Protein AF-A0A135VNS4-F1 (afdb_monomer)

pLDDT: mean 88.01, std 10.13, range [31.28, 97.5]

Solvent-accessible surface area (backbone atoms only — not comparable to full-atom values): 35238 Å² total; per-residue (Å²): 89,74,34,39,52,94,88,42,51,33,42,36,47,94,90,67,53,71,50,64,82,50,76,92,43,69,46,62,66,60,72,83,81,48,75,87,43,67,60,69,100,71,64,69,82,53,35,32,38,51,41,64,81,43,73,48,78,44,32,48,43,101,56,72,67,71,78,77,80,51,36,68,66,54,63,90,49,56,65,28,17,57,42,87,95,50,62,63,27,35,39,36,33,22,45,36,68,94,49,83,42,27,42,39,39,33,12,41,70,88,80,14,46,74,59,38,42,37,78,31,51,53,35,60,56,26,45,76,76,54,47,47,38,69,56,55,51,43,69,60,72,60,71,93,64,70,85,50,72,63,62,58,55,34,73,32,74,38,74,54,69,73,58,52,48,68,52,37,75,87,55,90,64,86,89,75,54,85,50,74,23,28,44,69,37,46,45,84,64,49,65,83,88,39,57,68,78,56,42,56,28,52,49,35,39,63,60,47,58,79,68,71,64,82,71,98,62,51,49,68,60,59,54,57,68,35,62,75,40,59,69,27,43,54,52,51,55,40,45,51,45,13,66,71,71,72,42,76,65,64,62,58,39,47,45,42,53,32,18,65,72,66,70,49,79,82,66,98,64,91,60,58,79,85,50,58,72,38,38,55,55,49,24,50,54,56,49,60,67,57,34,70,74,56,62,57,57,49,45,52,53,24,52,53,43,52,72,67,68,64,91,69,67,40,57,94,56,47,65,72,52,25,76,73,32,70,66,40,32,48,51,38,34,41,38,56,73,53,46,33,24,41,32,33,53,68,42,47,55,34,59,50,31,37,44,36,36,38,63,41,73,69,62,61,62,54,42,70,42,42,40,33,39,34,38,30,45,77,99,52,101,70,46,40,28,40,36,38,28,49,37,24,64,70,30,50,55,60,48,48,75,72,39,84,57,51,47,57,43,66,46,67,52,74,36,74,38,68,84,37,50,38,73,91,75,75,40,66,60,64,61,64,66,59,48,51,58,18,48,82,36,81,33,50,65,67,56,50,39,73,73,76,48,70,85,84,77,63,81,54,46,88,59,53,71,70,53,23,47,51,52,9,46,28,53,72,42,41,43,19,61,39,45,62,68,38,39,57,25,69,73,67,74,44,58,65,68,60,54,51,55,51,51,52,52,39,36,77,73,56,34,33,48,74,43,48,44,53,75,75,75,78,49,43,51,34,38,34,42,37,40,37,58,32,30,31,46,35,23,34,51,49,31,39,54,71,56,31,52,27,22,38,37,36,24,29,77,79,27,29,36,37,43,36,42,33,34,40,36,58,93,50,40,62,57,51,48,60,50,41,36,54,59,26,50,78,66,64,23,53,48,48,54,35,46,58,67,44,75,50,45,22,35,63,41,37,43,44,76,31,48,42,96,88,55,45,68,56,50,86,48,62,41,61,55,71,62,56,80,74,71,69,92,85,76,83,129

Secondary structure (DSSP, 8-state):
-EEEETTEEEEE-TTS-EEES-SS-EE---GGGGTT-S-----TT-EEEEEEEEEEEEE--SS--S----SSPPGGGGGGG--TTS-EEEEEEEEEET-S-EEEEEE-TTT--EEEEEEE-HHHHHHHHPPPHHHHHHHHH---PPPPGGGGGGGSBPPPHHHHHHHHTT---TT----SBHHHHHGGGS-TTS-HHHHHHHHHHHHHTTT-PPPSS-HHHHHHHTTT-HHHHHHHHHHHHHHHHTPPPP-HHHHHHHHHTT-SPPPSS---HHHHT-HHHHHHHHHHHHS--HHHHHHHHHHHHHHHT---SS-SS-HHHHTT-HHHHHHHHHHHHTT-EEEEEE-GGGGT-EEEEEEES---PPPTTEEEEEEESSS-TT--EEEEEEE-HHHHHHHHHH-TTEEEEEEEEEEE-GGGEETTTTEE---HHHHHTTTTS---HHHHHHHH-----PPPPP--HHHHHHHHHHHH-EEHHHHHTTHHHHHHT--HHHHHHHHHHHHHTTSEEEEEE----S-EEEEEEEES-HHHHHHHHHHHHHHSSEEEEEEETTSSEEEEEEEE-HHHHHHHHHHHHHHHHHTT-EEEEEEEEEEEE--TTHHHHHB-TTSPBP---HHHHTT--PPPTT---

Radius of gyration: 28.23 Å; Cα contacts (8 Å, |Δi|>4): 1160; chains: 1; bounding box: 84×48×80 Å

Foldseek 3Di:
DWFAAQQFIWDQDPVRDIDGDDQADKDFDDPVLCPPAPDDPDDRPWIWGRDWPDKDKFFFAPDFQDDQPFFVGWFVNRVSRGDPPHDIWMWTWIDIDPDQWIKTFTAHHPGRHTRHIGRTHPLQVQLVPFDWPVVVVCVLPDDDDDDFPLLVLQAQAADDPVLVCVLQVPHDQPPQDHDGGLNVNCQSLADPLADPLLSSLVSSLSSCVVVLDDDLFALLVVLVSCVVSVNNSVQSLLSLQCVLVVADQDSLSVLLVCLVVVNQDADPDDDPPVCSNRSVSRSVVVNVVSGALLLVLQLVVQVVCQVVVDDALADPQDRVNLSVDSVSSNSSNSLVVLQKWKAKDFQLVQQQKWKKKAKAQDNGRDGLQWFKKFFWAPDDPRTIMITIGIFHPLLVVVCVVQPVRMFTFDDKDKAADSVQQDSVVRDGDFDLVLLQCLLVFFDAPVNVCVVRNGDPPDPHDFDDLLLLQLQLDRNVIGRSSSSVVCSVCVVVVNNSVSSNVSVVVCVVSVRIDMGIGGDDPQWFKKKKKKFFQLTSLVSSQVSQNPGANIWMWTAGPRSGIIIIIGIHHPVCLVVNQPVNCVSCVVSGMHMHMTTGPDMIGRSSCSSNSQQDPVSDGNSDCVSVSVSDDDDPPPPDD

Structure (mmCIF, N/CA/C/O backbone):
data_AF-A0A135VNS4-F1
#
_entry.id   AF-A0A135VNS4-F1
#
loop_
_atom_site.group_PDB
_atom_site.id
_atom_site.type_symbol
_atom_site.label_atom_id
_atom_site.label_alt_id
_atom_site.label_comp_id
_atom_site.label_asym_id
_atom_site.label_entity_id
_atom_site.label_seq_id
_atom_site.pdbx_PDB_ins_code
_atom_site.Cartn_x
_atom_site.Cartn_y
_atom_site.Cartn_z
_atom_site.occupancy
_atom_site.B_iso_or_equiv
_atom_site.auth_seq_id
_atom_site.auth_comp_id
_atom_site.auth_asym_id
_atom_site.auth_atom_id
_atom_site.pdbx_PDB_model_num
ATOM 1 N N . MET A 1 1 ? -43.287 -9.227 -12.744 1.00 81.44 1 MET A N 1
ATOM 2 C CA . MET A 1 1 ? -41.898 -9.653 -13.055 1.00 81.44 1 MET A CA 1
ATOM 3 C C . MET A 1 1 ? -40.921 -8.750 -12.317 1.00 81.44 1 MET A C 1
ATOM 5 O O . MET A 1 1 ? -41.048 -7.539 -12.443 1.00 81.44 1 MET A O 1
ATOM 9 N N . LEU A 1 2 ? -39.988 -9.324 -11.553 1.00 85.12 2 LEU A N 1
ATOM 10 C CA . LEU A 1 2 ? -38.958 -8.598 -10.801 1.00 85.12 2 LEU A CA 1
ATOM 11 C C . LEU A 1 2 ? -37.603 -8.766 -11.498 1.00 85.12 2 LEU A C 1
ATOM 13 O O . LEU A 1 2 ? -37.221 -9.889 -11.822 1.00 85.12 2 LEU A O 1
ATOM 17 N N . LYS A 1 3 ? -36.900 -7.660 -11.728 1.00 89.25 3 LYS A N 1
ATOM 18 C CA . LYS A 1 3 ? -35.542 -7.628 -12.278 1.00 89.25 3 LYS A CA 1
ATOM 19 C C . LYS A 1 3 ? -34.657 -6.720 -11.443 1.00 89.25 3 LYS A C 1
ATOM 21 O O . LYS A 1 3 ? -35.143 -5.779 -10.821 1.00 89.25 3 LYS A O 1
ATOM 26 N N . TYR A 1 4 ? -33.361 -6.987 -11.452 1.00 90.00 4 TYR A N 1
ATOM 27 C CA . TYR A 1 4 ? -32.368 -6.212 -10.719 1.00 90.00 4 TYR A CA 1
ATOM 28 C C . TYR A 1 4 ? -31.303 -5.693 -11.674 1.00 90.00 4 TYR A C 1
ATOM 30 O O . TYR A 1 4 ? -30.528 -6.466 -12.236 1.00 90.00 4 TYR A O 1
ATOM 38 N N . TRP A 1 5 ? -31.266 -4.371 -11.824 1.00 89.75 5 TRP A N 1
ATOM 39 C CA . TRP A 1 5 ? -30.337 -3.658 -12.691 1.00 89.75 5 TRP A CA 1
ATOM 40 C C . TRP A 1 5 ? -29.314 -2.865 -11.879 1.00 89.75 5 TRP A C 1
ATOM 42 O O . TRP A 1 5 ? -29.364 -2.795 -10.650 1.00 89.75 5 TRP A O 1
ATOM 52 N N . ARG A 1 6 ? -28.378 -2.214 -12.576 1.00 86.31 6 ARG A N 1
ATOM 53 C CA . ARG A 1 6 ? -27.358 -1.365 -11.940 1.00 86.31 6 ARG A CA 1
ATOM 54 C C . ARG A 1 6 ? -27.974 -0.131 -11.286 1.00 86.31 6 ARG A C 1
ATOM 56 O O . ARG A 1 6 ? -27.411 0.402 -10.336 1.00 86.31 6 ARG A O 1
ATOM 63 N N . GLU A 1 7 ? -29.106 0.310 -11.815 1.00 86.69 7 GLU A N 1
ATOM 64 C CA . GLU A 1 7 ? -29.887 1.455 -11.367 1.00 86.69 7 GLU A CA 1
ATOM 65 C C . GLU A 1 7 ? -30.814 1.097 -10.193 1.00 86.69 7 GLU A C 1
ATOM 67 O O . GLU A 1 7 ? -31.309 1.994 -9.512 1.00 86.69 7 GLU A O 1
ATOM 72 N N . GLY A 1 8 ? -31.036 -0.197 -9.935 1.00 87.81 8 GLY A N 1
ATOM 73 C CA . GLY A 1 8 ? -31.907 -0.692 -8.873 1.00 87.81 8 GLY A CA 1
ATOM 74 C C . GLY A 1 8 ? -32.882 -1.778 -9.327 1.00 87.81 8 GLY A C 1
ATOM 75 O O . GLY A 1 8 ? -32.828 -2.235 -10.474 1.00 87.81 8 GLY A O 1
ATOM 76 N N . PRO A 1 9 ? -33.768 -2.210 -8.416 1.00 90.31 9 PRO A N 1
ATOM 77 C CA . PRO A 1 9 ? -34.839 -3.130 -8.755 1.00 90.31 9 PRO A CA 1
ATOM 78 C C . PRO A 1 9 ? -35.842 -2.481 -9.711 1.00 90.31 9 PRO A C 1
ATOM 80 O O . PRO A 1 9 ? -36.117 -1.280 -9.668 1.00 90.31 9 PRO A O 1
ATOM 83 N N . GLU A 1 10 ? -36.422 -3.320 -10.553 1.00 90.94 10 GLU A N 1
ATOM 84 C CA . GLU A 1 10 ? -37.521 -3.014 -11.449 1.00 90.94 10 GLU A CA 1
ATOM 85 C C . GLU A 1 10 ? -38.627 -4.037 -11.229 1.00 90.94 10 GLU A C 1
ATOM 87 O O . GLU A 1 10 ? -38.398 -5.245 -11.326 1.00 90.94 10 GLU A O 1
ATOM 92 N N . ILE A 1 11 ? -39.842 -3.552 -10.984 1.00 87.94 11 ILE A N 1
ATOM 93 C CA . ILE A 1 11 ? -41.033 -4.398 -10.936 1.00 87.94 11 ILE A CA 1
ATOM 94 C C . ILE A 1 11 ? -41.938 -4.013 -12.096 1.00 87.94 11 ILE A C 1
ATOM 96 O O . ILE A 1 11 ? -42.417 -2.884 -12.170 1.00 87.94 11 ILE A O 1
ATOM 100 N N . LYS A 1 12 ? -42.202 -4.976 -12.977 1.00 87.38 12 LYS A N 1
ATOM 101 C CA . LYS A 1 12 ? -43.260 -4.887 -13.982 1.00 87.38 12 LYS A CA 1
ATOM 102 C C . LYS A 1 12 ? -44.518 -5.572 -13.454 1.00 87.38 12 LYS A C 1
ATOM 104 O O . LYS A 1 12 ? -44.479 -6.776 -13.171 1.00 87.38 12 LYS A O 1
ATOM 109 N N . LEU A 1 13 ? -45.588 -4.802 -13.299 1.00 84.88 13 LEU A N 1
ATOM 110 C CA . LEU A 1 13 ? -46.907 -5.247 -12.857 1.00 84.88 13 LEU A CA 1
ATOM 111 C C . LEU A 1 13 ? -47.676 -5.926 -14.005 1.00 84.88 13 LEU A C 1
ATOM 113 O O . LEU A 1 13 ? -47.264 -5.871 -15.167 1.00 84.88 13 LEU A O 1
ATOM 117 N N . GLU A 1 14 ? -48.775 -6.602 -13.670 1.00 83.19 14 GLU A N 1
ATOM 118 C CA . GLU A 1 14 ? -49.603 -7.347 -14.634 1.00 83.19 14 GLU A CA 1
ATOM 119 C C . GLU A 1 14 ? -50.280 -6.441 -15.670 1.00 83.19 14 GLU A C 1
ATOM 121 O O . GLU A 1 14 ? -50.442 -6.834 -16.821 1.00 83.19 14 GLU A O 1
ATOM 126 N N . ASP A 1 15 ? -50.592 -5.201 -15.291 1.00 86.44 15 ASP A N 1
ATOM 127 C CA . ASP A 1 15 ? -51.147 -4.161 -16.165 1.00 86.44 15 ASP A CA 1
ATOM 128 C C . ASP A 1 15 ? -50.109 -3.558 -17.138 1.00 86.44 15 ASP A C 1
ATOM 130 O O . ASP A 1 15 ? -50.428 -2.683 -17.940 1.00 86.44 15 ASP A O 1
ATOM 134 N N . GLY A 1 16 ? -48.854 -4.019 -17.077 1.00 85.25 16 GLY A N 1
ATOM 135 C CA . GLY A 1 16 ? -47.739 -3.525 -17.881 1.00 85.25 16 GLY A CA 1
ATOM 136 C C . GLY A 1 16 ? -46.993 -2.335 -17.271 1.00 85.25 16 GLY A C 1
ATOM 137 O O . GLY A 1 16 ? -45.918 -1.986 -17.774 1.00 85.25 16 GLY A O 1
ATOM 138 N N . THR A 1 17 ? -47.493 -1.755 -16.176 1.00 88.38 17 THR A N 1
ATOM 139 C CA . THR A 1 17 ? -46.849 -0.651 -15.460 1.00 88.38 17 THR A CA 1
ATOM 140 C C . THR A 1 17 ? -45.487 -1.093 -14.926 1.00 88.38 17 THR A C 1
ATOM 142 O O . THR A 1 17 ? -45.331 -2.189 -14.387 1.00 88.38 17 THR A O 1
ATOM 145 N N . THR A 1 18 ? -44.472 -0.241 -15.075 1.00 88.50 18 THR A N 1
ATOM 146 C CA . THR A 1 18 ? -43.103 -0.523 -14.620 1.00 88.50 18 THR A CA 1
ATOM 147 C C . THR A 1 18 ? -42.702 0.457 -13.523 1.00 88.50 18 THR A C 1
ATOM 149 O O . THR A 1 18 ? -42.664 1.664 -13.747 1.00 88.50 18 THR A O 1
ATOM 152 N N . ILE A 1 19 ? -42.379 -0.066 -12.342 1.00 85.94 19 ILE A N 1
ATOM 153 C CA . ILE A 1 19 ? -41.908 0.703 -11.189 1.00 85.94 19 ILE A CA 1
ATOM 154 C C . ILE A 1 19 ? -40.378 0.654 -11.163 1.00 85.94 19 ILE A C 1
ATOM 156 O O . ILE A 1 19 ? -39.789 -0.429 -11.137 1.00 85.94 19 ILE A O 1
ATOM 160 N N . ARG A 1 20 ? -39.734 1.828 -11.144 1.00 87.44 20 ARG A N 1
ATOM 161 C CA . ARG A 1 20 ? -38.280 2.011 -10.991 1.00 87.44 20 ARG A CA 1
ATOM 162 C C . ARG A 1 20 ? -37.996 3.197 -10.070 1.00 87.44 20 ARG A C 1
ATOM 164 O O . ARG A 1 20 ? -38.715 4.189 -10.109 1.00 87.44 20 ARG A O 1
ATOM 171 N N . GLY A 1 21 ? -36.939 3.104 -9.263 1.00 77.12 21 GLY A N 1
ATOM 172 C CA . GLY A 1 21 ? -36.432 4.228 -8.461 1.00 77.12 21 GLY A CA 1
ATOM 173 C C . GLY A 1 21 ? -37.363 4.769 -7.364 1.00 77.12 21 GLY A C 1
ATOM 174 O O . GLY A 1 21 ? -37.129 5.871 -6.877 1.00 77.12 21 GLY A O 1
ATOM 175 N N . ALA A 1 22 ? -38.404 4.033 -6.967 1.00 81.19 22 ALA A N 1
ATOM 176 C CA . ALA A 1 22 ? -39.316 4.469 -5.912 1.00 81.19 22 ALA A CA 1
ATOM 177 C C . ALA A 1 22 ? -38.647 4.420 -4.522 1.00 81.19 22 ALA A C 1
ATOM 179 O O . ALA A 1 22 ? -37.963 3.453 -4.184 1.00 81.19 22 ALA A O 1
ATOM 180 N N . THR A 1 23 ? -38.835 5.458 -3.703 1.00 73.44 23 THR A N 1
ATOM 181 C CA . THR A 1 23 ? -38.162 5.587 -2.396 1.00 73.44 23 THR A CA 1
ATOM 182 C C . THR A 1 23 ? -38.962 5.033 -1.224 1.00 73.44 23 THR A C 1
ATOM 184 O O . THR A 1 23 ? -38.352 4.537 -0.282 1.00 73.44 23 THR A O 1
ATOM 187 N N . ASP A 1 24 ? -40.293 5.062 -1.312 1.00 81.75 24 ASP A N 1
ATOM 188 C CA . ASP A 1 24 ? -41.213 4.746 -0.206 1.00 81.75 24 ASP A CA 1
ATOM 189 C C . ASP A 1 24 ? -42.159 3.587 -0.550 1.00 81.75 24 ASP A C 1
ATOM 191 O O . ASP A 1 24 ? -43.292 3.501 -0.082 1.00 81.75 24 ASP A O 1
ATOM 195 N N . VAL A 1 25 ? -41.692 2.688 -1.414 1.00 87.38 25 VAL A N 1
ATOM 196 C CA . VAL A 1 25 ? -42.426 1.490 -1.825 1.00 87.38 25 VAL A CA 1
ATOM 197 C C . VAL A 1 25 ? -41.822 0.279 -1.129 1.00 87.38 25 VAL A C 1
ATOM 199 O O . VAL A 1 25 ? -40.606 0.169 -0.975 1.00 87.38 25 VAL A O 1
ATOM 202 N N . SER A 1 26 ? -42.679 -0.653 -0.728 1.00 88.75 26 SER A N 1
ATOM 203 C CA . SER A 1 26 ? -42.275 -1.991 -0.308 1.00 88.75 26 SER A CA 1
ATOM 204 C C . SER A 1 26 ? -43.020 -3.033 -1.130 1.00 88.75 26 SER A C 1
ATOM 206 O O . SER A 1 26 ? -44.089 -2.759 -1.674 1.00 88.75 26 SER A O 1
ATOM 208 N N . PHE A 1 27 ? -42.430 -4.212 -1.271 1.00 87.19 27 PHE A N 1
ATOM 209 C CA . PHE A 1 27 ? -42.993 -5.295 -2.067 1.00 87.19 27 PHE A CA 1
ATOM 210 C C . PHE A 1 27 ? -42.765 -6.641 -1.385 1.00 87.19 27 PHE A C 1
ATOM 212 O O . PHE A 1 27 ? -41.965 -6.761 -0.458 1.00 87.19 27 PHE A O 1
ATOM 219 N N . ARG A 1 28 ? -43.490 -7.652 -1.857 1.00 85.06 28 ARG A N 1
ATOM 220 C CA . ARG A 1 28 ? -43.339 -9.053 -1.454 1.00 85.06 28 ARG A CA 1
ATOM 221 C C . ARG A 1 28 ? -42.888 -9.862 -2.659 1.00 85.06 28 ARG A C 1
ATOM 223 O O . ARG A 1 28 ? -43.226 -9.508 -3.789 1.00 85.06 28 ARG A O 1
ATOM 230 N N . ILE A 1 29 ? -42.157 -10.946 -2.419 1.00 77.50 29 ILE A N 1
ATOM 231 C CA . ILE A 1 29 ? -41.772 -11.895 -3.467 1.00 77.50 29 ILE A CA 1
ATOM 232 C C . ILE A 1 29 ? -42.543 -13.203 -3.240 1.00 77.50 29 ILE A C 1
ATOM 234 O O . ILE A 1 29 ? -42.234 -13.932 -2.299 1.00 77.50 29 ILE A O 1
ATOM 238 N N . PRO A 1 30 ? -43.552 -13.515 -4.071 1.00 70.31 30 PRO A N 1
ATOM 239 C CA . PRO A 1 30 ? -44.263 -14.791 -4.000 1.00 70.31 30 PRO A CA 1
ATOM 240 C C . PRO A 1 30 ? -43.341 -15.985 -4.294 1.00 70.31 30 PRO A C 1
ATOM 242 O O . PRO A 1 30 ? -42.524 -15.909 -5.216 1.00 70.31 30 PRO A O 1
ATOM 245 N N . LYS A 1 31 ? -43.511 -17.127 -3.603 1.00 65.88 31 LYS A N 1
ATOM 246 C CA . LYS A 1 31 ? -42.633 -18.308 -3.781 1.00 65.88 31 LYS A CA 1
ATOM 247 C C . LYS A 1 31 ? -42.582 -18.845 -5.211 1.00 65.88 31 LYS A C 1
ATOM 249 O O . LYS A 1 31 ? -41.538 -19.314 -5.652 1.00 65.88 31 LYS A O 1
ATOM 254 N N . HIS A 1 32 ? -43.675 -18.752 -5.964 1.00 64.38 32 HIS A N 1
ATOM 255 C CA . HIS A 1 32 ? -43.728 -19.237 -7.348 1.00 64.38 32 HIS A CA 1
ATOM 256 C C . HIS A 1 32 ? -42.852 -18.421 -8.317 1.00 64.38 32 HIS A C 1
ATOM 258 O O . HIS A 1 32 ? -42.472 -18.930 -9.368 1.00 64.38 32 HIS A O 1
ATOM 264 N N . HIS A 1 33 ? -42.478 -17.186 -7.962 1.00 62.53 33 HIS A N 1
ATOM 265 C CA . HIS A 1 33 ? -41.529 -16.378 -8.734 1.00 62.53 33 HIS A CA 1
ATOM 266 C C . HIS A 1 33 ? -40.056 -16.718 -8.447 1.00 62.53 33 HIS A C 1
ATOM 268 O O . HIS A 1 33 ? -39.177 -16.172 -9.108 1.00 62.53 33 HIS A O 1
ATOM 274 N N . LEU A 1 34 ? -39.782 -17.625 -7.499 1.00 64.06 34 LEU A N 1
ATOM 275 C CA . LEU A 1 34 ? -38.436 -18.029 -7.069 1.00 64.06 34 LEU A CA 1
ATOM 276 C C . LEU A 1 34 ? -38.000 -19.400 -7.626 1.00 64.06 34 LEU A C 1
ATOM 278 O O . LEU A 1 34 ? -37.013 -19.971 -7.165 1.00 64.06 34 LEU A O 1
ATOM 282 N N . GLY A 1 35 ? -38.743 -19.966 -8.584 1.00 52.34 35 GLY A N 1
ATOM 283 C CA . GLY A 1 35 ? -38.545 -21.331 -9.081 1.00 52.34 35 GLY A CA 1
ATOM 284 C C . GLY A 1 35 ? -37.103 -21.634 -9.511 1.00 52.34 35 GLY A C 1
ATOM 285 O O . GLY A 1 35 ? -36.620 -21.092 -10.499 1.00 52.34 35 GLY A O 1
ATOM 286 N N . GLY A 1 36 ? -36.436 -22.537 -8.783 1.00 58.16 36 GLY A N 1
ATOM 287 C CA . GLY A 1 36 ? -35.086 -23.029 -9.092 1.00 58.16 36 GLY A CA 1
ATOM 288 C C . GLY A 1 36 ? -33.931 -22.252 -8.451 1.00 58.16 36 GLY A C 1
ATOM 289 O O . GLY A 1 36 ? -32.791 -22.710 -8.535 1.00 58.16 36 GLY A O 1
ATOM 290 N N . ILE A 1 37 ? -34.213 -21.135 -7.776 1.00 65.06 37 ILE A N 1
ATOM 291 C CA . ILE A 1 37 ? -33.211 -20.341 -7.061 1.00 65.06 37 ILE A CA 1
ATOM 292 C C . ILE A 1 37 ? -32.765 -21.129 -5.830 1.00 65.06 37 ILE A C 1
ATOM 294 O O . ILE A 1 37 ? -33.577 -21.478 -4.965 1.00 65.06 37 ILE A O 1
ATOM 298 N N . LYS A 1 38 ? -31.473 -21.462 -5.762 1.00 58.44 38 LYS A N 1
ATOM 299 C CA . LYS A 1 38 ? -30.926 -22.163 -4.604 1.00 58.44 38 LYS A CA 1
ATOM 300 C C . LYS A 1 38 ? -31.025 -21.207 -3.416 1.00 58.44 38 LYS A C 1
ATOM 302 O O . LYS A 1 38 ? -30.594 -20.064 -3.490 1.00 58.44 38 LYS A O 1
ATOM 307 N N . THR A 1 39 ? -31.582 -21.705 -2.314 1.00 60.22 39 THR A N 1
ATOM 308 C CA . THR A 1 39 ? -31.570 -21.102 -0.966 1.00 60.22 39 THR A CA 1
ATOM 309 C C . THR A 1 39 ? -32.424 -19.851 -0.709 1.00 60.22 39 THR A C 1
ATOM 311 O O . THR A 1 39 ? -31.882 -18.785 -0.477 1.00 60.22 39 THR A O 1
ATOM 314 N N . LEU A 1 40 ? -33.743 -20.005 -0.519 1.00 62.56 40 LEU A N 1
ATOM 315 C CA . LEU A 1 40 ? -34.522 -19.047 0.290 1.00 62.56 40 LEU A CA 1
ATOM 316 C C . LEU A 1 40 ? -35.462 -19.746 1.292 1.00 62.56 40 LEU A C 1
ATOM 318 O O . LEU A 1 40 ? -36.494 -20.299 0.916 1.00 62.56 40 LEU A O 1
ATOM 322 N N . GLU A 1 41 ? -35.128 -19.655 2.585 1.00 58.53 41 GLU A N 1
ATOM 323 C CA . GLU A 1 41 ? -36.078 -19.762 3.706 1.00 58.53 41 GLU A CA 1
ATOM 324 C C . GLU A 1 41 ? -36.793 -18.405 3.862 1.00 58.53 41 GLU A C 1
ATOM 326 O O . GLU A 1 41 ? -36.455 -17.609 4.735 1.00 58.53 41 GLU A O 1
ATOM 331 N N . PHE A 1 42 ? -37.716 -18.088 2.951 1.00 66.56 42 PHE A N 1
ATOM 332 C CA . PHE A 1 42 ? -38.439 -16.808 2.929 1.00 66.56 42 PHE A CA 1
ATOM 333 C C . PHE A 1 42 ? -39.890 -16.997 3.395 1.00 66.56 42 PHE A C 1
ATOM 335 O O . PHE A 1 42 ? -40.596 -17.879 2.886 1.00 66.56 42 PHE A O 1
ATOM 342 N N . ASP A 1 43 ? -40.347 -16.175 4.345 1.00 68.44 43 ASP A N 1
ATOM 343 C CA . ASP A 1 43 ? -41.773 -16.044 4.666 1.00 68.44 43 ASP A CA 1
ATOM 344 C C . ASP A 1 43 ? -42.418 -15.087 3.653 1.00 68.44 43 ASP A C 1
ATOM 346 O O . ASP A 1 43 ? -41.966 -13.962 3.464 1.00 68.44 43 ASP A O 1
ATOM 350 N N . GLU A 1 44 ? -43.491 -15.522 2.989 1.00 68.62 44 GLU A N 1
ATOM 351 C CA . GLU A 1 44 ? -44.196 -14.736 1.963 1.00 68.62 44 GLU A CA 1
ATOM 352 C C . GLU A 1 44 ? -44.778 -13.420 2.500 1.00 68.62 44 GLU A C 1
ATOM 354 O O . GLU A 1 44 ? -45.116 -12.523 1.724 1.00 68.62 44 GLU A O 1
ATOM 359 N N . ASN A 1 45 ? -44.883 -13.287 3.824 1.00 74.44 45 ASN A N 1
ATOM 360 C CA . ASN A 1 45 ? -45.352 -12.076 4.485 1.00 74.44 45 ASN A CA 1
ATOM 361 C C . ASN A 1 45 ? -44.260 -11.017 4.690 1.00 74.44 45 ASN A C 1
ATOM 363 O O . ASN A 1 45 ? -44.598 -9.868 4.999 1.00 74.44 45 ASN A O 1
ATOM 367 N N . GLU A 1 46 ? -42.982 -11.360 4.505 1.00 82.50 46 GLU A N 1
ATOM 368 C CA . GLU A 1 46 ? -41.877 -10.413 4.646 1.00 82.50 46 GLU A CA 1
ATOM 369 C C . GLU A 1 46 ? -41.971 -9.306 3.586 1.00 82.50 46 GLU A C 1
ATOM 371 O O . GLU A 1 46 ? -42.002 -9.537 2.375 1.00 82.50 46 GLU A O 1
ATOM 376 N N . LEU A 1 47 ? -42.032 -8.063 4.062 1.00 89.06 47 LEU A N 1
ATOM 377 C CA . LEU A 1 47 ? -42.043 -6.870 3.225 1.00 89.06 47 LEU A CA 1
ATOM 378 C C . LEU A 1 47 ? -40.605 -6.416 2.980 1.00 89.06 47 LEU A C 1
ATOM 380 O O . LEU A 1 47 ? -39.845 -6.215 3.922 1.00 89.06 47 LEU A O 1
ATOM 384 N N . ILE A 1 48 ? -40.236 -6.205 1.721 1.00 89.62 48 ILE A N 1
ATOM 385 C CA . ILE A 1 48 ? -38.903 -5.752 1.315 1.00 89.62 48 ILE A CA 1
ATOM 386 C C . ILE A 1 48 ? -38.989 -4.291 0.889 1.00 89.62 48 ILE A C 1
ATOM 388 O O . ILE A 1 48 ? -39.856 -3.916 0.099 1.00 89.62 48 ILE A O 1
ATOM 392 N N . SER A 1 49 ? -38.070 -3.460 1.377 1.00 91.44 49 SER A N 1
ATOM 393 C CA . SER A 1 49 ? -37.921 -2.085 0.900 1.00 91.44 49 SER A CA 1
ATOM 394 C C . SER A 1 49 ? -37.514 -2.078 -0.571 1.00 91.44 49 SER A C 1
ATOM 396 O O . SER A 1 49 ? -36.487 -2.649 -0.941 1.00 91.44 49 SER A O 1
ATOM 398 N N . PHE A 1 50 ? -38.278 -1.389 -1.418 1.00 89.94 50 PHE A N 1
ATOM 399 C CA . PHE A 1 50 ? -37.940 -1.235 -2.832 1.00 89.94 50 PHE A CA 1
ATOM 400 C C . PHE A 1 50 ? -36.629 -0.468 -3.016 1.00 89.94 50 PHE A C 1
ATOM 402 O O . PHE A 1 50 ? -35.870 -0.755 -3.937 1.00 89.94 50 PHE A O 1
ATOM 409 N N . ARG A 1 51 ? -36.306 0.450 -2.099 1.00 90.00 51 ARG A N 1
ATOM 410 C CA . ARG A 1 51 ? -35.048 1.188 -2.135 1.00 90.00 51 ARG A CA 1
ATOM 411 C C . ARG A 1 51 ? -33.879 0.283 -1.720 1.00 90.00 51 ARG A C 1
ATOM 413 O O . ARG A 1 51 ? -33.824 -0.139 -0.560 1.00 90.00 51 ARG A O 1
ATOM 420 N N . PRO A 1 52 ? -32.909 0.027 -2.615 1.00 90.50 52 PRO A N 1
ATOM 421 C CA . PRO A 1 52 ? -31.717 -0.718 -2.256 1.00 90.50 52 PRO A CA 1
ATOM 422 C C . PRO A 1 52 ? -30.815 0.109 -1.339 1.00 90.50 52 PRO A C 1
ATOM 424 O O . PRO A 1 52 ? -30.667 1.322 -1.492 1.00 90.50 52 PRO A O 1
ATOM 427 N N . ILE A 1 53 ? -30.189 -0.578 -0.389 1.00 89.00 53 ILE A N 1
ATOM 428 C CA . ILE A 1 53 ? -29.154 -0.035 0.495 1.00 89.00 53 ILE A CA 1
ATOM 429 C C . ILE A 1 53 ? -27.813 -0.016 -0.235 1.00 89.00 53 ILE A C 1
ATOM 431 O O . ILE A 1 53 ? -27.016 0.905 -0.065 1.00 89.00 53 ILE A O 1
ATOM 435 N N . LEU A 1 54 ? -27.552 -1.052 -1.033 1.00 89.06 54 LEU A N 1
ATOM 436 C CA . LEU A 1 54 ? -26.298 -1.225 -1.749 1.00 89.06 54 LEU A CA 1
ATOM 437 C C . LEU A 1 54 ? -26.547 -1.958 -3.065 1.00 89.06 54 LEU A C 1
ATOM 439 O O . LEU A 1 54 ? -27.250 -2.964 -3.084 1.00 89.06 54 LEU A O 1
ATOM 443 N N . ILE A 1 55 ? -25.929 -1.473 -4.138 1.00 91.06 55 ILE A N 1
ATOM 444 C CA . ILE A 1 55 ? -25.826 -2.176 -5.417 1.00 91.06 55 ILE A CA 1
ATOM 445 C C . ILE A 1 55 ? -24.348 -2.220 -5.782 1.00 91.06 55 ILE A C 1
ATOM 447 O O . ILE A 1 55 ? -23.675 -1.185 -5.783 1.00 91.06 55 ILE A O 1
ATOM 451 N N . LEU A 1 56 ? -23.824 -3.402 -6.085 1.00 90.06 56 LEU A N 1
ATOM 452 C CA . LEU A 1 56 ? -22.441 -3.559 -6.511 1.00 90.06 56 LEU A CA 1
ATOM 453 C C . LEU A 1 56 ? -22.293 -4.630 -7.586 1.00 90.06 56 LEU A C 1
ATOM 455 O O . LEU A 1 56 ? -23.127 -5.515 -7.732 1.00 90.06 56 LEU A O 1
ATOM 459 N N . LYS A 1 57 ? -21.198 -4.541 -8.339 1.00 89.25 57 LYS A N 1
ATOM 460 C CA . LYS A 1 57 ? -20.801 -5.578 -9.290 1.00 89.25 57 LYS A CA 1
ATOM 461 C C . LYS A 1 57 ? -19.753 -6.455 -8.645 1.00 89.25 57 LYS A C 1
ATOM 463 O O . LYS A 1 57 ? -18.749 -5.939 -8.150 1.00 89.25 57 LYS A O 1
ATOM 468 N N . MET A 1 58 ? -19.974 -7.758 -8.684 1.00 88.50 58 MET A N 1
ATOM 469 C CA . MET A 1 58 ? -19.019 -8.739 -8.189 1.00 88.50 58 MET A CA 1
ATOM 470 C C . MET A 1 58 ? -18.914 -9.890 -9.164 1.00 88.50 58 MET A C 1
ATOM 472 O O . MET A 1 58 ? -19.851 -10.182 -9.897 1.00 88.50 58 MET A O 1
ATOM 476 N N . ARG A 1 59 ? -17.770 -10.559 -9.150 1.00 89.62 59 ARG A N 1
ATOM 477 C CA . ARG A 1 59 ? -17.600 -11.812 -9.870 1.00 89.62 59 ARG A CA 1
ATOM 478 C C . ARG A 1 59 ? -18.211 -12.942 -9.052 1.00 89.62 59 ARG A C 1
ATOM 480 O O . ARG A 1 59 ? -17.902 -13.059 -7.866 1.00 89.62 59 ARG A O 1
ATOM 487 N N . TYR A 1 60 ? -19.077 -13.731 -9.676 1.00 90.75 60 TYR A N 1
ATOM 488 C CA . TYR A 1 60 ? -19.841 -14.782 -9.012 1.00 90.75 60 TYR A CA 1
ATOM 489 C C . TYR A 1 60 ? -19.904 -16.035 -9.877 1.00 90.75 60 TYR A C 1
ATOM 491 O O . TYR A 1 60 ? -20.163 -15.967 -11.077 1.00 90.75 60 TYR A O 1
ATOM 499 N N . SER A 1 61 ? -19.647 -17.180 -9.260 1.00 89.38 61 SER A N 1
ATOM 500 C CA . SER A 1 61 ? -19.752 -18.496 -9.877 1.00 89.38 61 SER A CA 1
ATOM 501 C C . SER A 1 61 ? -21.010 -19.187 -9.371 1.00 89.38 61 SER A C 1
ATOM 503 O O . SER A 1 61 ? -21.224 -19.275 -8.168 1.00 89.38 61 SER A O 1
ATOM 505 N N . SER A 1 62 ? -21.799 -19.790 -10.259 1.00 83.19 62 SER A N 1
ATOM 506 C CA . SER A 1 62 ? -22.932 -20.643 -9.860 1.00 83.19 62 SER A CA 1
ATOM 507 C C . SER A 1 62 ? -22.499 -21.924 -9.128 1.00 83.19 62 SER A C 1
ATOM 509 O O . SER A 1 62 ? -23.320 -22.631 -8.541 1.00 83.19 62 SER A O 1
ATOM 511 N N . ARG A 1 63 ? -21.196 -22.240 -9.146 1.00 85.06 63 ARG A N 1
ATOM 512 C CA . ARG A 1 63 ? -20.589 -23.346 -8.398 1.00 85.06 63 ARG A CA 1
ATOM 513 C C . ARG A 1 63 ? -19.702 -22.808 -7.271 1.00 85.06 63 ARG A C 1
ATOM 515 O O . ARG A 1 63 ? -18.881 -21.932 -7.554 1.00 85.06 63 ARG A O 1
ATOM 522 N N . PRO A 1 64 ? -19.813 -23.348 -6.046 1.00 84.19 64 PRO A N 1
ATOM 523 C CA . PRO A 1 64 ? -18.949 -22.957 -4.939 1.00 84.19 64 PRO A CA 1
ATOM 524 C C . PRO A 1 64 ? -17.494 -23.333 -5.236 1.00 84.19 64 PRO A C 1
ATOM 526 O O . PRO A 1 64 ? -17.221 -24.398 -5.795 1.00 84.19 64 PRO A O 1
ATOM 529 N N . VAL A 1 65 ? -16.555 -22.470 -4.854 1.00 83.75 65 VAL A N 1
ATOM 530 C CA . VAL A 1 65 ? -15.117 -22.655 -5.081 1.00 83.75 65 VAL A CA 1
ATOM 531 C C . VAL A 1 65 ? -14.394 -22.593 -3.734 1.00 83.75 65 VAL A C 1
ATOM 533 O O . VAL A 1 65 ? -13.758 -21.601 -3.383 1.00 83.75 65 VAL A O 1
ATOM 536 N N . GLY A 1 66 ? -14.512 -23.671 -2.959 1.00 82.62 66 GLY A N 1
ATOM 537 C CA . GLY A 1 66 ? -13.825 -23.842 -1.676 1.00 82.62 66 GLY A CA 1
ATOM 538 C C . GLY A 1 66 ? -14.751 -23.884 -0.461 1.00 82.62 66 GLY A C 1
ATOM 539 O O . GLY A 1 66 ? -15.973 -23.954 -0.589 1.00 82.62 66 GLY A O 1
ATOM 540 N N . GLU A 1 67 ? -14.136 -23.880 0.721 1.00 80.19 67 GLU A N 1
ATOM 541 C CA . GLU A 1 67 ? -14.816 -23.941 2.018 1.00 80.19 67 GLU A CA 1
ATOM 542 C C . GLU A 1 67 ? -15.029 -22.542 2.609 1.00 80.19 67 GLU A C 1
ATOM 544 O O . GLU A 1 67 ? -14.186 -21.650 2.461 1.00 80.19 67 GLU A O 1
ATOM 549 N N . ASP A 1 68 ? -16.148 -22.353 3.312 1.00 80.31 68 ASP A N 1
ATOM 550 C CA . ASP A 1 68 ? -16.408 -21.114 4.038 1.00 80.31 68 ASP A CA 1
ATOM 551 C C . ASP A 1 68 ? -15.614 -21.089 5.349 1.00 80.31 68 ASP A C 1
ATOM 553 O O . ASP A 1 68 ? -15.932 -21.770 6.324 1.00 80.31 68 ASP A O 1
ATOM 557 N N . MET A 1 69 ? -14.562 -20.275 5.363 1.00 76.25 69 MET A N 1
ATOM 558 C CA . MET A 1 69 ? -13.678 -20.101 6.516 1.00 76.25 69 MET A CA 1
ATOM 559 C C . MET A 1 69 ? -14.089 -18.915 7.408 1.00 76.25 69 MET A C 1
ATOM 561 O O . MET A 1 69 ? -13.335 -18.529 8.310 1.00 76.25 69 MET A O 1
ATOM 565 N N . MET A 1 70 ? -15.239 -18.282 7.147 1.00 78.44 70 MET A N 1
ATOM 566 C CA . MET A 1 70 ? -15.736 -17.144 7.920 1.00 78.44 70 MET A CA 1
ATOM 567 C C . MET A 1 70 ? -16.429 -17.606 9.202 1.00 78.44 70 MET A C 1
ATOM 569 O O . MET A 1 70 ? -17.019 -18.681 9.281 1.00 78.44 70 MET A O 1
ATOM 573 N N . TYR A 1 71 ? -16.363 -16.767 10.237 1.00 76.75 71 TYR A N 1
ATOM 574 C CA . TYR A 1 71 ? -17.141 -16.973 11.452 1.00 76.75 71 TYR A CA 1
ATOM 575 C C . TYR A 1 71 ? -17.905 -15.693 11.849 1.00 76.75 71 TYR A C 1
ATOM 577 O O . TYR A 1 71 ? -17.280 -14.635 12.006 1.00 76.75 71 TYR A O 1
ATOM 585 N N . PRO A 1 72 ? -19.233 -15.775 12.079 1.00 83.44 72 PRO A N 1
ATOM 586 C CA . PRO A 1 72 ? -20.117 -16.905 11.734 1.00 83.44 72 PRO A CA 1
ATOM 587 C C . PRO A 1 72 ? -20.040 -17.282 10.241 1.00 83.44 72 PRO A C 1
ATOM 589 O O . PRO A 1 72 ? -19.551 -16.474 9.454 1.00 83.44 72 PRO A O 1
ATOM 592 N N . ALA A 1 73 ? -20.462 -18.489 9.857 1.00 84.25 73 ALA A N 1
ATOM 593 C CA . ALA A 1 73 ? -20.493 -18.876 8.442 1.00 84.25 73 ALA A CA 1
ATOM 594 C C . ALA A 1 73 ? -21.445 -17.956 7.655 1.00 84.25 73 ALA A C 1
ATOM 596 O O . ALA A 1 73 ? -22.400 -17.426 8.226 1.00 84.25 73 ALA A O 1
ATOM 597 N N . SER A 1 74 ? -21.172 -17.737 6.369 1.00 88.56 74 SER A N 1
ATOM 598 C CA . SER A 1 74 ? -22.067 -16.979 5.493 1.00 88.56 74 SER A CA 1
ATOM 599 C C . SER A 1 74 ? -23.383 -17.719 5.279 1.00 88.56 74 SER A C 1
ATOM 601 O O . SER A 1 74 ? -23.435 -18.950 5.211 1.00 88.56 74 SER A O 1
ATOM 603 N N . THR A 1 75 ? -24.467 -16.960 5.154 1.00 88.50 75 THR A N 1
ATOM 604 C CA . THR A 1 75 ? -25.799 -17.517 4.922 1.00 88.50 75 THR A CA 1
ATOM 605 C C . THR A 1 75 ? -25.810 -18.310 3.614 1.00 88.50 75 THR A C 1
ATOM 607 O O . THR A 1 75 ? -25.481 -17.787 2.555 1.00 88.50 75 THR A O 1
ATOM 610 N N . GLY A 1 76 ? -26.156 -19.597 3.664 1.00 85.12 76 GLY A N 1
ATOM 611 C CA . GLY A 1 76 ? -26.164 -20.445 2.466 1.00 85.12 76 GLY A CA 1
ATOM 612 C C . GLY A 1 76 ? -24.802 -20.575 1.767 1.00 85.12 76 GLY A C 1
ATOM 613 O O . GLY A 1 76 ? -24.763 -20.931 0.594 1.00 85.12 76 GLY A O 1
ATOM 614 N N . ASN A 1 77 ? -23.693 -20.282 2.460 1.00 87.69 77 ASN A N 1
ATOM 615 C CA . ASN A 1 77 ? -22.335 -20.278 1.911 1.00 87.69 77 ASN A CA 1
ATOM 616 C C . ASN A 1 77 ? -22.136 -19.338 0.702 1.00 87.69 77 ASN A C 1
ATOM 618 O O . ASN A 1 77 ? -21.223 -19.553 -0.093 1.00 87.69 77 ASN A O 1
ATOM 622 N N . TRP A 1 78 ? -22.946 -18.284 0.531 1.00 89.19 78 TRP A N 1
ATOM 623 C CA . TRP A 1 78 ? -22.890 -17.434 -0.673 1.00 89.19 78 TRP A CA 1
ATOM 624 C C . TRP A 1 78 ? -21.489 -16.858 -0.946 1.00 89.19 78 TRP A C 1
ATOM 626 O O . TRP A 1 78 ? -21.130 -16.601 -2.096 1.00 89.19 78 TRP A O 1
ATOM 636 N N . ILE A 1 79 ? -20.665 -16.674 0.093 1.00 89.44 79 ILE A N 1
ATOM 637 C CA . ILE A 1 79 ? -19.335 -16.078 -0.050 1.00 89.44 79 ILE A CA 1
ATOM 638 C C . ILE A 1 79 ? -18.373 -16.951 -0.865 1.00 89.44 79 ILE A C 1
ATOM 640 O O . ILE A 1 79 ? -17.524 -16.406 -1.568 1.00 89.44 79 ILE A O 1
ATOM 644 N N . VAL A 1 80 ? -18.514 -18.286 -0.839 1.00 89.75 80 VAL A N 1
ATOM 645 C CA . VAL A 1 80 ? -17.607 -19.198 -1.571 1.00 89.75 80 VAL A CA 1
ATOM 646 C C . VAL A 1 80 ? -17.854 -19.199 -3.082 1.00 89.75 80 VAL A C 1
ATOM 648 O O . VAL A 1 80 ? -17.103 -19.802 -3.845 1.00 89.75 80 VAL A O 1
ATOM 651 N N . HIS A 1 81 ? -18.908 -18.517 -3.523 1.00 89.88 81 HIS A N 1
ATOM 652 C CA . HIS A 1 81 ? -19.220 -18.295 -4.928 1.00 89.88 81 HIS A CA 1
ATOM 653 C C . HIS A 1 81 ? -18.569 -17.016 -5.474 1.00 89.88 81 HIS A C 1
ATOM 655 O O . HIS A 1 81 ? -18.483 -16.838 -6.690 1.00 89.88 81 HIS A O 1
ATOM 661 N N . VAL A 1 82 ? -18.088 -16.122 -4.603 1.00 87.75 82 VAL A N 1
ATOM 662 C CA . VAL A 1 82 ? -17.415 -14.882 -5.003 1.00 87.75 82 VAL A CA 1
ATOM 663 C C . VAL A 1 82 ? -15.957 -15.178 -5.343 1.00 87.75 82 VAL A C 1
ATOM 665 O O . VAL A 1 82 ? -15.095 -15.240 -4.465 1.00 87.75 82 VAL A O 1
ATOM 668 N N . VAL A 1 83 ? -15.666 -15.333 -6.635 1.00 84.50 83 VAL A N 1
ATOM 669 C CA . VAL A 1 83 ? -14.336 -15.721 -7.126 1.00 84.50 83 VAL A CA 1
ATOM 670 C C . VAL A 1 83 ? -13.829 -14.849 -8.257 1.00 84.50 83 VAL A C 1
ATOM 672 O O . VAL A 1 83 ? -14.591 -14.290 -9.033 1.00 84.50 83 VAL A O 1
ATOM 675 N N . ASP A 1 84 ? -12.509 -14.749 -8.380 1.00 77.31 84 ASP A N 1
ATOM 676 C CA . ASP A 1 84 ? -11.883 -14.091 -9.520 1.00 77.31 84 ASP A CA 1
ATOM 677 C C . ASP A 1 84 ? -11.952 -14.950 -10.796 1.00 77.31 84 ASP A C 1
ATOM 679 O O . ASP A 1 84 ? -12.004 -16.174 -10.735 1.00 77.31 84 ASP A O 1
ATOM 683 N N . GLY A 1 85 ? -11.935 -14.305 -11.969 1.00 75.44 85 GLY A N 1
ATOM 684 C CA . GLY A 1 85 ? -11.877 -14.994 -13.270 1.00 75.44 85 GLY A CA 1
ATOM 685 C C . GLY A 1 85 ? -13.220 -15.402 -13.888 1.00 75.44 85 GLY A C 1
ATOM 686 O O . GLY A 1 85 ? -13.225 -15.912 -15.003 1.00 75.44 85 GLY A O 1
ATOM 687 N N . VAL A 1 86 ? -14.344 -15.133 -13.221 1.00 84.81 86 VAL A N 1
ATOM 688 C CA . VAL A 1 86 ? -15.706 -15.373 -13.743 1.00 84.81 86 VAL A CA 1
ATOM 689 C C . VAL A 1 86 ? -16.413 -14.059 -14.128 1.00 84.81 86 VAL A C 1
ATOM 691 O O . VAL A 1 86 ? -15.917 -12.980 -13.767 1.00 84.81 86 VAL A O 1
ATOM 694 N N . PRO A 1 87 ? -17.535 -14.109 -14.879 1.00 85.06 87 PRO A N 1
ATOM 695 C CA . PRO A 1 87 ? -18.309 -12.923 -15.237 1.00 85.06 87 PRO A CA 1
ATOM 696 C C . PRO A 1 87 ? -18.796 -12.131 -14.019 1.00 85.06 87 PRO A C 1
ATOM 698 O O . PRO A 1 87 ? -18.959 -12.661 -12.919 1.00 85.06 87 PRO A O 1
ATOM 701 N N . ASN A 1 88 ? -19.017 -10.833 -14.229 1.00 89.69 88 ASN A N 1
ATOM 702 C CA . ASN A 1 88 ? -19.614 -9.978 -13.209 1.00 89.69 88 ASN A CA 1
ATOM 703 C C . ASN A 1 88 ? -21.133 -10.153 -13.199 1.00 89.69 88 ASN A C 1
ATOM 705 O O . ASN A 1 88 ? -21.760 -10.091 -14.251 1.00 89.69 88 ASN A O 1
ATOM 709 N N . VAL A 1 89 ? -21.698 -10.228 -12.004 1.00 93.38 89 VAL A N 1
ATOM 710 C CA . VAL A 1 89 ? -23.134 -10.176 -11.716 1.00 93.38 89 VAL A CA 1
ATOM 711 C C . VAL A 1 89 ? -23.434 -8.950 -10.848 1.00 93.38 89 VAL A C 1
ATOM 713 O O . VAL A 1 89 ? -22.517 -8.274 -10.357 1.00 93.38 89 VAL A O 1
ATOM 716 N N . ILE A 1 90 ? -24.711 -8.642 -10.657 1.00 93.88 90 ILE A N 1
ATOM 717 C CA . ILE A 1 90 ? -25.178 -7.535 -9.825 1.00 93.88 90 ILE A CA 1
ATOM 718 C C . ILE A 1 90 ? -25.613 -8.082 -8.466 1.00 93.88 90 ILE A C 1
ATOM 720 O O . ILE A 1 90 ? -26.495 -8.923 -8.379 1.00 93.88 90 ILE A O 1
ATOM 724 N N . PHE A 1 91 ? -25.011 -7.572 -7.397 1.00 94.38 91 PHE A N 1
ATOM 725 C CA . PHE A 1 91 ? -25.441 -7.802 -6.021 1.00 94.38 91 PHE A CA 1
ATOM 726 C C . PHE A 1 91 ? -26.272 -6.604 -5.579 1.00 94.38 91 PHE A C 1
ATOM 728 O O . PHE A 1 91 ? -25.787 -5.472 -5.626 1.00 94.38 91 PHE A O 1
ATOM 735 N N . THR A 1 92 ? -27.487 -6.850 -5.105 1.00 93.81 92 THR A N 1
ATOM 736 C CA . THR A 1 92 ? -28.388 -5.832 -4.563 1.00 93.81 92 THR A CA 1
ATOM 737 C C . THR A 1 92 ? -28.781 -6.196 -3.136 1.00 93.81 92 THR A C 1
ATOM 739 O O . THR A 1 92 ? -29.258 -7.299 -2.894 1.00 93.81 92 THR A O 1
ATOM 742 N N . ILE A 1 93 ? -28.587 -5.272 -2.193 1.00 93.44 93 ILE A N 1
ATOM 743 C CA . ILE A 1 93 ? -28.980 -5.421 -0.787 1.00 93.44 93 ILE A CA 1
ATOM 744 C C . ILE A 1 93 ? -30.189 -4.542 -0.492 1.00 93.44 93 ILE A C 1
ATOM 746 O O . ILE A 1 93 ? -30.128 -3.329 -0.702 1.00 93.44 93 ILE A O 1
ATOM 750 N N . GLN A 1 94 ? -31.252 -5.123 0.060 1.00 92.69 94 GLN A N 1
ATOM 751 C CA . GLN A 1 94 ? -32.465 -4.417 0.485 1.00 92.69 94 GLN A CA 1
ATOM 752 C C . GLN A 1 94 ? -32.797 -4.734 1.946 1.00 92.69 94 GLN A C 1
ATOM 754 O O . GLN A 1 94 ? -32.561 -5.846 2.419 1.00 92.69 94 GLN A O 1
ATOM 759 N N . SER A 1 95 ? -33.332 -3.754 2.681 1.00 91.88 95 SER A N 1
ATOM 760 C CA . SER A 1 95 ? -33.838 -3.981 4.041 1.00 91.88 95 SER A CA 1
ATOM 761 C C . SER A 1 95 ? -35.185 -4.683 4.009 1.00 91.88 95 SER A C 1
ATOM 763 O O . SER A 1 95 ? -36.037 -4.360 3.178 1.00 91.88 95 SER A O 1
ATOM 765 N N . LEU A 1 96 ? -35.409 -5.549 4.987 1.00 90.50 96 LEU A N 1
ATOM 766 C CA . LEU A 1 96 ? -36.737 -6.031 5.327 1.00 90.50 96 LEU A CA 1
ATOM 767 C C . LEU A 1 96 ? -37.446 -5.019 6.239 1.00 90.50 96 LEU A C 1
ATOM 769 O O . LEU A 1 96 ? -36.843 -4.420 7.131 1.00 90.50 96 LEU A O 1
ATOM 773 N N . VAL A 1 97 ? -38.734 -4.802 6.003 1.00 84.50 97 VAL A N 1
ATOM 774 C CA . VAL A 1 97 ? -39.598 -3.947 6.814 1.00 84.50 97 VAL A CA 1
ATOM 775 C C . VAL A 1 97 ? -40.006 -4.776 8.034 1.00 84.50 97 VAL A C 1
ATOM 777 O O . VAL A 1 97 ? -40.830 -5.678 7.918 1.00 84.50 97 VAL A O 1
ATOM 780 N N . ASN A 1 98 ? -39.413 -4.467 9.193 1.00 84.19 98 ASN A N 1
ATOM 781 C CA . ASN A 1 98 ? -39.588 -5.132 10.502 1.00 84.19 98 ASN A CA 1
ATOM 782 C C . ASN A 1 98 ? -38.697 -6.354 10.803 1.00 84.19 98 ASN A C 1
ATOM 784 O O . ASN A 1 98 ? -38.899 -6.999 11.830 1.00 84.19 98 ASN A O 1
ATOM 788 N N . ASP A 1 99 ? -37.677 -6.638 9.992 1.00 85.00 99 ASP A N 1
ATOM 789 C CA . ASP A 1 99 ? -36.652 -7.644 10.309 1.00 85.00 99 ASP A CA 1
ATOM 790 C C . ASP A 1 99 ? -35.251 -6.997 10.283 1.00 85.00 99 ASP A C 1
ATOM 792 O O . ASP A 1 99 ? -34.997 -6.017 9.585 1.00 85.00 99 ASP A O 1
ATOM 796 N N . ASN A 1 100 ? -34.336 -7.528 11.092 1.00 82.69 100 ASN A N 1
ATOM 797 C CA . ASN A 1 100 ? -32.933 -7.122 11.159 1.00 82.69 100 ASN A CA 1
ATOM 798 C C . ASN A 1 100 ? -32.042 -7.810 10.101 1.00 82.69 100 ASN A C 1
ATOM 800 O O . ASN A 1 100 ? -30.839 -7.521 10.037 1.00 82.69 100 ASN A O 1
ATOM 804 N N . ARG A 1 101 ? -32.596 -8.743 9.320 1.00 89.25 101 ARG A N 1
ATOM 805 C CA . ARG A 1 101 ? -31.974 -9.373 8.148 1.00 89.25 101 ARG A CA 1
ATOM 806 C C . ARG A 1 101 ? -32.151 -8.516 6.891 1.00 89.25 101 ARG A C 1
ATOM 808 O O . ARG A 1 101 ? -32.919 -7.555 6.854 1.00 89.25 101 ARG A O 1
ATOM 815 N N . PHE A 1 102 ? -31.398 -8.865 5.856 1.00 91.31 102 PHE A N 1
ATOM 816 C CA . PHE A 1 102 ? -31.387 -8.169 4.576 1.00 91.31 102 PHE A CA 1
ATOM 817 C C . PHE A 1 102 ? -31.569 -9.161 3.439 1.00 91.31 102 PHE A C 1
ATOM 819 O O . PHE A 1 102 ? -31.020 -10.259 3.485 1.00 91.31 102 PHE A O 1
ATOM 826 N N . LEU A 1 103 ? -32.269 -8.746 2.388 1.00 91.19 103 LEU A N 1
ATOM 827 C CA . LEU A 1 103 ? -32.309 -9.503 1.147 1.00 91.19 103 LEU A CA 1
ATOM 828 C C . LEU A 1 103 ? -31.061 -9.172 0.326 1.00 91.19 103 LEU A C 1
ATOM 830 O O . LEU A 1 103 ? -30.897 -8.032 -0.109 1.00 91.19 103 LEU A O 1
ATOM 834 N N . LEU A 1 104 ? -30.206 -10.166 0.103 1.00 92.75 104 LEU A N 1
ATOM 835 C CA . LEU A 1 104 ? -29.184 -10.156 -0.936 1.00 92.75 104 LEU A CA 1
ATOM 836 C C . LEU A 1 104 ? -29.773 -10.792 -2.190 1.00 92.75 104 LEU A C 1
ATOM 838 O O . LEU A 1 104 ? -30.092 -11.971 -2.179 1.00 92.75 104 LEU A O 1
ATOM 842 N N . SER A 1 105 ? -29.896 -10.015 -3.259 1.00 92.12 105 SER A N 1
ATOM 843 C CA . SER A 1 105 ? -30.290 -10.477 -4.591 1.00 92.12 105 SER A CA 1
ATOM 844 C C . SER A 1 105 ? -29.077 -10.469 -5.514 1.00 92.12 105 SER A C 1
ATOM 846 O O . SER A 1 105 ? -28.377 -9.459 -5.589 1.00 92.12 105 SER A O 1
ATOM 848 N N . ILE A 1 106 ? -28.825 -11.576 -6.206 1.00 92.75 106 ILE A N 1
ATOM 849 C CA . ILE A 1 106 ? -27.729 -11.748 -7.161 1.00 92.75 106 ILE A CA 1
ATOM 850 C C . ILE A 1 106 ? -28.348 -11.941 -8.540 1.00 92.75 106 ILE A C 1
ATOM 852 O O . ILE A 1 106 ? -29.020 -12.943 -8.762 1.00 92.75 106 ILE A O 1
ATOM 856 N N . SER A 1 107 ? -28.145 -11.001 -9.458 1.00 92.38 107 SER A N 1
ATOM 857 C CA . SER A 1 107 ? -28.746 -11.033 -10.794 1.00 92.38 107 SER A CA 1
ATOM 858 C C . SER A 1 107 ? -27.728 -10.955 -11.919 1.00 92.38 107 SER A C 1
ATOM 860 O O . SER A 1 107 ? -26.646 -10.377 -11.776 1.00 92.38 107 SER A O 1
ATOM 862 N N . ASP A 1 108 ? -28.093 -11.528 -13.060 1.00 90.81 108 ASP A N 1
ATOM 863 C CA . ASP A 1 108 ? -27.312 -11.416 -14.279 1.00 90.81 108 ASP A CA 1
ATOM 864 C C . ASP A 1 108 ? -27.252 -9.955 -14.753 1.00 90.81 108 ASP A C 1
ATOM 866 O O . ASP A 1 108 ? -28.185 -9.164 -14.587 1.00 90.81 108 ASP A O 1
ATOM 870 N N . ILE A 1 109 ? -26.097 -9.568 -15.290 1.00 92.00 109 ILE A N 1
ATOM 871 C CA . ILE A 1 109 ? -25.818 -8.179 -15.647 1.00 92.00 109 ILE A CA 1
ATOM 872 C C . ILE A 1 109 ? -26.432 -7.762 -16.987 1.00 92.00 109 ILE A C 1
ATOM 874 O O . ILE A 1 109 ? -26.561 -6.559 -17.224 1.00 92.00 109 ILE A O 1
ATOM 878 N N . GLU A 1 110 ? -26.746 -8.718 -17.861 1.00 90.62 110 GLU A N 1
ATOM 879 C CA . GLU A 1 110 ? -27.252 -8.491 -19.214 1.00 90.62 110 GLU A CA 1
ATOM 880 C C . GLU A 1 110 ? -28.777 -8.402 -19.231 1.00 90.62 110 GLU A C 1
ATOM 882 O O . GLU A 1 110 ? -29.327 -7.485 -19.843 1.00 90.62 110 GLU A O 1
ATOM 887 N N . ASP A 1 111 ? -29.469 -9.303 -18.532 1.00 90.19 111 ASP A N 1
ATOM 888 C CA . ASP A 1 111 ? -30.934 -9.392 -18.575 1.00 90.19 111 ASP A CA 1
ATOM 889 C C . ASP A 1 111 ? -31.645 -9.021 -17.259 1.00 90.19 111 ASP A C 1
ATOM 891 O O . ASP A 1 111 ? -32.884 -8.913 -17.240 1.00 90.19 111 ASP A O 1
ATOM 895 N N . GLY A 1 112 ? -30.879 -8.789 -16.186 1.00 88.25 112 GLY A N 1
ATOM 896 C CA . GLY A 1 112 ? -31.367 -8.420 -14.858 1.00 88.25 112 GLY A CA 1
ATOM 897 C C . GLY A 1 112 ? -32.105 -9.545 -14.128 1.00 88.25 112 GLY A C 1
ATOM 898 O O . GLY A 1 112 ? -32.763 -9.276 -13.118 1.00 88.25 112 GLY A O 1
ATOM 899 N N . VAL A 1 113 ? -32.054 -10.780 -14.636 1.00 89.56 113 VAL A N 1
ATOM 900 C CA . VAL A 1 113 ? -32.745 -11.940 -14.065 1.00 89.56 113 VAL A CA 1
ATOM 901 C C . VAL A 1 113 ? -32.028 -12.403 -12.802 1.00 89.56 113 VAL A C 1
ATOM 903 O O . VAL A 1 113 ? -30.802 -12.438 -12.728 1.00 89.56 113 VAL A O 1
ATOM 906 N N . LEU A 1 114 ? -32.812 -12.737 -11.778 1.00 87.94 114 LEU A N 1
ATOM 907 C CA . LEU A 1 114 ? -32.307 -13.215 -10.498 1.00 87.94 114 LEU A CA 1
ATOM 908 C C . LEU A 1 114 ? -31.699 -14.620 -10.656 1.00 87.94 114 LEU A C 1
ATOM 910 O O . LEU A 1 114 ? -32.368 -15.534 -11.132 1.00 87.94 114 LEU A O 1
ATOM 914 N N . ILE A 1 115 ? -30.441 -14.768 -10.249 1.00 88.81 115 ILE A N 1
ATOM 915 C CA . ILE A 1 115 ? -29.674 -16.020 -10.244 1.00 88.81 115 ILE A CA 1
ATOM 916 C C . ILE A 1 115 ? -29.822 -16.693 -8.878 1.00 88.81 115 ILE A C 1
ATOM 918 O O . ILE A 1 115 ? -30.281 -17.827 -8.794 1.00 88.81 115 ILE A O 1
ATOM 922 N N . ASP A 1 116 ? -29.466 -15.963 -7.819 1.00 88.12 116 ASP A N 1
ATOM 923 C CA . ASP A 1 116 ? -29.483 -16.422 -6.430 1.00 88.12 116 ASP A CA 1
ATOM 924 C C . ASP A 1 116 ? -30.008 -15.312 -5.512 1.00 88.12 116 ASP A C 1
ATOM 926 O O . ASP A 1 116 ? -29.883 -14.120 -5.811 1.00 88.12 116 ASP A O 1
ATOM 930 N N . ALA A 1 117 ? -30.603 -15.682 -4.382 1.00 89.12 117 ALA A N 1
ATOM 931 C CA . ALA A 1 117 ? -31.031 -14.721 -3.375 1.00 89.12 117 ALA A CA 1
ATOM 932 C C . ALA A 1 117 ? -30.929 -15.313 -1.972 1.00 89.12 117 ALA A C 1
ATOM 934 O O . ALA A 1 117 ? -31.126 -16.504 -1.803 1.00 89.12 117 ALA A O 1
ATOM 935 N N . TYR A 1 118 ? -30.618 -14.487 -0.973 1.00 88.50 118 TYR A N 1
ATOM 936 C CA . TYR A 1 118 ? -30.346 -14.928 0.396 1.00 88.50 118 TYR A CA 1
ATOM 937 C C . TYR A 1 118 ? -30.874 -13.918 1.417 1.00 88.50 118 TYR A C 1
ATOM 939 O O . TYR A 1 118 ? -30.746 -12.708 1.221 1.00 88.50 118 TYR A O 1
ATOM 947 N N . LEU A 1 119 ? -31.387 -14.406 2.549 1.00 89.56 119 LEU A N 1
ATOM 948 C CA . LEU A 1 119 ? -31.678 -13.575 3.721 1.00 89.56 119 LEU A CA 1
ATOM 949 C C . LEU A 1 119 ? -30.451 -13.482 4.625 1.00 89.56 119 LEU A C 1
ATOM 951 O O . LEU A 1 119 ? -30.292 -14.254 5.567 1.00 89.56 119 LEU A O 1
ATOM 955 N N . ILE A 1 120 ? -29.574 -12.533 4.323 1.00 90.12 120 ILE A N 1
ATOM 956 C CA . ILE A 1 120 ? -28.286 -12.395 4.997 1.00 90.12 120 ILE A CA 1
ATOM 957 C C . ILE A 1 120 ? -28.390 -11.589 6.291 1.00 90.12 120 ILE A C 1
ATOM 959 O O . ILE A 1 120 ? -29.232 -10.701 6.468 1.00 90.12 120 ILE A O 1
ATOM 963 N N . HIS A 1 121 ? -27.462 -11.850 7.202 1.00 89.56 121 HIS A N 1
ATOM 964 C CA . HIS A 1 121 ? -27.341 -11.100 8.438 1.00 89.56 121 HIS A CA 1
ATOM 965 C C . HIS A 1 121 ? -26.576 -9.786 8.249 1.00 89.56 121 HIS A C 1
ATOM 967 O O . HIS A 1 121 ? -25.743 -9.607 7.359 1.00 89.56 121 HIS A O 1
ATOM 973 N N . LYS A 1 122 ? -26.772 -8.862 9.193 1.00 87.31 122 LYS A N 1
ATOM 974 C CA . LYS A 1 122 ? -26.116 -7.547 9.199 1.00 87.31 122 LYS A CA 1
ATOM 975 C C . LYS A 1 122 ? -24.582 -7.584 9.153 1.00 87.31 122 LYS A C 1
ATOM 977 O O . LYS A 1 122 ? -23.956 -6.648 8.651 1.00 87.31 122 LYS A O 1
ATOM 982 N N . TYR A 1 123 ? -23.962 -8.629 9.704 1.00 86.81 123 TYR A N 1
ATOM 983 C CA . TYR A 1 123 ? -22.505 -8.776 9.685 1.00 86.81 123 TYR A CA 1
ATOM 984 C C . TYR A 1 123 ? -21.962 -9.094 8.282 1.00 86.81 123 TYR A C 1
ATOM 986 O O . TYR A 1 123 ? -20.836 -8.711 7.976 1.00 86.81 123 TYR A O 1
ATOM 994 N N . GLU A 1 124 ? -22.774 -9.702 7.415 1.00 90.12 124 GLU A N 1
ATOM 995 C CA . GLU A 1 124 ? -22.405 -10.081 6.046 1.00 90.12 124 GLU A CA 1
ATOM 996 C C . GLU A 1 124 ? -22.454 -8.877 5.100 1.00 90.12 124 GLU A C 1
ATOM 998 O O . GLU A 1 124 ? -21.546 -8.667 4.295 1.00 90.12 124 GLU A O 1
ATOM 1003 N N . VAL A 1 125 ? -23.461 -8.012 5.277 1.00 88.50 125 VAL A N 1
ATOM 1004 C CA . VAL A 1 125 ? -23.649 -6.775 4.494 1.00 88.50 125 VAL A CA 1
ATOM 1005 C C . VAL A 1 125 ? -22.413 -5.873 4.542 1.00 88.50 125 VAL A C 1
ATOM 1007 O O . VAL A 1 125 ? -22.046 -5.245 3.547 1.00 88.50 125 VAL A O 1
ATOM 1010 N N . SER A 1 126 ? -21.747 -5.803 5.700 1.00 84.25 126 SER A N 1
ATOM 1011 C CA . SER A 1 126 ? -20.606 -4.904 5.901 1.00 84.25 126 SER A CA 1
ATOM 1012 C C . SER A 1 126 ? -19.472 -5.177 4.913 1.00 84.25 126 SER A C 1
ATOM 1014 O O . SER A 1 126 ? -18.929 -4.224 4.352 1.00 84.25 126 SER A O 1
ATOM 1016 N N . LEU A 1 127 ? -19.162 -6.450 4.643 1.00 85.88 127 LEU A N 1
ATOM 1017 C CA . LEU A 1 127 ? -18.094 -6.838 3.722 1.00 85.88 127 LEU A CA 1
ATOM 1018 C C . LEU A 1 127 ? -18.328 -6.283 2.311 1.00 85.88 127 LEU A C 1
ATOM 1020 O O . LEU A 1 127 ? -17.394 -5.781 1.689 1.00 85.88 127 LEU A O 1
ATOM 1024 N N . LEU A 1 128 ? -19.574 -6.331 1.836 1.00 84.94 128 LEU A N 1
ATOM 1025 C CA . LEU A 1 128 ? -19.958 -5.905 0.488 1.00 84.94 128 LEU A CA 1
ATOM 1026 C C . LEU A 1 128 ? -19.783 -4.393 0.274 1.00 84.94 128 LEU A C 1
ATOM 1028 O O . LEU A 1 128 ? -19.471 -3.947 -0.825 1.00 84.94 128 LEU A O 1
ATOM 1032 N N . SER A 1 129 ? -19.935 -3.589 1.330 1.00 81.00 129 SER A N 1
ATOM 1033 C CA . SER A 1 129 ? -19.745 -2.129 1.266 1.00 81.00 129 SER A CA 1
ATOM 1034 C C . SER A 1 129 ? -18.275 -1.683 1.295 1.00 81.00 129 SER A C 1
ATOM 1036 O O . SER A 1 129 ? -17.954 -0.514 1.055 1.00 81.00 129 SER A O 1
ATOM 1038 N N . MET A 1 130 ? -17.351 -2.588 1.615 1.00 87.88 130 MET A N 1
ATOM 1039 C CA . MET A 1 130 ? -15.942 -2.264 1.811 1.00 87.88 130 MET A CA 1
ATOM 1040 C C . MET A 1 130 ? -15.141 -2.479 0.528 1.00 87.88 130 MET A C 1
ATOM 1042 O O . MET A 1 130 ? -15.204 -3.533 -0.099 1.00 87.88 130 MET A O 1
ATOM 1046 N N . LYS A 1 131 ? -14.306 -1.500 0.162 1.00 86.50 131 LYS A N 1
ATOM 1047 C CA . LYS A 1 131 ? -13.402 -1.628 -0.987 1.00 86.50 131 LYS A CA 1
ATOM 1048 C C . LYS A 1 131 ? -12.008 -2.019 -0.514 1.00 86.50 131 LYS A C 1
ATOM 1050 O O . LYS A 1 131 ? -11.379 -1.277 0.237 1.00 86.50 131 LYS A O 1
ATOM 1055 N N . ARG A 1 132 ? -11.524 -3.186 -0.954 1.00 88.12 132 ARG A N 1
ATOM 1056 C CA . ARG A 1 132 ? -10.136 -3.618 -0.716 1.00 88.12 132 ARG A CA 1
ATOM 1057 C C . ARG A 1 132 ? -9.182 -2.700 -1.469 1.00 88.12 132 ARG A C 1
ATOM 1059 O O . ARG A 1 132 ? -9.342 -2.500 -2.672 1.00 88.12 132 ARG A O 1
ATOM 1066 N N . ASP A 1 133 ? -8.148 -2.222 -0.788 1.00 88.44 133 ASP A N 1
ATOM 1067 C CA . ASP A 1 133 ? -7.209 -1.257 -1.362 1.00 88.44 133 ASP A CA 1
ATOM 1068 C C . ASP A 1 133 ? -6.500 -1.785 -2.614 1.00 88.44 133 ASP A C 1
ATOM 1070 O O . ASP A 1 133 ? -6.317 -1.054 -3.582 1.00 88.44 133 ASP A O 1
ATOM 1074 N N . LEU A 1 134 ? -6.158 -3.077 -2.627 1.00 84.88 134 LEU A N 1
ATOM 1075 C CA . LEU A 1 134 ? -5.521 -3.720 -3.776 1.00 84.88 134 LEU A CA 1
ATOM 1076 C C . LEU 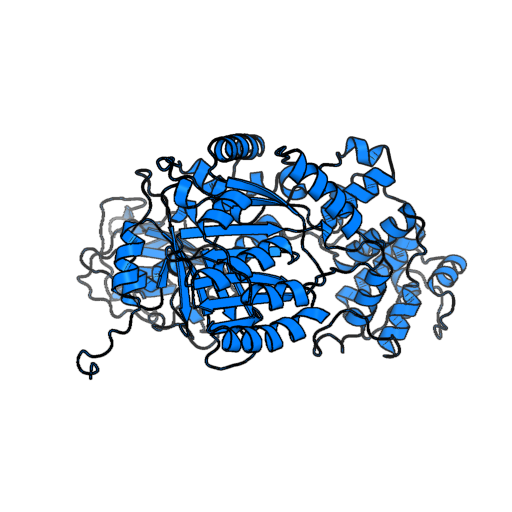A 1 134 ? -6.431 -3.767 -5.014 1.00 84.88 134 LEU A C 1
ATOM 1078 O O . LEU A 1 134 ? -5.928 -3.706 -6.131 1.00 84.88 134 LEU A O 1
ATOM 1082 N N . VAL A 1 135 ? -7.750 -3.886 -4.831 1.00 83.69 135 VAL A N 1
ATOM 1083 C CA . VAL A 1 135 ? -8.709 -3.904 -5.949 1.00 83.69 135 VAL A CA 1
ATOM 1084 C C . VAL A 1 135 ? -8.784 -2.514 -6.569 1.00 83.69 135 VAL A C 1
ATOM 1086 O O . VAL A 1 135 ? -8.552 -2.375 -7.761 1.00 83.69 135 VAL A O 1
ATOM 1089 N N . VAL A 1 136 ? -8.958 -1.480 -5.741 1.00 84.56 136 VAL A N 1
ATOM 1090 C CA . VAL A 1 136 ? -8.969 -0.082 -6.204 1.00 84.56 136 VAL A CA 1
ATOM 1091 C C . VAL A 1 136 ? -7.654 0.282 -6.897 1.00 84.56 136 VAL A C 1
ATOM 1093 O O . VAL A 1 136 ? -7.665 0.905 -7.951 1.00 84.56 136 VAL A O 1
ATOM 1096 N N . HIS A 1 137 ? -6.518 -0.152 -6.348 1.00 84.75 137 HIS A N 1
ATOM 1097 C CA . HIS A 1 137 ? -5.215 0.007 -6.991 1.00 84.75 137 HIS A CA 1
ATOM 1098 C C . HIS A 1 137 ? -5.182 -0.627 -8.388 1.00 84.75 137 HIS A C 1
ATOM 1100 O O . HIS A 1 137 ? -4.726 -0.004 -9.345 1.00 84.75 137 HIS A O 1
ATOM 1106 N N . LYS A 1 138 ? -5.678 -1.861 -8.530 1.00 83.38 138 LYS A N 1
ATOM 1107 C CA . LYS A 1 138 ? -5.750 -2.518 -9.837 1.00 83.38 138 LYS A CA 1
ATOM 1108 C C . LYS A 1 138 ? -6.631 -1.732 -10.804 1.00 83.38 138 LYS A C 1
ATOM 1110 O O . LYS A 1 138 ? -6.183 -1.479 -11.912 1.00 83.38 138 LYS A O 1
ATOM 1115 N N . ASP A 1 139 ? -7.795 -1.269 -10.369 1.00 83.00 139 ASP A N 1
ATOM 1116 C CA . ASP A 1 139 ? -8.725 -0.540 -11.235 1.00 83.00 139 ASP A CA 1
ATOM 1117 C C . ASP A 1 139 ? -8.161 0.805 -11.736 1.00 83.00 139 ASP A C 1
ATOM 1119 O O . ASP A 1 139 ? -8.447 1.207 -12.861 1.00 83.00 139 ASP A O 1
ATOM 1123 N N . ILE A 1 140 ? -7.334 1.495 -10.936 1.00 83.38 140 ILE A N 1
ATOM 1124 C CA . ILE A 1 140 ? -6.698 2.761 -11.348 1.00 83.38 140 ILE A CA 1
ATOM 1125 C C . ILE A 1 140 ? -5.546 2.515 -12.337 1.00 83.38 140 ILE A C 1
ATOM 1127 O O . ILE A 1 140 ? -5.366 3.294 -13.272 1.00 83.38 140 ILE A O 1
ATOM 1131 N N . PHE A 1 141 ? -4.742 1.466 -12.121 1.00 78.19 141 PHE A N 1
ATOM 1132 C CA . PHE A 1 141 ? -3.450 1.298 -12.808 1.00 78.19 141 PHE A CA 1
ATOM 1133 C C . PHE A 1 141 ? -3.406 0.186 -13.859 1.00 78.19 141 PHE A C 1
ATOM 1135 O O . PHE A 1 141 ? -2.456 0.143 -14.634 1.00 78.19 141 PHE A O 1
ATOM 1142 N N . HIS A 1 142 ? -4.390 -0.715 -13.893 1.00 69.69 142 HIS A N 1
ATOM 1143 C CA . HIS A 1 142 ? -4.423 -1.857 -14.809 1.00 69.69 142 HIS A CA 1
ATOM 1144 C C . HIS A 1 142 ? -5.560 -1.686 -15.820 1.00 69.69 142 HIS A C 1
ATOM 1146 O O . HIS A 1 142 ? -6.620 -2.301 -15.706 1.00 69.69 142 HIS A O 1
ATOM 1152 N N . SER A 1 143 ? -5.332 -0.866 -16.844 1.00 55.38 143 SER A N 1
ATOM 1153 C CA . SER A 1 143 ? -6.074 -0.963 -18.102 1.00 55.38 143 SER A CA 1
ATOM 1154 C C . SER A 1 143 ? -5.404 -2.001 -19.009 1.00 55.38 143 SER A C 1
ATOM 1156 O O . SER A 1 143 ? -4.188 -2.187 -18.966 1.00 55.38 143 SER A O 1
ATOM 1158 N N . ARG A 1 144 ? -6.197 -2.721 -19.816 1.00 53.81 144 ARG A N 1
ATOM 1159 C CA . ARG A 1 144 ? -5.660 -3.645 -20.826 1.00 53.81 144 ARG A CA 1
ATOM 1160 C C . ARG A 1 144 ? -4.844 -2.839 -21.833 1.00 53.81 144 ARG A C 1
ATOM 1162 O O . ARG A 1 144 ? -5.409 -2.017 -22.547 1.00 53.81 144 ARG A O 1
ATOM 1169 N N . THR A 1 145 ? -3.542 -3.075 -21.875 1.00 55.88 145 THR A N 1
ATOM 1170 C CA . THR A 1 145 ? -2.660 -2.540 -22.907 1.00 55.88 145 THR A CA 1
ATOM 1171 C C . THR A 1 145 ? -2.510 -3.544 -24.036 1.00 55.88 145 THR A C 1
ATOM 1173 O O . THR A 1 145 ? -2.397 -4.753 -23.821 1.00 55.88 145 THR A O 1
ATOM 1176 N N . GLU A 1 146 ? -2.548 -3.021 -25.256 1.00 65.44 146 GLU A N 1
ATOM 1177 C CA . GLU A 1 146 ? -2.255 -3.759 -26.476 1.00 65.44 146 GLU A CA 1
ATOM 1178 C C . GLU A 1 146 ? -0.819 -4.308 -26.441 1.00 65.44 146 GLU A C 1
ATOM 1180 O O . GLU A 1 146 ? 0.017 -3.920 -25.610 1.00 65.44 146 GLU A O 1
ATOM 1185 N N . ARG A 1 147 ? -0.539 -5.269 -27.325 1.00 73.81 147 ARG A N 1
ATOM 1186 C CA . ARG A 1 147 ? 0.799 -5.840 -27.480 1.00 73.81 147 ARG A CA 1
ATOM 1187 C C . ARG A 1 147 ? 1.783 -4.707 -27.837 1.00 73.81 147 ARG A C 1
ATOM 1189 O O . ARG A 1 147 ? 1.563 -4.048 -28.844 1.00 73.81 147 ARG A O 1
ATOM 1196 N N . PRO A 1 148 ? 2.871 -4.497 -27.074 1.00 78.06 148 PRO A N 1
ATOM 1197 C CA . PRO A 1 148 ? 3.858 -3.469 -27.384 1.00 78.06 148 PRO A CA 1
ATOM 1198 C C . PRO A 1 148 ? 4.496 -3.652 -28.765 1.00 78.06 148 PRO A C 1
ATOM 1200 O O . PRO A 1 148 ? 4.988 -4.741 -29.072 1.00 78.06 148 PRO A O 1
ATOM 1203 N N . GLU A 1 149 ? 4.587 -2.559 -29.527 1.00 82.06 149 GLU A N 1
ATOM 1204 C CA . GLU A 1 149 ? 5.246 -2.476 -30.849 1.00 82.06 149 GLU A CA 1
ATOM 1205 C C . GLU A 1 149 ? 6.698 -2.976 -30.825 1.00 82.06 149 GLU A C 1
ATOM 1207 O O . GLU A 1 149 ? 7.243 -3.433 -31.825 1.00 82.06 149 GLU A O 1
ATOM 1212 N N . ILE A 1 150 ? 7.355 -2.951 -29.660 1.00 83.75 150 ILE A N 1
ATOM 1213 C CA . ILE A 1 150 ? 8.735 -3.431 -29.538 1.00 83.75 150 ILE A CA 1
ATOM 1214 C C . ILE A 1 150 ? 8.890 -4.912 -29.894 1.00 83.75 150 ILE A C 1
ATOM 1216 O O . ILE A 1 150 ? 9.981 -5.349 -30.245 1.00 83.75 150 ILE A O 1
ATOM 1220 N N . PHE A 1 151 ? 7.820 -5.704 -29.842 1.00 89.12 151 PHE A N 1
ATOM 1221 C CA . PHE A 1 151 ? 7.888 -7.092 -30.283 1.00 89.12 151 PHE A CA 1
ATOM 1222 C C . PHE A 1 151 ? 7.963 -7.249 -31.803 1.00 89.12 151 PHE A C 1
ATOM 1224 O O . PHE A 1 151 ? 8.317 -8.337 -32.253 1.00 89.12 151 PHE A O 1
ATOM 1231 N N . ASP A 1 152 ? 7.695 -6.197 -32.574 1.00 89.62 152 ASP A N 1
ATOM 1232 C CA . ASP A 1 152 ? 7.862 -6.188 -34.031 1.00 89.62 152 ASP A CA 1
ATOM 1233 C C . ASP A 1 152 ? 9.342 -6.029 -34.410 1.00 89.62 152 ASP A C 1
ATOM 1235 O O . ASP A 1 152 ? 9.781 -6.479 -35.466 1.00 89.62 152 ASP A O 1
ATOM 1239 N N . LEU A 1 153 ? 10.175 -5.522 -33.489 1.00 89.75 153 LEU A N 1
ATOM 1240 C CA . LEU A 1 153 ? 11.635 -5.557 -33.622 1.00 89.75 153 LEU A CA 1
ATOM 1241 C C . LEU A 1 153 ? 12.148 -6.989 -33.838 1.00 89.75 153 LEU A C 1
ATOM 1243 O O . LEU A 1 153 ? 13.139 -7.194 -34.532 1.00 89.75 153 LEU A O 1
ATOM 1247 N N . LEU A 1 154 ? 11.474 -7.990 -33.270 1.00 91.75 154 LEU A N 1
ATOM 1248 C CA . LEU A 1 154 ? 11.906 -9.385 -33.341 1.00 91.75 154 LEU A CA 1
ATOM 1249 C C . LEU A 1 154 ? 11.831 -9.977 -34.753 1.00 91.75 154 LEU A C 1
ATOM 1251 O O . LEU A 1 154 ? 12.514 -10.965 -35.011 1.00 91.75 154 LEU A O 1
ATOM 1255 N N . THR A 1 155 ? 11.041 -9.389 -35.652 1.00 93.44 155 THR A N 1
ATOM 1256 C CA . THR A 1 155 ? 10.945 -9.794 -37.064 1.00 93.44 155 THR A CA 1
ATOM 1257 C C . THR A 1 155 ? 11.810 -8.938 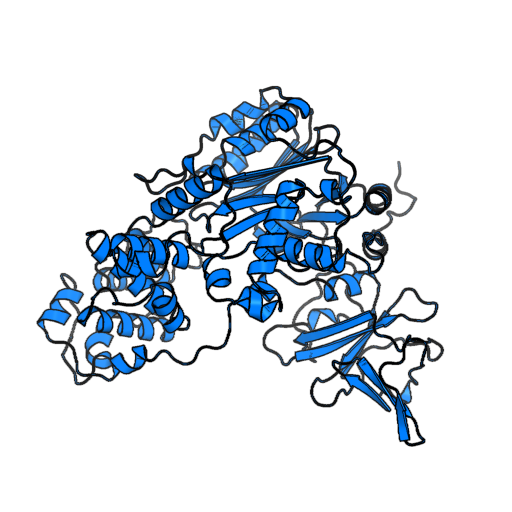-37.988 1.00 93.44 155 THR A C 1
ATOM 1259 O O . THR A 1 155 ? 11.780 -9.135 -39.197 1.00 93.44 155 THR A O 1
ATOM 1262 N N . SER A 1 156 ? 12.559 -7.974 -37.446 1.00 92.31 156 SER A N 1
ATOM 1263 C CA . SER A 1 156 ? 13.493 -7.160 -38.229 1.00 92.31 156 SER A CA 1
ATOM 1264 C C . SER A 1 156 ? 14.801 -7.903 -38.522 1.00 92.31 156 SER A C 1
ATOM 1266 O O . SER A 1 156 ? 15.066 -8.961 -37.943 1.00 92.31 156 SER A O 1
ATOM 1268 N N . GLU A 1 157 ? 15.612 -7.326 -39.411 1.00 93.75 157 GLU A N 1
ATOM 1269 C CA . GLU A 1 157 ? 16.898 -7.872 -39.854 1.00 93.75 157 GLU A CA 1
ATOM 1270 C C . GLU A 1 157 ? 17.824 -8.208 -38.679 1.00 93.75 157 GLU A C 1
ATOM 1272 O O . GLU A 1 157 ? 17.981 -7.425 -37.729 1.00 93.75 157 GLU A O 1
ATOM 1277 N N . SER A 1 158 ? 18.466 -9.370 -38.768 1.00 91.88 158 SER A N 1
ATOM 1278 C CA . SER A 1 158 ? 19.410 -9.859 -37.771 1.00 91.88 158 SER A CA 1
ATOM 1279 C C . SER A 1 158 ? 20.523 -8.872 -37.396 1.00 91.88 158 SER A C 1
ATOM 1281 O O . SER A 1 158 ? 20.948 -8.031 -38.191 1.00 91.88 158 SER A O 1
ATOM 1283 N N . PRO A 1 159 ? 21.028 -8.954 -36.154 1.00 91.69 159 PRO A N 1
ATOM 1284 C CA . PRO A 1 159 ? 22.195 -8.188 -35.754 1.00 91.69 159 PRO A CA 1
ATOM 1285 C C . PRO A 1 159 ? 23.473 -8.666 -36.451 1.00 91.69 159 PRO A C 1
ATOM 1287 O O . PRO A 1 159 ? 23.605 -9.830 -36.821 1.00 91.69 159 PRO A O 1
ATOM 1290 N N . SER A 1 160 ? 24.457 -7.772 -36.537 1.00 92.94 160 SER A N 1
ATOM 1291 C CA . SER A 1 160 ? 25.791 -8.095 -37.040 1.00 92.94 160 SER A CA 1
ATOM 1292 C C . SER A 1 160 ? 26.602 -8.928 -36.037 1.00 92.94 160 SER A C 1
ATOM 1294 O O . SER A 1 160 ? 26.400 -8.841 -34.822 1.00 92.94 160 SER A O 1
ATOM 1296 N N . TRP A 1 161 ? 27.581 -9.692 -36.532 1.00 92.56 161 TRP A N 1
ATOM 1297 C CA . TRP A 1 161 ? 28.497 -10.471 -35.687 1.00 92.56 161 TRP A CA 1
ATOM 1298 C C . TRP A 1 161 ? 29.194 -9.650 -34.591 1.00 92.56 161 TRP A C 1
ATOM 1300 O O . TRP A 1 161 ? 29.211 -10.120 -33.455 1.00 92.56 161 TRP A O 1
ATOM 1310 N N . PRO A 1 162 ? 29.713 -8.431 -34.855 1.00 92.81 162 PRO A N 1
ATOM 1311 C CA . PRO A 1 162 ? 30.316 -7.608 -33.806 1.00 92.81 162 PRO A CA 1
ATOM 1312 C C . PRO A 1 162 ? 29.355 -7.292 -32.657 1.00 92.81 162 PRO A C 1
ATOM 1314 O O . PRO A 1 162 ? 29.747 -7.322 -31.492 1.00 92.81 162 PRO A O 1
ATOM 1317 N N . PHE A 1 163 ? 28.081 -7.040 -32.970 1.00 92.56 163 PHE A N 1
ATOM 1318 C CA . PHE A 1 163 ? 27.065 -6.819 -31.948 1.00 92.56 163 PHE A CA 1
ATOM 1319 C C . PHE A 1 163 ? 26.807 -8.091 -31.134 1.00 92.56 163 PHE A C 1
ATOM 1321 O O . PHE A 1 163 ? 26.802 -8.042 -29.906 1.00 92.56 163 PHE A O 1
ATOM 1328 N N . ILE A 1 164 ? 26.648 -9.239 -31.795 1.00 91.69 164 ILE A N 1
ATOM 1329 C CA . ILE A 1 164 ? 26.438 -10.522 -31.111 1.00 91.69 164 ILE A CA 1
ATOM 1330 C C . ILE A 1 164 ? 27.623 -10.841 -30.191 1.00 91.69 164 ILE A C 1
ATOM 1332 O O . ILE A 1 164 ? 27.418 -11.176 -29.028 1.00 91.69 164 ILE A O 1
ATOM 1336 N N . ALA A 1 165 ? 28.855 -10.664 -30.675 1.00 89.69 165 ALA A N 1
ATOM 1337 C CA . ALA A 1 165 ? 30.065 -10.863 -29.882 1.00 89.69 165 ALA A CA 1
ATOM 1338 C C . ALA A 1 165 ? 30.076 -9.977 -28.622 1.00 89.69 165 ALA A C 1
ATOM 1340 O O . ALA A 1 165 ? 30.411 -10.456 -27.541 1.00 89.69 165 ALA A O 1
ATOM 1341 N N . SER A 1 166 ? 29.620 -8.721 -28.731 1.00 89.94 166 SER A N 1
ATOM 1342 C CA . SER A 1 166 ? 29.505 -7.804 -27.586 1.00 89.94 166 SER A CA 1
ATOM 1343 C C . SER A 1 166 ? 28.463 -8.226 -26.543 1.00 89.94 166 SER A C 1
ATOM 1345 O O . SER A 1 166 ? 28.614 -7.905 -25.370 1.00 89.94 166 SER A O 1
ATOM 1347 N N . LEU A 1 167 ? 27.418 -8.962 -26.939 1.00 90.56 167 LEU A N 1
ATOM 1348 C CA . LEU A 1 167 ? 26.421 -9.490 -25.999 1.00 90.56 167 LEU A CA 1
ATOM 1349 C C . LEU A 1 167 ? 26.928 -10.720 -25.246 1.00 90.56 167 LEU A C 1
ATOM 1351 O O . LEU A 1 167 ? 26.522 -10.971 -24.110 1.00 90.56 167 LEU A O 1
ATOM 1355 N N . VAL A 1 168 ? 27.757 -11.514 -25.919 1.00 88.88 168 VAL A N 1
ATOM 1356 C CA . VAL A 1 168 ? 28.207 -12.823 -25.457 1.00 88.88 168 VAL A CA 1
ATOM 1357 C C . VAL A 1 168 ? 29.470 -12.711 -24.591 1.00 88.88 168 VAL A C 1
ATOM 1359 O O . VAL A 1 168 ? 29.594 -13.487 -23.645 1.00 88.88 168 VAL A O 1
ATOM 1362 N N . GLU A 1 169 ? 30.338 -11.722 -24.860 1.00 74.06 169 GLU A N 1
ATOM 1363 C CA . GLU A 1 169 ? 31.643 -11.454 -24.219 1.00 74.06 169 GLU A CA 1
ATOM 1364 C C . GLU A 1 169 ? 32.494 -12.732 -24.018 1.00 74.06 169 GLU A C 1
ATOM 1366 O O . GLU A 1 169 ? 33.316 -13.052 -24.872 1.00 74.06 169 GLU A O 1
ATOM 1371 N N . ASP A 1 170 ? 32.256 -13.488 -22.937 1.00 77.44 170 ASP A N 1
ATOM 1372 C CA . ASP A 1 170 ? 33.049 -14.649 -22.489 1.00 77.44 170 ASP A CA 1
ATOM 1373 C C . ASP A 1 170 ? 32.265 -15.981 -22.459 1.00 77.44 170 ASP A C 1
ATOM 1375 O O . ASP A 1 170 ? 32.710 -16.967 -21.867 1.00 77.44 170 ASP A O 1
ATOM 1379 N N . VAL A 1 171 ? 31.054 -16.027 -23.015 1.00 85.69 171 VAL A N 1
ATOM 1380 C CA . VAL A 1 171 ? 30.201 -17.226 -22.973 1.00 85.69 171 VAL A CA 1
ATOM 1381 C C . VAL A 1 171 ? 30.306 -17.993 -24.284 1.00 85.69 171 VAL A C 1
ATOM 1383 O O . VAL A 1 171 ? 30.086 -17.447 -25.355 1.00 85.69 171 VAL A O 1
ATOM 1386 N N . THR A 1 172 ? 30.584 -19.294 -24.241 1.00 83.25 172 THR A N 1
ATOM 1387 C CA . THR A 1 172 ? 30.514 -20.109 -25.464 1.00 83.25 172 THR A CA 1
ATOM 1388 C C . THR A 1 172 ? 29.082 -20.590 -25.679 1.00 83.25 172 THR A C 1
ATOM 1390 O O . THR A 1 172 ? 28.567 -21.365 -24.875 1.00 83.25 172 THR A O 1
ATOM 1393 N N . ILE A 1 173 ? 28.443 -20.143 -26.765 1.00 86.12 173 ILE A N 1
ATOM 1394 C CA . ILE A 1 173 ? 27.111 -20.608 -27.176 1.00 86.12 173 ILE A CA 1
ATOM 1395 C C . ILE A 1 173 ? 27.276 -21.574 -28.357 1.00 86.12 173 ILE A C 1
ATOM 1397 O O . ILE A 1 173 ? 27.678 -21.141 -29.442 1.00 86.12 173 ILE A O 1
ATOM 1401 N N . PRO A 1 174 ? 27.001 -22.878 -28.179 1.00 81.94 174 PRO A N 1
ATOM 1402 C CA . PRO A 1 174 ? 27.180 -23.854 -29.243 1.00 81.94 174 PRO A CA 1
ATOM 1403 C C . PRO A 1 174 ? 26.215 -23.578 -30.400 1.00 81.94 174 PRO A C 1
ATOM 1405 O O . PRO A 1 174 ? 25.040 -23.286 -30.187 1.00 81.94 174 PRO A O 1
ATOM 1408 N N . ASN A 1 175 ? 26.712 -23.711 -31.632 1.00 84.38 175 ASN A N 1
ATOM 1409 C CA . ASN A 1 175 ? 25.932 -23.578 -32.870 1.00 84.38 175 ASN A CA 1
ATOM 1410 C C . ASN A 1 175 ? 25.249 -22.208 -33.071 1.00 84.38 175 ASN A C 1
ATOM 1412 O O . ASN A 1 175 ? 24.257 -22.111 -33.799 1.00 84.38 175 ASN A O 1
ATOM 1416 N N . LEU A 1 176 ? 25.769 -21.139 -32.454 1.00 89.69 176 LEU A N 1
ATOM 1417 C CA . LEU A 1 176 ? 25.290 -19.781 -32.706 1.00 89.69 176 LEU A CA 1
ATOM 1418 C C . LEU A 1 176 ? 25.576 -19.393 -34.164 1.00 89.69 176 LEU A C 1
ATOM 1420 O O . LEU A 1 176 ? 26.717 -19.444 -34.615 1.00 89.69 176 LEU A O 1
ATOM 1424 N N . THR A 1 177 ? 24.534 -19.017 -34.901 1.00 91.69 177 THR A N 1
ATOM 1425 C CA . THR A 1 177 ? 24.595 -18.622 -36.316 1.00 91.69 177 THR A CA 1
ATOM 1426 C C . THR A 1 177 ? 23.712 -17.398 -36.545 1.00 91.69 177 THR A C 1
ATOM 1428 O O . THR A 1 177 ? 22.693 -17.237 -35.872 1.00 91.69 177 THR A O 1
ATOM 1431 N N . ILE A 1 178 ? 24.100 -16.527 -37.482 1.00 90.94 178 ILE A N 1
ATOM 1432 C CA . ILE A 1 178 ? 23.235 -15.435 -37.944 1.00 90.94 178 ILE A CA 1
ATOM 1433 C C . ILE A 1 178 ? 22.191 -16.019 -38.893 1.00 90.94 178 ILE A C 1
ATOM 1435 O O . ILE A 1 178 ? 22.541 -16.697 -39.858 1.00 90.94 178 ILE A O 1
ATOM 1439 N N . LYS A 1 179 ? 20.922 -15.748 -38.595 1.00 93.62 179 LYS A N 1
ATOM 1440 C CA . LYS A 1 179 ? 19.745 -16.113 -39.393 1.00 93.62 179 LYS A CA 1
ATOM 1441 C C . LYS A 1 179 ? 19.103 -14.855 -39.987 1.00 93.62 179 LYS A C 1
ATOM 1443 O O . LYS A 1 179 ? 19.723 -13.794 -39.969 1.00 93.62 179 LYS A O 1
ATOM 1448 N N . ASP A 1 180 ? 17.872 -14.934 -40.479 1.00 93.06 180 ASP A N 1
ATOM 1449 C CA . ASP A 1 180 ? 17.226 -13.814 -41.177 1.00 93.06 180 ASP A CA 1
ATOM 1450 C C . ASP A 1 180 ? 16.700 -12.748 -40.206 1.00 93.06 180 ASP A C 1
ATOM 1452 O O . ASP A 1 180 ? 16.792 -11.546 -40.475 1.00 93.06 180 ASP A O 1
ATOM 1456 N N . THR A 1 181 ? 16.202 -13.173 -39.040 1.00 95.38 181 THR A N 1
ATOM 1457 C CA . THR A 1 181 ? 15.566 -12.268 -38.071 1.00 95.38 181 THR A CA 1
ATOM 1458 C C . THR A 1 181 ? 16.297 -12.153 -36.731 1.00 95.38 181 THR A C 1
ATOM 1460 O O . THR A 1 181 ? 16.954 -13.087 -36.257 1.00 95.38 181 THR A O 1
ATOM 1463 N N . ILE A 1 182 ? 16.100 -11.015 -36.043 1.00 93.25 182 ILE A N 1
ATOM 1464 C CA . ILE A 1 182 ? 16.572 -10.809 -34.660 1.00 93.25 182 ILE A CA 1
ATOM 1465 C C . ILE A 1 182 ? 16.141 -11.961 -33.749 1.00 93.25 182 ILE A C 1
ATOM 1467 O O . ILE A 1 182 ? 16.952 -12.443 -32.958 1.00 93.25 182 ILE A O 1
ATOM 1471 N N . ARG A 1 183 ? 14.880 -12.405 -33.849 1.00 94.88 183 ARG A N 1
ATOM 1472 C CA . ARG A 1 183 ? 14.357 -13.516 -33.046 1.00 94.88 183 ARG A CA 1
ATOM 1473 C C . ARG A 1 183 ? 15.215 -14.758 -33.204 1.00 94.88 183 ARG A C 1
ATOM 1475 O O . ARG A 1 183 ? 15.680 -15.295 -32.209 1.00 94.88 183 ARG A O 1
ATOM 1482 N N . GLU A 1 184 ? 15.396 -15.201 -34.438 1.00 94.38 184 GLU A N 1
ATOM 1483 C CA . GLU A 1 184 ? 16.056 -16.463 -34.747 1.00 94.38 184 GLU A CA 1
ATOM 1484 C C . GLU A 1 184 ? 17.545 -16.440 -34.395 1.00 94.38 184 GLU A C 1
ATOM 1486 O O . GLU A 1 184 ? 18.079 -17.441 -33.918 1.00 94.38 184 GLU A O 1
ATOM 1491 N N . THR A 1 185 ? 18.202 -15.296 -34.597 1.00 94.50 185 THR A N 1
ATOM 1492 C CA . THR A 1 185 ? 19.628 -15.115 -34.302 1.00 94.50 185 THR A CA 1
ATOM 1493 C C . THR A 1 185 ? 19.907 -15.016 -32.802 1.00 94.50 185 THR A C 1
ATOM 1495 O O . THR A 1 185 ? 20.899 -15.562 -32.323 1.00 94.50 185 THR A O 1
ATOM 1498 N N . LEU A 1 186 ? 19.054 -14.323 -32.037 1.00 95.00 186 LEU A N 1
ATOM 1499 C CA . LEU A 1 186 ? 19.257 -14.129 -30.595 1.00 95.00 186 LEU A CA 1
ATOM 1500 C C . LEU A 1 186 ? 18.637 -15.237 -29.736 1.00 95.00 186 LEU A C 1
ATOM 1502 O O . LEU A 1 186 ? 18.963 -15.324 -28.554 1.00 95.00 186 LEU A O 1
ATOM 1506 N N . GLU A 1 187 ? 17.762 -16.080 -30.292 1.00 94.75 187 GLU A N 1
ATOM 1507 C CA . GLU A 1 187 ? 17.096 -17.164 -29.559 1.00 94.75 187 GLU A CA 1
ATOM 1508 C C . GLU A 1 187 ? 18.058 -18.058 -28.754 1.00 94.75 187 GLU A C 1
ATOM 1510 O O . GLU A 1 187 ? 17.763 -18.295 -27.579 1.00 94.75 187 GLU A O 1
ATOM 1515 N N . PRO A 1 188 ? 19.218 -18.491 -29.290 1.00 94.06 188 PRO A N 1
ATOM 1516 C CA . PRO A 1 188 ? 20.169 -19.309 -28.534 1.00 94.06 188 PRO A CA 1
ATOM 1517 C C . PRO A 1 188 ? 20.798 -18.596 -27.325 1.00 94.06 188 PRO A C 1
ATOM 1519 O O . PRO A 1 188 ? 21.366 -19.254 -26.458 1.00 94.06 188 PRO A O 1
ATOM 1522 N N . LEU A 1 189 ? 20.713 -17.261 -27.245 1.00 94.31 189 LEU A N 1
ATOM 1523 C CA . LEU A 1 189 ? 21.262 -16.470 -26.136 1.00 94.31 189 LEU A CA 1
ATOM 1524 C C . LEU A 1 189 ? 20.327 -16.400 -24.921 1.00 94.31 189 LEU A C 1
ATOM 1526 O O . LEU A 1 189 ? 20.707 -15.848 -23.886 1.00 94.31 189 LEU A O 1
ATOM 1530 N N . VAL A 1 190 ? 19.104 -16.923 -25.035 1.00 95.19 190 VAL A N 1
ATOM 1531 C CA . VAL A 1 190 ? 18.108 -16.917 -23.961 1.00 95.19 190 VAL A CA 1
ATOM 1532 C C . VAL A 1 190 ? 17.740 -18.358 -23.606 1.00 95.19 190 VAL A C 1
ATOM 1534 O O . VAL A 1 190 ? 17.196 -19.060 -24.463 1.00 95.19 190 VAL A O 1
ATOM 1537 N N . PRO A 1 191 ? 17.970 -18.805 -22.357 1.00 94.75 191 PRO A N 1
ATOM 1538 C CA . PRO A 1 191 ? 17.730 -20.189 -21.966 1.00 94.75 191 PRO A CA 1
ATOM 1539 C C . PRO A 1 191 ? 16.298 -20.657 -22.242 1.00 94.75 191 PRO A C 1
ATOM 1541 O O . PRO A 1 191 ? 15.326 -19.928 -22.018 1.00 94.75 191 PRO A O 1
ATOM 1544 N N . SER A 1 192 ? 16.159 -21.898 -22.707 1.00 93.94 192 SER A N 1
ATOM 1545 C CA . SER A 1 192 ? 14.858 -22.529 -22.962 1.00 93.94 192 SER A CA 1
ATOM 1546 C C . SER A 1 192 ? 14.103 -22.883 -21.678 1.00 93.94 192 SER A C 1
ATOM 1548 O O . SER A 1 192 ? 12.884 -23.032 -21.723 1.00 93.94 192 SER A O 1
ATOM 1550 N N . SER A 1 193 ? 14.797 -22.961 -20.535 1.00 93.56 193 SER A N 1
ATOM 1551 C CA . SER A 1 193 ? 14.198 -23.154 -19.207 1.00 93.56 193 SER A CA 1
ATOM 1552 C C . SER A 1 193 ? 13.350 -21.965 -18.747 1.00 93.56 193 SER A C 1
ATOM 1554 O O . SER A 1 193 ? 12.514 -22.102 -17.852 1.00 93.56 193 SER A O 1
ATOM 1556 N N . PHE A 1 194 ? 13.542 -20.784 -19.343 1.00 94.31 194 PHE A N 1
ATOM 1557 C CA . PHE A 1 194 ? 12.778 -19.598 -18.981 1.00 94.31 194 PHE A CA 1
ATOM 1558 C C . PHE A 1 194 ? 11.373 -19.672 -19.603 1.00 94.31 194 PHE A C 1
ATOM 1560 O O . PHE A 1 194 ? 11.226 -20.079 -20.758 1.00 94.31 194 PHE A O 1
ATOM 1567 N N . PRO A 1 195 ? 10.317 -19.212 -18.908 1.00 93.56 195 PRO A N 1
ATOM 1568 C CA . PRO A 1 195 ? 8.970 -19.181 -19.476 1.00 93.56 195 PRO A CA 1
ATOM 1569 C C . PRO A 1 195 ? 8.892 -18.383 -20.788 1.00 93.56 195 PRO A C 1
ATOM 1571 O O . PRO A 1 195 ? 9.460 -17.295 -20.904 1.00 93.56 195 PRO A O 1
ATOM 1574 N N . GLN A 1 196 ? 8.125 -18.867 -21.769 1.00 94.06 196 GLN A N 1
ATOM 1575 C CA . GLN A 1 196 ? 8.042 -18.257 -23.107 1.00 94.06 196 GLN A CA 1
ATOM 1576 C C . GLN A 1 196 ? 7.688 -16.750 -23.131 1.00 94.06 196 GLN A C 1
ATOM 1578 O O . GLN A 1 196 ? 8.300 -16.012 -23.918 1.00 94.06 196 GLN A O 1
ATOM 1583 N N . PRO A 1 197 ? 6.764 -16.241 -22.282 1.00 92.19 197 PRO A N 1
ATOM 1584 C CA . PRO A 1 197 ? 6.486 -14.804 -22.207 1.00 92.19 197 PRO A CA 1
ATOM 1585 C C . PRO A 1 197 ? 7.693 -13.973 -21.748 1.00 92.19 197 PRO A C 1
ATOM 1587 O O . PRO A 1 197 ? 7.878 -12.847 -22.211 1.00 92.19 197 PRO A O 1
ATOM 1590 N N . ILE A 1 198 ? 8.524 -14.534 -20.865 1.00 94.62 198 ILE A N 1
ATOM 1591 C CA . ILE A 1 198 ? 9.762 -13.914 -20.381 1.00 94.62 198 ILE A CA 1
ATOM 1592 C C . ILE A 1 198 ? 10.807 -13.956 -21.493 1.00 94.62 198 ILE A C 1
ATOM 1594 O O . ILE A 1 198 ? 11.356 -12.912 -21.839 1.00 94.62 198 ILE A O 1
ATOM 1598 N N . ARG A 1 199 ? 11.012 -15.120 -22.131 1.00 95.88 199 ARG A N 1
ATOM 1599 C CA . ARG A 1 199 ? 11.965 -15.278 -23.246 1.00 95.88 199 ARG A CA 1
ATOM 1600 C C . ARG A 1 199 ? 11.735 -14.242 -24.342 1.00 95.88 199 ARG A C 1
ATOM 1602 O O . ARG A 1 199 ? 12.668 -13.574 -24.769 1.00 95.88 199 ARG A O 1
ATOM 1609 N N . THR A 1 200 ? 10.481 -14.053 -24.749 1.00 95.00 200 THR A N 1
ATOM 1610 C CA . THR A 1 200 ? 10.118 -13.080 -25.793 1.00 95.00 200 THR A CA 1
ATOM 1611 C C . THR A 1 200 ? 10.502 -11.645 -25.409 1.00 95.00 200 THR A C 1
ATOM 1613 O O . THR A 1 200 ? 11.018 -10.903 -26.242 1.00 95.00 200 THR A O 1
ATOM 1616 N N . GLN A 1 201 ? 10.301 -11.255 -24.148 1.00 95.81 201 GLN A N 1
ATOM 1617 C CA . GLN A 1 201 ? 10.672 -9.928 -23.646 1.00 95.81 201 GLN A CA 1
ATOM 1618 C C . GLN A 1 201 ? 12.182 -9.738 -23.516 1.00 95.81 201 GLN A C 1
ATOM 1620 O O . GLN A 1 201 ? 12.693 -8.674 -23.860 1.00 95.81 201 GLN A O 1
ATOM 1625 N N . VAL A 1 202 ? 12.896 -10.770 -23.070 1.00 97.06 202 VAL A N 1
ATOM 1626 C CA . VAL A 1 202 ? 14.361 -10.764 -23.006 1.00 97.06 202 VAL A CA 1
ATOM 1627 C C . VAL A 1 202 ? 14.958 -10.649 -24.408 1.00 97.06 202 VAL A C 1
ATOM 1629 O O . VAL A 1 202 ? 15.848 -9.832 -24.615 1.00 97.06 202 VAL A O 1
ATOM 1632 N N . LEU A 1 203 ? 14.442 -11.389 -25.395 1.00 96.69 203 LEU A N 1
ATOM 1633 C CA . LEU A 1 203 ? 14.890 -11.272 -26.788 1.00 96.69 203 LEU A CA 1
ATOM 1634 C C . LEU A 1 203 ? 14.669 -9.862 -27.338 1.00 96.69 203 LEU A C 1
ATOM 1636 O O . LEU A 1 203 ? 15.559 -9.308 -27.981 1.00 96.69 203 LEU A O 1
ATOM 1640 N N . ALA A 1 204 ? 13.509 -9.262 -27.057 1.00 95.69 204 ALA A N 1
ATOM 1641 C CA . ALA A 1 204 ? 13.224 -7.892 -27.477 1.00 95.69 204 ALA A CA 1
ATOM 1642 C C . ALA A 1 204 ? 14.199 -6.900 -26.827 1.00 95.69 204 ALA A C 1
ATOM 1644 O O . ALA A 1 204 ? 14.667 -5.976 -27.487 1.00 95.69 204 ALA A O 1
ATOM 1645 N N . PHE A 1 205 ? 14.556 -7.123 -25.559 1.00 96.56 205 PHE A N 1
ATOM 1646 C CA . PHE A 1 205 ? 15.558 -6.332 -24.849 1.00 96.56 205 PHE A CA 1
ATOM 1647 C C . PHE A 1 205 ? 16.948 -6.477 -25.478 1.00 96.56 205 PHE A C 1
ATOM 1649 O O . PHE A 1 205 ? 17.564 -5.469 -25.815 1.00 96.56 205 PHE A O 1
ATOM 1656 N N . LEU A 1 206 ? 17.419 -7.707 -25.705 1.00 96.19 206 LEU A N 1
ATOM 1657 C CA . LEU A 1 206 ? 18.713 -7.954 -26.345 1.00 96.19 206 LEU A CA 1
ATOM 1658 C C . LEU A 1 206 ? 18.770 -7.345 -27.753 1.00 96.19 206 LEU A C 1
ATOM 1660 O O . LEU A 1 206 ? 19.775 -6.747 -28.116 1.00 96.19 206 LEU A O 1
ATOM 1664 N N . GLY A 1 207 ? 17.685 -7.425 -28.529 1.00 94.69 207 GLY A N 1
ATOM 1665 C CA . GLY A 1 207 ? 17.586 -6.753 -29.826 1.00 94.69 207 GLY A CA 1
ATOM 1666 C C . GLY A 1 207 ? 17.616 -5.225 -29.710 1.00 94.69 207 GLY A C 1
ATOM 1667 O O . GLY A 1 207 ? 18.257 -4.552 -30.518 1.00 94.69 207 GLY A O 1
ATOM 1668 N N . TRP A 1 208 ? 16.965 -4.667 -28.685 1.00 94.25 208 TRP A N 1
ATOM 1669 C CA . TRP A 1 208 ? 16.935 -3.226 -28.420 1.00 94.25 208 TRP A CA 1
ATOM 1670 C C . TRP A 1 208 ? 18.320 -2.660 -28.074 1.00 94.25 208 TRP A C 1
ATOM 1672 O O . TRP A 1 208 ? 18.615 -1.517 -28.435 1.00 94.25 208 TRP A O 1
ATOM 1682 N N . LEU A 1 209 ? 19.209 -3.468 -27.479 1.00 94.50 209 LEU A N 1
ATOM 1683 C CA . LEU A 1 209 ? 20.579 -3.055 -27.151 1.00 94.50 209 LEU A CA 1
ATOM 1684 C C . LEU A 1 209 ? 21.404 -2.605 -28.374 1.00 94.50 209 LEU A C 1
ATOM 1686 O O . LEU A 1 209 ? 22.407 -1.916 -28.208 1.00 94.50 209 LEU A O 1
ATOM 1690 N N . ARG A 1 210 ? 20.982 -2.919 -29.608 1.00 89.19 210 ARG A N 1
ATOM 1691 C CA . ARG A 1 210 ? 21.602 -2.383 -30.838 1.00 89.19 210 ARG A CA 1
ATOM 1692 C C . ARG A 1 210 ? 21.500 -0.867 -30.941 1.00 89.19 210 ARG A C 1
ATOM 1694 O O . ARG A 1 210 ? 22.355 -0.242 -31.555 1.00 89.19 210 ARG A O 1
ATOM 1701 N N . LYS A 1 211 ? 20.413 -0.305 -30.406 1.00 82.56 211 LYS A N 1
ATOM 1702 C CA . LYS A 1 211 ? 20.141 1.130 -30.437 1.00 82.56 211 LYS A CA 1
ATOM 1703 C C . LYS A 1 211 ? 20.679 1.800 -29.179 1.00 82.56 211 LYS A C 1
ATOM 1705 O O . LYS A 1 211 ? 21.296 2.835 -29.328 1.00 82.56 211 LYS A O 1
ATOM 1710 N N . SER A 1 212 ? 20.476 1.217 -27.985 1.00 77.44 212 SER A N 1
ATOM 1711 C CA . SER A 1 212 ? 21.004 1.637 -26.657 1.00 77.44 212 SER A CA 1
ATOM 1712 C C . SER A 1 212 ? 21.112 3.147 -26.374 1.00 77.44 212 SER A C 1
ATOM 1714 O O . SER A 1 212 ? 21.864 3.578 -25.502 1.00 77.44 212 SER A O 1
ATOM 1716 N N . GLU A 1 213 ? 20.361 3.978 -27.081 1.00 85.69 213 GLU A N 1
ATOM 1717 C CA . GLU A 1 213 ? 20.384 5.419 -26.911 1.00 85.69 213 GLU A CA 1
ATOM 1718 C C . GLU A 1 213 ? 19.375 5.822 -25.842 1.00 85.69 213 GLU A C 1
ATOM 1720 O O . GLU A 1 213 ? 18.293 5.239 -25.716 1.00 85.69 213 GLU A O 1
ATOM 1725 N N . ILE A 1 214 ? 19.735 6.846 -25.066 1.00 87.12 214 ILE A N 1
ATOM 1726 C CA . ILE A 1 214 ? 18.806 7.453 -24.115 1.00 87.12 214 ILE A CA 1
ATOM 1727 C C . ILE A 1 214 ? 17.678 8.096 -24.932 1.00 87.12 214 ILE A C 1
ATOM 1729 O O . ILE A 1 214 ? 17.969 8.972 -25.751 1.00 87.12 214 ILE A O 1
ATOM 1733 N N . PRO A 1 215 ? 16.411 7.690 -24.732 1.00 89.12 215 PRO A N 1
ATOM 1734 C CA . PRO A 1 215 ? 15.301 8.204 -25.521 1.00 89.12 215 PRO A CA 1
ATOM 1735 C C . PRO A 1 215 ? 15.181 9.727 -25.412 1.00 89.12 215 PRO A C 1
ATOM 1737 O O . PRO A 1 215 ? 15.197 10.278 -24.310 1.00 89.12 215 PRO A O 1
ATOM 1740 N N . ASN A 1 216 ? 14.979 10.408 -26.544 1.00 90.06 216 ASN A N 1
ATOM 1741 C CA . ASN A 1 216 ? 14.664 11.839 -26.576 1.00 90.06 216 ASN A CA 1
ATOM 1742 C C . ASN A 1 216 ? 13.169 12.089 -26.294 1.00 90.06 216 ASN A C 1
ATOM 1744 O O . ASN A 1 216 ? 12.456 12.716 -27.074 1.00 90.06 216 ASN A O 1
ATOM 1748 N N . GLU A 1 217 ? 12.674 11.544 -25.188 1.00 92.12 217 GLU A N 1
ATOM 1749 C CA . GLU A 1 217 ? 11.298 11.713 -24.727 1.00 92.12 217 GLU A CA 1
ATOM 1750 C C . GLU A 1 217 ? 11.212 11.671 -23.198 1.00 92.12 217 GLU A C 1
ATOM 1752 O O . GLU A 1 217 ? 12.171 11.314 -22.515 1.00 92.12 217 GLU A O 1
ATOM 1757 N N . ASP A 1 218 ? 10.051 12.032 -22.646 1.00 93.56 218 ASP A N 1
ATOM 1758 C CA . ASP A 1 218 ? 9.810 11.999 -21.201 1.00 93.56 218 ASP A CA 1
ATOM 1759 C C . ASP A 1 218 ? 9.887 10.552 -20.657 1.00 93.56 218 ASP A C 1
ATOM 1761 O O . ASP A 1 218 ? 9.162 9.685 -21.162 1.00 93.56 218 ASP A O 1
ATOM 1765 N N . PRO A 1 219 ? 10.668 10.281 -19.588 1.00 93.69 219 PRO A N 1
ATOM 1766 C CA . PRO A 1 219 ? 10.708 8.976 -18.926 1.00 93.69 219 PRO A CA 1
ATOM 1767 C C . PRO A 1 219 ? 9.340 8.380 -18.576 1.00 93.69 219 PRO A C 1
ATOM 1769 O O . PRO A 1 219 ? 9.169 7.162 -18.634 1.00 93.69 219 PRO A O 1
ATOM 1772 N N . ILE A 1 220 ? 8.351 9.205 -18.200 1.00 92.56 220 ILE A N 1
ATOM 1773 C CA . ILE A 1 220 ? 7.002 8.707 -17.878 1.00 92.56 220 ILE A CA 1
ATOM 1774 C C . ILE A 1 220 ? 6.309 8.168 -19.134 1.00 92.56 220 ILE A C 1
ATOM 1776 O O . ILE A 1 220 ? 5.689 7.102 -19.083 1.00 92.56 220 ILE A O 1
ATOM 1780 N N . VAL A 1 221 ? 6.422 8.882 -20.256 1.00 90.81 221 VAL A N 1
ATOM 1781 C CA . VAL A 1 221 ? 5.826 8.484 -21.539 1.00 90.81 221 VAL A CA 1
ATOM 1782 C C . VAL A 1 221 ? 6.482 7.200 -22.036 1.00 90.81 221 VAL A C 1
ATOM 1784 O O . VAL A 1 221 ? 5.777 6.230 -22.319 1.00 90.81 221 VAL A O 1
ATOM 1787 N N . PHE A 1 222 ? 7.817 7.158 -22.025 1.00 89.31 222 PHE A N 1
ATOM 1788 C CA . PHE A 1 222 ? 8.596 5.967 -22.361 1.00 89.31 222 PHE A CA 1
ATOM 1789 C C . PHE A 1 222 ? 8.150 4.748 -21.538 1.00 89.31 222 PHE A C 1
ATOM 1791 O O . PHE A 1 222 ? 7.803 3.701 -22.085 1.00 89.31 222 PHE A O 1
ATOM 1798 N N . ARG A 1 223 ? 8.081 4.898 -20.209 1.00 89.31 223 ARG A N 1
ATOM 1799 C CA . ARG A 1 223 ? 7.686 3.826 -19.286 1.00 89.31 223 ARG A CA 1
ATOM 1800 C C . ARG A 1 223 ? 6.253 3.340 -19.514 1.00 89.31 223 ARG A C 1
ATOM 1802 O O . ARG A 1 223 ? 5.979 2.151 -19.359 1.00 89.31 223 ARG A O 1
ATOM 1809 N N . THR A 1 224 ? 5.343 4.250 -19.854 1.00 86.25 224 THR A N 1
ATOM 1810 C CA . THR A 1 224 ? 3.924 3.934 -20.077 1.00 86.25 224 THR A CA 1
ATOM 1811 C C . THR A 1 224 ? 3.724 3.139 -21.368 1.00 86.25 224 THR A C 1
ATOM 1813 O O . THR A 1 224 ? 2.949 2.180 -21.362 1.00 86.25 224 THR A O 1
ATOM 1816 N N . ARG A 1 225 ? 4.478 3.464 -22.434 1.00 86.06 225 ARG A N 1
ATOM 1817 C CA . ARG A 1 225 ? 4.433 2.767 -23.736 1.00 86.06 225 ARG A CA 1
ATOM 1818 C C . ARG A 1 225 ? 4.677 1.260 -23.613 1.00 86.06 225 ARG A C 1
ATOM 1820 O O . ARG A 1 225 ? 4.055 0.481 -24.324 1.00 86.06 225 ARG A O 1
ATOM 1827 N N . TYR A 1 226 ? 5.542 0.842 -22.688 1.00 87.44 226 TYR A N 1
ATOM 1828 C CA . TYR A 1 226 ? 5.933 -0.565 -22.511 1.00 87.44 226 TYR A CA 1
ATOM 1829 C C . TYR A 1 226 ? 5.354 -1.213 -21.247 1.00 87.44 226 TYR A C 1
ATOM 1831 O O . TYR A 1 226 ? 5.905 -2.188 -20.739 1.00 87.44 226 TYR A O 1
ATOM 1839 N N . SER A 1 227 ? 4.255 -0.680 -20.712 1.00 82.19 227 SER A N 1
ATOM 1840 C CA . SER A 1 227 ? 3.655 -1.161 -19.458 1.00 82.19 227 SER A CA 1
ATOM 1841 C C . SER A 1 227 ? 3.146 -2.611 -19.502 1.00 82.19 227 SER A C 1
ATOM 1843 O O . SER A 1 227 ? 3.109 -3.246 -18.456 1.00 82.19 227 SER A O 1
ATOM 1845 N N . SER A 1 228 ? 2.809 -3.164 -20.675 1.00 84.31 228 SER A N 1
ATOM 1846 C CA . SER A 1 228 ? 2.458 -4.589 -20.852 1.00 84.31 228 SER A CA 1
ATOM 1847 C C . SER A 1 228 ? 3.666 -5.528 -20.989 1.00 84.31 228 SER A C 1
ATOM 1849 O O . SER A 1 228 ? 3.487 -6.745 -20.994 1.00 84.31 228 SER A O 1
ATOM 1851 N N . ALA A 1 229 ? 4.890 -5.001 -21.101 1.00 89.88 229 ALA A N 1
ATOM 1852 C CA . ALA A 1 229 ? 6.123 -5.782 -21.213 1.00 89.88 229 ALA A CA 1
ATOM 1853 C C . ALA A 1 229 ? 7.055 -5.493 -20.026 1.00 89.88 229 ALA A C 1
ATOM 1855 O O . ALA A 1 229 ? 8.121 -4.891 -20.170 1.00 89.88 229 ALA A O 1
ATOM 1856 N N . ASP A 1 230 ? 6.635 -5.920 -18.834 1.00 89.19 230 ASP A N 1
ATOM 1857 C CA . ASP A 1 230 ? 7.305 -5.625 -17.565 1.00 89.19 230 ASP A CA 1
ATOM 1858 C C . ASP A 1 230 ? 8.773 -6.050 -17.502 1.00 89.19 230 ASP A C 1
ATOM 1860 O O . ASP A 1 230 ? 9.597 -5.290 -16.993 1.00 89.19 230 ASP A O 1
ATOM 1864 N N . VAL A 1 231 ? 9.127 -7.222 -18.035 1.00 93.94 231 VAL A N 1
ATOM 1865 C CA . VAL A 1 231 ? 10.515 -7.710 -18.045 1.00 93.94 231 VAL A CA 1
ATOM 1866 C C . VAL A 1 231 ? 11.362 -6.845 -18.969 1.00 93.94 231 VAL A C 1
ATOM 1868 O O . VAL A 1 231 ? 12.405 -6.342 -18.556 1.00 93.94 231 VAL A O 1
ATOM 1871 N N . PHE A 1 232 ? 10.885 -6.617 -20.196 1.00 94.69 232 PHE A N 1
ATOM 1872 C CA . PHE A 1 232 ? 11.567 -5.763 -21.170 1.00 94.69 232 PHE A CA 1
ATOM 1873 C C . PHE A 1 232 ? 11.816 -4.369 -20.585 1.00 94.69 232 PHE A C 1
ATOM 1875 O O . PHE A 1 232 ? 12.952 -3.903 -20.522 1.00 94.69 232 PHE A O 1
ATOM 1882 N N . ARG A 1 233 ? 10.752 -3.733 -20.087 1.00 92.31 233 ARG A N 1
ATOM 1883 C CA . ARG A 1 233 ? 10.783 -2.400 -19.485 1.00 92.31 233 ARG A CA 1
ATOM 1884 C C . ARG A 1 233 ? 11.773 -2.336 -18.325 1.00 92.31 233 ARG A C 1
ATOM 1886 O O . ARG A 1 233 ? 12.608 -1.439 -18.280 1.00 92.31 233 ARG A O 1
ATOM 1893 N N . THR A 1 234 ? 11.721 -3.313 -17.421 1.00 93.19 234 THR A N 1
ATOM 1894 C CA . THR A 1 234 ? 12.592 -3.388 -16.240 1.00 93.19 234 THR A CA 1
ATOM 1895 C C . THR A 1 234 ? 14.070 -3.442 -16.618 1.00 93.19 234 THR A C 1
ATOM 1897 O O . THR A 1 234 ? 14.875 -2.742 -15.992 1.00 93.19 234 THR A O 1
ATOM 1900 N N . LEU A 1 235 ? 14.415 -4.243 -17.633 1.00 96.00 235 LEU A N 1
ATOM 1901 C CA . LEU A 1 235 ? 15.779 -4.401 -18.140 1.00 96.00 235 LEU A CA 1
ATOM 1902 C C . LEU A 1 235 ? 16.270 -3.150 -18.874 1.00 96.00 235 LEU A C 1
ATOM 1904 O O . LEU A 1 235 ? 17.368 -2.681 -18.577 1.00 96.00 235 LEU A O 1
ATOM 1908 N N . VAL A 1 236 ? 15.457 -2.577 -19.771 1.00 95.25 236 VAL A N 1
ATOM 1909 C CA . VAL A 1 236 ? 15.815 -1.354 -20.507 1.00 95.25 236 VAL A CA 1
ATOM 1910 C C . VAL A 1 236 ? 16.034 -0.185 -19.563 1.00 95.25 236 VAL A C 1
ATOM 1912 O O . VAL A 1 236 ? 17.064 0.473 -19.630 1.00 95.25 236 VAL A O 1
ATOM 1915 N N . GLU A 1 237 ? 15.099 0.067 -18.652 1.00 95.06 237 GLU A N 1
ATOM 1916 C CA . GLU A 1 237 ? 15.228 1.150 -17.679 1.00 95.06 237 GLU A CA 1
ATOM 1917 C C . GLU A 1 237 ? 16.495 0.990 -16.823 1.00 95.06 237 GLU 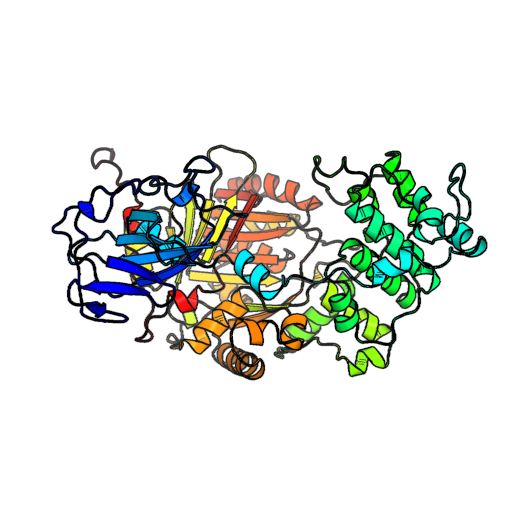A C 1
ATOM 1919 O O . GLU A 1 237 ? 17.212 1.961 -16.607 1.00 95.06 237 GLU A O 1
ATOM 1924 N N . GLY A 1 238 ? 16.814 -0.230 -16.372 1.00 95.44 238 GLY A N 1
ATOM 1925 C CA . GLY A 1 238 ? 18.047 -0.489 -15.625 1.00 95.44 238 GLY A CA 1
ATOM 1926 C C . GLY A 1 238 ? 19.309 -0.280 -16.468 1.00 95.44 238 GLY A C 1
ATOM 1927 O O . GLY A 1 238 ? 20.275 0.311 -15.989 1.00 95.44 238 GLY A O 1
ATOM 1928 N N . HIS A 1 239 ? 19.278 -0.695 -17.738 1.00 96.19 239 HIS A N 1
ATOM 1929 C CA . HIS A 1 239 ? 20.360 -0.458 -18.694 1.00 96.19 239 HIS A CA 1
ATOM 1930 C C . HIS A 1 239 ? 20.588 1.038 -18.945 1.00 96.19 239 HIS A C 1
ATOM 1932 O O . HIS A 1 239 ? 21.718 1.512 -18.878 1.00 96.19 239 HIS A O 1
ATOM 1938 N N . LEU A 1 240 ? 19.518 1.803 -19.170 1.00 95.50 240 LEU A N 1
ATOM 1939 C CA . LEU A 1 240 ? 19.583 3.251 -19.365 1.00 95.50 240 LEU A CA 1
ATOM 1940 C C . LEU A 1 240 ? 20.200 3.957 -18.156 1.00 95.50 240 LEU A C 1
ATOM 1942 O O . LEU A 1 240 ? 21.021 4.855 -18.330 1.00 95.50 240 LEU A O 1
ATOM 1946 N N . LEU A 1 241 ? 19.864 3.526 -16.937 1.00 95.38 241 LEU A N 1
ATOM 1947 C CA . LEU A 1 241 ? 20.490 4.054 -15.725 1.00 95.38 241 LEU A CA 1
ATOM 1948 C C . LEU A 1 241 ? 21.992 3.745 -15.679 1.00 95.38 241 LEU A C 1
ATOM 1950 O O . LEU A 1 241 ? 22.768 4.634 -15.346 1.00 95.38 241 LEU A O 1
ATOM 1954 N N . CYS A 1 242 ? 22.424 2.536 -16.059 1.00 95.06 242 CYS A N 1
ATOM 1955 C CA . CYS A 1 242 ? 23.852 2.216 -16.188 1.00 95.06 242 CYS A CA 1
ATOM 1956 C C . CYS A 1 242 ? 24.564 3.172 -17.157 1.00 95.06 242 CYS A C 1
ATOM 1958 O O . CYS A 1 242 ? 25.611 3.721 -16.814 1.00 95.06 242 CYS A O 1
ATOM 1960 N N . LEU A 1 243 ? 23.975 3.411 -18.335 1.00 93.62 243 LEU A N 1
ATOM 1961 C CA . LEU A 1 243 ? 24.539 4.308 -19.347 1.00 93.62 243 LEU A CA 1
ATOM 1962 C C . LEU A 1 243 ? 24.628 5.761 -18.865 1.00 93.62 243 LEU A C 1
ATOM 1964 O O . LEU A 1 243 ? 25.626 6.430 -19.124 1.00 93.62 243 LEU A O 1
ATOM 1968 N N . ILE A 1 244 ? 23.600 6.258 -18.171 1.00 93.75 244 ILE A N 1
ATOM 1969 C CA . ILE A 1 244 ? 23.572 7.638 -17.664 1.00 93.75 244 ILE A CA 1
ATOM 1970 C C . ILE A 1 244 ? 24.562 7.828 -16.511 1.00 93.75 244 ILE A C 1
ATOM 1972 O O . ILE A 1 244 ? 25.273 8.832 -16.480 1.00 93.75 244 ILE A O 1
ATOM 1976 N N . ASP A 1 245 ? 24.627 6.867 -15.589 1.00 90.94 245 ASP A N 1
ATOM 1977 C CA . ASP A 1 245 ? 25.455 6.955 -14.383 1.00 90.94 245 ASP A CA 1
ATOM 1978 C C . ASP A 1 245 ? 26.912 6.508 -14.625 1.00 90.94 245 ASP A C 1
ATOM 1980 O O . ASP A 1 245 ? 27.729 6.541 -13.703 1.00 90.94 245 ASP A O 1
ATOM 1984 N N . GLY A 1 246 ? 27.253 6.077 -15.846 1.00 91.25 246 GLY A N 1
ATOM 1985 C CA . GLY A 1 246 ? 28.593 5.602 -16.202 1.00 91.25 246 GLY A CA 1
ATOM 1986 C C . GLY A 1 246 ? 28.987 4.292 -15.509 1.00 91.25 246 GLY A C 1
ATOM 1987 O O . GLY A 1 246 ? 30.170 4.025 -15.305 1.00 91.25 246 GLY A O 1
ATOM 1988 N N . VAL A 1 247 ? 28.006 3.479 -15.114 1.00 92.94 247 VAL A N 1
ATOM 1989 C CA . VAL A 1 247 ? 28.215 2.170 -14.482 1.00 92.94 247 VAL A CA 1
ATOM 1990 C C . VAL A 1 247 ? 28.235 1.098 -15.569 1.00 92.94 247 VAL A C 1
ATOM 1992 O O . VAL A 1 247 ? 27.362 1.093 -16.434 1.00 92.94 247 VAL A O 1
ATOM 1995 N N . LYS A 1 248 ? 29.193 0.158 -15.522 1.00 93.06 248 LYS A N 1
ATOM 1996 C CA . LYS A 1 248 ? 29.245 -0.952 -16.490 1.00 93.06 248 LYS A CA 1
ATOM 1997 C C . LYS A 1 248 ? 27.912 -1.729 -16.459 1.00 93.06 248 LYS A C 1
ATOM 1999 O O . LYS A 1 248 ? 27.531 -2.195 -15.381 1.00 93.06 248 LYS A O 1
ATOM 2004 N N . PRO A 1 249 ? 27.210 -1.886 -17.599 1.00 93.81 249 PRO A N 1
ATOM 2005 C CA . PRO A 1 249 ? 25.996 -2.688 -17.653 1.00 93.81 249 PRO A CA 1
ATOM 2006 C C . PRO A 1 249 ? 26.241 -4.150 -17.236 1.00 93.81 249 PRO A C 1
ATOM 2008 O O . PRO A 1 249 ? 27.348 -4.666 -17.420 1.00 93.81 249 PRO A O 1
ATOM 2011 N N . PRO A 1 250 ? 25.222 -4.842 -16.698 1.00 94.19 250 PRO A N 1
ATOM 2012 C CA . PRO A 1 250 ? 25.314 -6.267 -16.404 1.00 94.19 250 PRO A CA 1
ATOM 2013 C C . PRO A 1 250 ? 25.658 -7.091 -17.659 1.00 94.19 250 PRO A C 1
ATOM 2015 O O . PRO A 1 250 ? 25.100 -6.820 -18.724 1.00 94.19 250 PRO A O 1
ATOM 2018 N N . PRO A 1 251 ? 26.496 -8.140 -17.556 1.00 94.19 251 PRO A N 1
ATOM 2019 C CA . PRO A 1 251 ? 26.722 -9.084 -18.648 1.00 94.19 251 PRO A CA 1
ATOM 2020 C C . PRO A 1 251 ? 25.513 -10.027 -18.771 1.00 94.19 251 PRO A C 1
ATOM 2022 O O . PRO A 1 251 ? 25.521 -11.153 -18.271 1.00 94.19 251 PRO A O 1
ATOM 2025 N N . TYR A 1 252 ? 24.431 -9.533 -19.382 1.00 95.38 252 TYR A N 1
ATOM 2026 C CA . TYR A 1 252 ? 23.102 -10.157 -19.343 1.00 95.38 252 TYR A CA 1
ATOM 2027 C C . TYR A 1 252 ? 23.104 -11.629 -19.775 1.00 95.38 252 TYR A C 1
ATOM 2029 O O . TYR A 1 252 ? 22.610 -12.473 -19.029 1.00 95.38 252 TYR A O 1
ATOM 2037 N N . VAL A 1 253 ? 23.677 -11.954 -20.942 1.00 95.62 253 VAL A N 1
ATOM 2038 C CA . VAL A 1 253 ? 23.699 -13.330 -21.480 1.00 95.62 253 VAL A CA 1
ATOM 2039 C C . VAL A 1 253 ? 24.448 -14.269 -20.537 1.00 95.62 253 VAL A C 1
ATOM 2041 O O . VAL A 1 253 ? 23.940 -15.333 -20.194 1.00 95.62 253 VAL A O 1
ATOM 2044 N N . ARG A 1 254 ? 25.609 -13.843 -20.029 1.00 94.31 254 ARG A N 1
ATOM 2045 C CA . ARG A 1 254 ? 26.397 -14.613 -19.060 1.00 94.31 254 ARG A CA 1
ATOM 2046 C C . ARG A 1 254 ? 25.622 -14.911 -17.786 1.00 94.31 254 ARG A C 1
ATOM 2048 O O . ARG A 1 254 ? 25.606 -16.058 -17.351 1.00 94.31 254 ARG A O 1
ATOM 2055 N N . ILE A 1 255 ? 24.956 -13.911 -17.209 1.00 93.94 255 ILE A N 1
ATOM 2056 C CA . ILE A 1 255 ? 24.149 -14.113 -16.000 1.00 93.94 255 ILE A CA 1
ATOM 2057 C C . ILE A 1 255 ? 23.018 -15.110 -16.270 1.00 93.94 255 ILE A C 1
ATOM 2059 O O . ILE A 1 255 ? 22.805 -16.013 -15.464 1.00 93.94 255 ILE A O 1
ATOM 2063 N N . MET A 1 256 ? 22.320 -14.981 -17.403 1.00 94.81 256 MET A N 1
ATOM 2064 C CA . MET A 1 256 ? 21.220 -15.881 -17.760 1.00 94.81 256 MET A CA 1
ATOM 2065 C C . MET A 1 256 ? 21.692 -17.326 -17.959 1.00 94.81 256 MET A C 1
ATOM 2067 O O . MET A 1 256 ? 21.058 -18.237 -17.435 1.00 94.81 256 MET A O 1
ATOM 2071 N N . MET A 1 257 ? 22.824 -17.537 -18.637 1.00 93.62 257 MET A N 1
ATOM 2072 C CA . MET A 1 257 ? 23.397 -18.874 -18.845 1.00 93.62 257 MET A CA 1
ATOM 2073 C C . MET A 1 257 ? 23.891 -19.505 -17.540 1.00 93.62 257 MET A C 1
ATOM 2075 O O . MET A 1 257 ? 23.615 -20.671 -17.271 1.00 93.62 257 MET A O 1
ATOM 2079 N N . MET A 1 258 ? 24.560 -18.734 -16.678 1.00 92.25 258 MET A N 1
ATOM 2080 C CA . MET A 1 258 ? 24.982 -19.224 -15.361 1.00 92.25 258 MET A CA 1
ATOM 2081 C C . MET A 1 258 ? 23.789 -19.565 -14.461 1.00 92.25 258 MET A C 1
ATOM 2083 O O . MET A 1 258 ? 23.865 -20.505 -13.670 1.00 92.25 258 MET A O 1
ATOM 2087 N N . ALA A 1 259 ? 22.691 -18.809 -14.556 1.00 91.44 259 ALA A N 1
ATOM 2088 C CA . ALA A 1 259 ? 21.476 -19.086 -13.799 1.00 91.44 259 ALA A CA 1
ATOM 2089 C C . ALA A 1 259 ? 20.801 -20.386 -14.255 1.00 91.44 259 ALA A C 1
ATOM 2091 O O . ALA A 1 259 ? 20.401 -21.182 -13.408 1.00 91.44 259 ALA A O 1
ATOM 2092 N N . ASP A 1 260 ? 20.725 -20.608 -15.570 1.00 91.94 260 ASP A N 1
ATOM 2093 C CA . ASP A 1 260 ? 20.201 -21.834 -16.183 1.00 91.94 260 ASP A CA 1
ATOM 2094 C C . ASP A 1 260 ? 20.983 -23.080 -15.750 1.00 91.94 260 ASP A C 1
ATOM 2096 O O . ASP A 1 260 ? 20.404 -24.079 -15.335 1.00 91.94 260 ASP A O 1
ATOM 2100 N N . GLN A 1 261 ? 22.312 -22.976 -15.727 1.00 89.75 261 GLN A N 1
ATOM 2101 C CA . GLN A 1 261 ? 23.209 -24.047 -15.284 1.00 89.75 261 GLN A CA 1
ATOM 2102 C C . GLN A 1 261 ? 23.243 -24.224 -13.757 1.00 89.75 261 GLN A C 1
ATOM 2104 O O . GLN A 1 261 ? 23.941 -25.094 -13.242 1.00 89.75 261 GLN A O 1
ATOM 2109 N N . GLY A 1 262 ? 22.542 -23.373 -13.005 1.00 86.50 262 GLY A N 1
ATOM 2110 C CA . GLY A 1 262 ? 22.547 -23.382 -11.546 1.00 86.50 262 GLY A CA 1
ATOM 2111 C C . GLY A 1 262 ? 23.848 -22.891 -10.897 1.00 86.50 262 GLY A C 1
ATOM 2112 O O . GLY A 1 262 ? 23.948 -22.921 -9.671 1.00 86.50 262 GLY A O 1
ATOM 2113 N N . LEU A 1 263 ? 24.798 -22.385 -11.688 1.00 87.25 263 LEU A N 1
ATOM 2114 C CA . LEU A 1 263 ? 26.137 -21.940 -11.276 1.00 87.25 263 LEU A CA 1
ATOM 2115 C C . LEU A 1 263 ? 26.176 -20.503 -10.739 1.00 87.25 263 LEU A C 1
ATOM 2117 O O . LEU A 1 263 ? 27.221 -20.029 -10.299 1.00 87.25 263 LEU A O 1
ATOM 2121 N N . LEU A 1 264 ? 25.061 -19.776 -10.808 1.00 85.69 264 LEU A N 1
ATOM 2122 C CA . LEU A 1 264 ? 25.000 -18.401 -10.328 1.00 85.69 264 LEU A CA 1
ATOM 2123 C C . LEU A 1 264 ? 25.017 -18.358 -8.795 1.00 85.69 264 LEU A C 1
ATOM 2125 O O . LEU A 1 264 ? 24.075 -18.835 -8.162 1.00 85.69 264 LEU A O 1
ATOM 2129 N N . GLU A 1 265 ? 26.046 -17.759 -8.198 1.00 78.06 265 GLU A N 1
ATOM 2130 C CA . GLU A 1 265 ? 26.097 -17.555 -6.746 1.00 78.06 265 GLU A CA 1
ATOM 2131 C C . GLU A 1 265 ? 24.824 -16.865 -6.242 1.00 78.06 265 GLU A C 1
ATOM 2133 O O . GLU A 1 265 ? 24.362 -15.871 -6.816 1.00 78.06 265 GLU A O 1
ATOM 2138 N N . LEU A 1 266 ? 24.239 -17.434 -5.185 1.00 65.25 266 LEU A N 1
ATOM 2139 C CA . LEU A 1 266 ? 23.015 -16.917 -4.592 1.00 65.25 266 LEU A CA 1
ATOM 2140 C C . LEU A 1 266 ? 23.276 -15.566 -3.925 1.00 65.25 266 LEU A C 1
ATOM 2142 O O . LEU A 1 266 ? 24.339 -15.299 -3.372 1.00 65.25 266 LEU A O 1
ATOM 2146 N N . THR A 1 267 ? 22.281 -14.701 -4.039 1.00 61.12 267 THR A N 1
ATOM 2147 C CA . THR A 1 267 ? 22.340 -13.294 -3.652 1.00 61.12 267 THR A CA 1
ATOM 2148 C C . THR A 1 267 ? 22.228 -13.089 -2.144 1.00 61.12 267 THR A C 1
ATOM 2150 O O . THR A 1 267 ? 21.618 -13.902 -1.457 1.00 61.12 267 THR A O 1
ATOM 2153 N N . ASP A 1 268 ? 22.675 -11.930 -1.649 1.00 57.03 268 ASP A N 1
ATOM 2154 C CA . ASP A 1 268 ? 22.445 -11.486 -0.260 1.00 57.03 268 ASP A CA 1
ATOM 2155 C C . ASP A 1 268 ? 20.952 -11.252 0.055 1.00 57.03 268 ASP A C 1
ATOM 2157 O O . ASP A 1 268 ? 20.568 -11.059 1.210 1.00 57.03 268 ASP A O 1
ATOM 2161 N N . ARG A 1 269 ? 20.090 -11.200 -0.972 1.00 57.41 269 ARG A N 1
ATOM 2162 C CA . ARG A 1 269 ? 18.641 -11.074 -0.795 1.00 57.41 269 ARG A CA 1
ATOM 2163 C C . ARG A 1 269 ? 18.028 -12.433 -0.444 1.00 57.41 269 ARG A C 1
ATOM 2165 O O . ARG A 1 269 ? 18.242 -13.384 -1.197 1.00 57.41 269 ARG A O 1
ATOM 2172 N N . PRO A 1 270 ? 17.198 -12.526 0.608 1.00 53.81 270 PRO A N 1
ATOM 2173 C CA . PRO A 1 270 ? 16.412 -13.723 0.852 1.00 53.81 270 PRO A CA 1
ATOM 2174 C C . PRO A 1 270 ? 15.359 -13.856 -0.250 1.00 53.81 270 PRO A C 1
ATOM 2176 O O . PRO A 1 270 ? 14.455 -13.031 -0.384 1.00 53.81 270 PRO A O 1
ATOM 2179 N N . ILE A 1 271 ? 15.502 -14.897 -1.060 1.00 61.34 271 ILE A N 1
ATOM 2180 C CA . ILE A 1 271 ? 14.502 -15.326 -2.035 1.00 61.34 271 ILE A CA 1
ATOM 2181 C C . ILE A 1 271 ? 13.737 -16.479 -1.374 1.00 61.34 271 ILE A C 1
ATOM 2183 O O . ILE A 1 271 ? 14.388 -17.350 -0.789 1.00 61.34 271 ILE A O 1
ATOM 2187 N N . PRO A 1 272 ? 12.390 -16.515 -1.420 1.00 58.72 272 PRO A N 1
ATOM 2188 C CA . PRO A 1 272 ? 11.640 -17.668 -0.932 1.00 58.72 272 PRO A CA 1
ATOM 2189 C C . PRO A 1 272 ? 12.192 -18.964 -1.538 1.00 58.72 272 PRO A C 1
ATOM 2191 O O . PRO A 1 272 ? 12.448 -19.014 -2.741 1.00 58.72 272 PRO A O 1
ATOM 2194 N N . GLU A 1 273 ? 12.355 -20.022 -0.740 1.00 59.38 273 GLU A N 1
ATOM 2195 C CA . GLU A 1 273 ? 12.930 -21.299 -1.207 1.00 59.38 273 GLU A CA 1
ATOM 2196 C C . GLU A 1 273 ? 12.187 -21.880 -2.422 1.00 59.38 273 GLU A C 1
ATOM 2198 O O . GLU A 1 273 ? 12.780 -22.533 -3.274 1.00 59.38 273 GLU A O 1
ATOM 2203 N N . THR A 1 274 ? 10.892 -21.589 -2.553 1.00 60.53 274 THR A N 1
ATOM 2204 C CA . THR A 1 274 ? 10.067 -21.987 -3.701 1.00 60.53 274 THR A CA 1
ATOM 2205 C C . THR A 1 274 ? 10.398 -21.230 -4.989 1.00 60.53 274 THR A C 1
ATOM 2207 O O . THR A 1 274 ? 10.187 -21.749 -6.079 1.00 60.53 274 THR A O 1
ATOM 2210 N N . GLU A 1 275 ? 10.894 -19.997 -4.884 1.00 67.69 275 GLU A N 1
ATOM 2211 C CA . GLU A 1 275 ? 11.232 -19.140 -6.027 1.00 67.69 275 GLU A CA 1
ATOM 2212 C C . GLU A 1 275 ? 12.714 -19.229 -6.399 1.00 67.69 275 GLU A C 1
ATOM 2214 O O . GLU A 1 275 ? 13.067 -19.026 -7.560 1.00 67.69 275 GLU A O 1
ATOM 2219 N N . ILE A 1 276 ? 13.583 -19.591 -5.446 1.00 68.38 276 ILE A N 1
ATOM 2220 C CA . ILE A 1 276 ? 15.032 -19.696 -5.669 1.00 68.38 276 ILE A CA 1
ATOM 2221 C C . ILE A 1 276 ? 15.394 -20.782 -6.687 1.00 68.38 276 ILE A C 1
ATOM 2223 O O . ILE A 1 276 ? 16.450 -20.713 -7.307 1.00 68.38 276 ILE A O 1
ATOM 2227 N N . GLN A 1 277 ? 14.518 -21.770 -6.887 1.00 76.25 277 GLN A N 1
ATOM 2228 C CA . GLN A 1 277 ? 14.712 -22.819 -7.887 1.00 76.25 277 GLN A CA 1
ATOM 2229 C C . GLN A 1 277 ? 14.428 -22.345 -9.318 1.00 76.25 277 GLN A C 1
ATOM 2231 O O . GLN A 1 277 ? 14.836 -23.017 -10.258 1.00 76.25 277 GLN A O 1
ATOM 2236 N N . ASN A 1 278 ? 13.762 -21.199 -9.512 1.00 87.75 278 ASN A N 1
ATOM 2237 C CA . ASN A 1 278 ? 13.465 -20.676 -10.841 1.00 87.75 278 ASN A CA 1
ATOM 2238 C C . ASN A 1 278 ? 14.704 -19.970 -11.440 1.00 87.75 278 ASN A C 1
ATOM 2240 O O . ASN A 1 278 ? 15.128 -18.934 -10.912 1.00 87.75 278 ASN A O 1
ATOM 2244 N N . PRO A 1 279 ? 15.267 -20.464 -12.563 1.00 90.50 279 PRO A N 1
ATOM 2245 C CA . PRO A 1 279 ? 16.464 -19.882 -13.169 1.00 90.50 279 PRO A CA 1
ATOM 2246 C C . PRO A 1 279 ? 16.312 -18.410 -13.572 1.00 90.50 279 PRO A C 1
ATOM 2248 O O . PRO A 1 279 ? 17.235 -17.619 -13.373 1.00 90.50 279 PRO A O 1
ATOM 2251 N N . TRP A 1 280 ? 15.140 -18.003 -14.076 1.00 92.25 280 TRP A N 1
ATOM 2252 C CA . TRP A 1 280 ? 14.892 -16.602 -14.423 1.00 92.25 280 TRP A CA 1
ATOM 2253 C C . TRP A 1 280 ? 14.932 -15.703 -13.185 1.00 92.25 280 TRP A C 1
ATOM 2255 O O . TRP A 1 280 ? 15.569 -14.655 -13.222 1.00 92.25 280 TRP A O 1
ATOM 2265 N N . VAL A 1 281 ? 14.301 -16.118 -12.082 1.00 89.25 281 VAL A N 1
ATOM 2266 C CA . VAL A 1 281 ? 14.268 -15.321 -10.843 1.00 89.25 281 VAL A CA 1
ATOM 2267 C C . VAL A 1 281 ? 15.689 -15.087 -10.331 1.00 89.25 281 VAL A C 1
ATOM 2269 O O . VAL A 1 281 ? 16.049 -13.956 -10.007 1.00 89.25 281 VAL A O 1
ATOM 2272 N N . ARG A 1 282 ? 16.542 -16.121 -10.338 1.00 87.94 282 ARG A N 1
ATOM 2273 C CA . ARG A 1 282 ? 17.965 -15.985 -9.978 1.00 87.94 282 ARG A CA 1
ATOM 2274 C C . ARG A 1 282 ? 18.689 -14.979 -10.877 1.00 87.94 282 ARG A C 1
ATOM 2276 O O . ARG A 1 282 ? 19.387 -14.099 -10.369 1.00 87.94 282 ARG A O 1
ATOM 2283 N N . ALA A 1 283 ? 18.512 -15.091 -12.196 1.00 92.00 283 ALA A N 1
ATOM 2284 C CA . ALA A 1 283 ? 19.124 -14.180 -13.161 1.00 92.00 283 ALA A CA 1
ATOM 2285 C C . ALA A 1 283 ? 18.656 -12.731 -12.954 1.00 92.00 283 ALA A C 1
ATOM 2287 O O . ALA A 1 283 ? 19.475 -11.814 -12.891 1.00 92.00 283 ALA A O 1
ATOM 2288 N N . GLU A 1 284 ? 17.347 -12.526 -12.804 1.00 91.31 284 GLU A N 1
ATOM 2289 C CA . GLU A 1 284 ? 16.729 -11.218 -12.618 1.00 91.31 284 GLU A CA 1
ATOM 2290 C C . GLU A 1 284 ? 17.258 -10.522 -11.363 1.00 91.31 284 GLU A C 1
ATOM 2292 O O . GLU A 1 284 ? 17.674 -9.362 -11.433 1.00 91.31 284 GLU A O 1
ATOM 2297 N N . VAL A 1 285 ? 17.290 -11.218 -10.221 1.00 87.50 285 VAL A N 1
ATOM 2298 C CA . VAL A 1 285 ? 17.774 -10.629 -8.966 1.00 87.50 285 VAL A CA 1
ATOM 2299 C C . VAL A 1 285 ? 19.234 -10.201 -9.109 1.00 87.50 285 VAL A C 1
ATOM 2301 O O . VAL A 1 285 ? 19.566 -9.072 -8.742 1.00 87.50 285 VAL A O 1
ATOM 2304 N N . LYS A 1 286 ? 20.091 -11.037 -9.709 1.00 89.56 286 LYS A N 1
ATOM 2305 C CA . LYS A 1 286 ? 21.505 -10.695 -9.920 1.00 89.56 286 LYS A CA 1
ATOM 2306 C C . LYS A 1 286 ? 21.689 -9.505 -10.861 1.00 89.56 286 LYS A C 1
ATOM 2308 O O . LYS A 1 286 ? 22.485 -8.613 -10.569 1.00 89.56 286 LYS A O 1
ATOM 2313 N N . ILE A 1 287 ? 20.932 -9.453 -11.958 1.00 92.69 287 ILE A N 1
ATOM 2314 C CA . ILE A 1 287 ? 20.921 -8.306 -12.879 1.00 92.69 287 ILE A CA 1
ATOM 2315 C C . ILE A 1 287 ? 20.537 -7.026 -12.123 1.00 92.69 287 ILE A C 1
ATOM 2317 O O . ILE A 1 287 ? 21.221 -6.008 -12.236 1.00 92.69 287 ILE A O 1
ATOM 2321 N N . GLN A 1 288 ? 19.485 -7.076 -11.301 1.00 89.00 288 GLN A N 1
ATOM 2322 C CA . GLN A 1 288 ? 19.026 -5.922 -10.527 1.00 89.00 288 GLN A CA 1
ATOM 2323 C C . GLN A 1 288 ? 20.033 -5.446 -9.468 1.00 89.00 288 GLN A C 1
ATOM 2325 O O . GLN A 1 288 ? 20.046 -4.261 -9.139 1.00 89.00 288 GLN A O 1
ATOM 2330 N N . GLU A 1 289 ? 20.865 -6.328 -8.909 1.00 86.50 289 GLU A N 1
ATOM 2331 C CA . GLU A 1 289 ? 21.925 -5.944 -7.965 1.00 86.50 289 GLU A CA 1
ATOM 2332 C C . GLU A 1 289 ? 23.022 -5.097 -8.610 1.00 86.50 289 GLU A C 1
ATOM 2334 O O . GLU A 1 289 ? 23.583 -4.215 -7.954 1.00 86.50 289 GLU A O 1
ATOM 2339 N N . MET A 1 290 ? 23.298 -5.354 -9.889 1.00 90.75 290 MET A N 1
ATOM 2340 C CA . MET A 1 290 ? 24.318 -4.655 -10.667 1.00 90.75 290 MET A CA 1
ATOM 2341 C C . MET A 1 290 ? 23.852 -3.288 -11.186 1.00 90.75 290 MET A C 1
ATOM 2343 O O . MET A 1 290 ? 24.688 -2.461 -11.548 1.00 90.75 290 MET A O 1
ATOM 2347 N N . PHE A 1 291 ? 22.545 -3.007 -11.185 1.00 91.88 291 PHE A N 1
ATOM 2348 C CA . PHE A 1 291 ? 22.035 -1.681 -11.535 1.00 91.88 291 PHE A CA 1
ATOM 2349 C C . PHE A 1 291 ? 22.471 -0.595 -10.528 1.00 91.88 291 PHE A C 1
ATOM 2351 O O . PHE A 1 291 ? 22.836 -0.899 -9.381 1.00 91.88 291 PHE A O 1
ATOM 2358 N N . PRO A 1 292 ? 22.446 0.692 -10.929 1.00 91.50 292 PRO A N 1
ATOM 2359 C CA . PRO A 1 292 ? 22.716 1.803 -10.023 1.00 91.50 292 PRO A CA 1
ATOM 2360 C C . PRO A 1 292 ? 21.756 1.842 -8.826 1.00 91.50 292 PRO A C 1
ATOM 2362 O O . PRO A 1 292 ? 20.616 1.374 -8.892 1.00 91.50 292 PRO A O 1
ATOM 2365 N N . ASP A 1 293 ? 22.215 2.414 -7.707 1.00 88.25 293 ASP A N 1
ATOM 2366 C CA . ASP A 1 293 ? 21.386 2.534 -6.503 1.00 88.25 293 ASP A CA 1
ATOM 2367 C C . ASP A 1 293 ? 20.318 3.624 -6.663 1.00 88.25 293 ASP A C 1
ATOM 2369 O O . ASP A 1 293 ? 20.525 4.800 -6.353 1.00 88.25 293 ASP A O 1
ATOM 2373 N N . MET A 1 294 ? 19.138 3.192 -7.093 1.00 90.62 294 MET A N 1
ATOM 2374 C CA . MET A 1 294 ? 17.949 4.028 -7.241 1.00 90.62 294 MET A CA 1
ATOM 2375 C C . MET A 1 294 ? 17.452 4.612 -5.910 1.00 90.62 294 MET A C 1
ATOM 2377 O O . MET A 1 294 ? 16.855 5.691 -5.886 1.00 90.62 294 MET A O 1
ATOM 2381 N N . MET A 1 295 ? 17.695 3.935 -4.780 1.00 90.56 295 MET A N 1
ATOM 2382 C CA . MET A 1 295 ? 17.159 4.354 -3.482 1.00 90.56 295 MET A CA 1
ATOM 2383 C C . MET A 1 295 ? 17.783 5.672 -3.016 1.00 90.56 295 MET A C 1
ATOM 2385 O 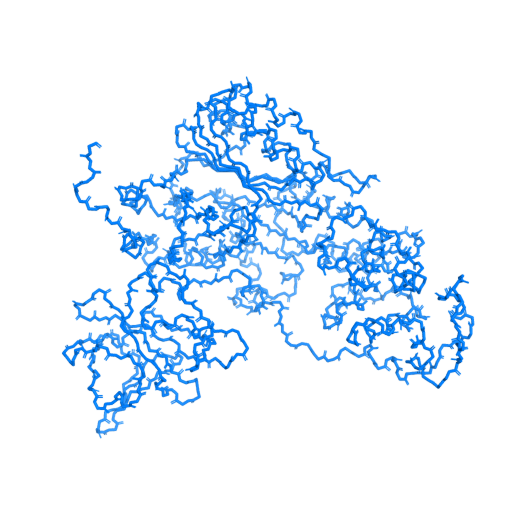O . MET A 1 295 ? 17.097 6.504 -2.422 1.00 90.56 295 MET A O 1
ATOM 2389 N N . LYS A 1 296 ? 19.056 5.910 -3.354 1.00 90.31 296 LYS A N 1
ATOM 2390 C CA . LYS A 1 296 ? 19.753 7.169 -3.062 1.00 90.31 296 LYS A CA 1
ATOM 2391 C C . LYS A 1 296 ? 19.012 8.380 -3.639 1.00 90.31 296 LYS A C 1
ATOM 2393 O O . LYS A 1 296 ? 18.819 9.370 -2.932 1.00 90.31 296 LYS A O 1
ATOM 2398 N N . CYS A 1 297 ? 18.598 8.302 -4.906 1.00 93.12 297 CYS A N 1
ATOM 2399 C CA . CYS A 1 297 ? 17.840 9.363 -5.572 1.00 93.12 297 CYS A CA 1
ATOM 2400 C C . CYS A 1 297 ? 16.503 9.600 -4.857 1.00 93.12 297 CYS A C 1
ATOM 2402 O O . CYS A 1 297 ? 16.193 10.720 -4.449 1.00 93.12 297 CYS A O 1
ATOM 2404 N N . VAL A 1 298 ? 15.749 8.532 -4.599 1.00 94.00 298 VAL A N 1
ATOM 2405 C CA . VAL A 1 298 ? 14.441 8.642 -3.948 1.00 94.00 298 VAL A CA 1
ATOM 2406 C C . VAL A 1 298 ? 14.537 9.242 -2.543 1.00 94.00 298 VAL A C 1
ATOM 2408 O O . VAL A 1 298 ? 13.745 10.117 -2.191 1.00 94.00 298 VAL A O 1
ATOM 2411 N N . ILE A 1 299 ? 15.519 8.815 -1.746 1.00 94.06 299 ILE A N 1
ATOM 2412 C CA . ILE A 1 299 ? 15.735 9.328 -0.390 1.00 94.06 299 ILE A CA 1
ATOM 2413 C C . ILE A 1 299 ? 16.060 10.817 -0.410 1.00 94.06 299 ILE A C 1
ATOM 2415 O O . ILE A 1 299 ? 15.478 11.556 0.383 1.00 94.06 299 ILE A O 1
ATOM 2419 N N . LYS A 1 300 ? 16.926 11.260 -1.331 1.00 94.19 300 LYS A N 1
ATOM 2420 C CA . LYS A 1 300 ? 17.250 12.680 -1.527 1.00 94.19 300 LYS A CA 1
ATOM 2421 C C . LYS A 1 300 ? 15.966 13.493 -1.720 1.00 94.19 300 LYS A C 1
ATOM 2423 O O . LYS A 1 300 ? 15.708 14.407 -0.941 1.00 94.19 300 LYS A O 1
ATOM 2428 N N . TYR A 1 301 ? 15.129 13.128 -2.693 1.00 95.31 301 TYR A N 1
ATOM 2429 C CA . TYR A 1 301 ? 13.891 13.865 -2.976 1.00 95.31 301 TYR A CA 1
ATOM 2430 C C . TYR A 1 301 ? 12.867 13.776 -1.841 1.00 95.31 301 TYR A C 1
ATOM 2432 O O . TYR A 1 301 ? 12.284 14.792 -1.465 1.00 95.31 301 TYR A O 1
ATOM 2440 N N . ALA A 1 302 ? 12.670 12.598 -1.245 1.00 94.62 302 ALA A N 1
ATOM 2441 C CA . ALA A 1 302 ? 11.764 12.439 -0.112 1.00 94.62 302 ALA A CA 1
ATOM 2442 C C . ALA A 1 302 ? 12.182 13.310 1.080 1.00 94.62 302 ALA A C 1
ATOM 2444 O O . ALA A 1 302 ? 11.340 13.993 1.656 1.00 94.62 302 ALA A O 1
ATOM 2445 N N . GLN A 1 303 ? 13.468 13.319 1.449 1.00 93.50 303 GLN A N 1
ATOM 2446 C CA . GLN A 1 303 ? 13.979 14.153 2.539 1.00 93.50 303 GLN A CA 1
ATOM 2447 C C . GLN A 1 303 ? 13.768 15.637 2.242 1.00 93.50 303 GLN A C 1
ATOM 2449 O O . GLN A 1 303 ? 13.202 16.339 3.077 1.00 93.50 303 GLN A O 1
ATOM 2454 N N . THR A 1 304 ? 14.135 16.099 1.042 1.00 93.12 304 THR A N 1
ATOM 2455 C CA . THR A 1 304 ? 13.933 17.495 0.637 1.00 93.12 304 THR A CA 1
ATOM 2456 C C . THR A 1 304 ? 12.467 17.914 0.754 1.00 93.12 304 THR A C 1
ATOM 2458 O O . THR A 1 304 ? 12.175 18.930 1.385 1.00 93.12 304 THR A O 1
ATOM 2461 N N . LEU A 1 305 ? 11.532 17.128 0.212 1.00 92.88 305 LEU A N 1
ATOM 2462 C CA . LEU A 1 305 ? 10.107 17.473 0.241 1.00 92.88 305 LEU A CA 1
ATOM 2463 C C . LEU A 1 305 ? 9.504 17.404 1.647 1.00 92.88 305 LEU A C 1
ATOM 2465 O O . LEU A 1 305 ? 8.737 18.288 2.032 1.00 92.88 305 LEU A O 1
ATOM 2469 N N . ASN A 1 306 ? 9.886 16.395 2.435 1.00 91.88 306 ASN A N 1
ATOM 2470 C CA . ASN A 1 306 ? 9.431 16.246 3.817 1.00 91.88 306 ASN A CA 1
ATOM 2471 C C . ASN A 1 306 ? 9.918 17.397 4.713 1.00 91.88 306 ASN A C 1
ATOM 2473 O O . ASN A 1 306 ? 9.188 17.808 5.610 1.00 91.88 306 ASN A O 1
ATOM 2477 N N . THR A 1 307 ? 11.115 17.943 4.468 1.00 89.94 307 THR A N 1
ATOM 2478 C CA . THR A 1 307 ? 11.641 19.101 5.211 1.00 89.94 307 THR A CA 1
ATOM 2479 C C . THR A 1 307 ? 11.030 20.423 4.748 1.00 89.94 307 THR A C 1
ATOM 2481 O O . THR A 1 307 ? 10.745 21.280 5.578 1.00 89.94 307 THR A O 1
ATOM 2484 N N . GLN A 1 308 ? 10.805 20.603 3.443 1.00 88.81 308 GLN A N 1
ATOM 2485 C CA . GLN A 1 308 ? 10.213 21.836 2.907 1.00 88.81 308 GLN A CA 1
ATOM 2486 C C . GLN A 1 308 ? 8.735 21.999 3.266 1.00 88.81 308 GLN A C 1
ATOM 2488 O O . GLN A 1 308 ? 8.218 23.113 3.225 1.00 88.81 308 GLN A O 1
ATOM 2493 N N . GLY A 1 309 ? 8.034 20.897 3.550 1.00 79.56 309 GLY A N 1
ATOM 2494 C CA . GLY A 1 309 ? 6.609 20.929 3.853 1.00 79.56 309 GLY A CA 1
ATOM 2495 C C . GLY A 1 309 ? 5.774 21.483 2.697 1.00 79.56 309 GLY A C 1
ATOM 2496 O O . GLY A 1 309 ? 4.724 22.069 2.937 1.00 79.56 309 GLY A O 1
ATOM 2497 N N . LYS A 1 310 ? 6.210 21.341 1.441 1.00 84.19 310 LYS A N 1
ATOM 2498 C CA . LYS A 1 310 ? 5.406 21.716 0.267 1.00 84.19 310 LYS A CA 1
ATOM 2499 C C . LYS A 1 310 ? 4.530 20.542 -0.168 1.00 84.19 310 LYS A C 1
ATOM 2501 O O . LYS A 1 310 ? 4.958 19.388 -0.114 1.00 84.19 310 LYS A O 1
ATOM 2506 N N . ILE A 1 311 ? 3.300 20.837 -0.582 1.00 88.62 31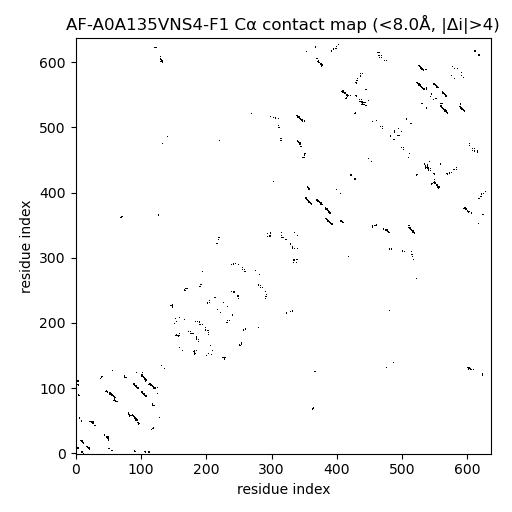1 ILE A N 1
ATOM 2507 C CA . ILE A 1 311 ? 2.422 19.852 -1.225 1.00 88.62 311 ILE A CA 1
ATOM 2508 C C . ILE A 1 311 ? 2.731 19.902 -2.714 1.00 88.62 311 ILE A C 1
ATOM 2510 O O . ILE A 1 311 ? 2.719 20.973 -3.304 1.00 88.62 311 ILE A O 1
ATOM 2514 N N . LEU A 1 312 ? 3.087 18.758 -3.286 1.00 89.50 312 LEU A N 1
ATOM 2515 C CA . LEU A 1 312 ? 3.365 18.588 -4.699 1.00 89.50 312 LEU A CA 1
ATOM 2516 C C . LEU A 1 312 ? 2.485 17.465 -5.221 1.00 89.50 312 LEU A C 1
ATOM 2518 O O . LEU A 1 312 ? 2.518 16.342 -4.719 1.00 89.50 312 LEU A O 1
ATOM 2522 N N . THR A 1 313 ? 1.730 17.779 -6.263 1.00 87.19 313 THR A N 1
ATOM 2523 C CA . THR A 1 313 ? 0.837 16.856 -6.973 1.00 87.19 313 THR A CA 1
ATOM 2524 C C . THR A 1 313 ? 1.430 16.376 -8.302 1.00 87.19 313 THR A C 1
ATOM 2526 O O . THR A 1 313 ? 0.728 15.837 -9.150 1.00 87.19 313 THR A O 1
ATOM 2529 N N . LYS A 1 314 ? 2.744 16.542 -8.479 1.00 92.50 314 LYS A N 1
ATOM 2530 C CA . LYS A 1 314 ? 3.535 16.115 -9.642 1.00 92.50 314 LYS A CA 1
ATOM 2531 C C . LYS A 1 314 ? 4.922 15.663 -9.204 1.00 92.50 314 LYS A C 1
ATOM 2533 O O . LYS A 1 314 ? 5.312 15.921 -8.060 1.00 92.50 314 LYS A O 1
ATOM 2538 N N . LEU A 1 315 ? 5.677 15.002 -10.083 1.00 94.88 315 LEU A N 1
ATOM 2539 C CA . LEU A 1 315 ? 7.060 14.659 -9.757 1.00 94.88 315 LEU A CA 1
ATOM 2540 C C . LEU A 1 315 ? 7.892 15.925 -9.473 1.00 94.88 315 LEU A C 1
ATOM 2542 O O . LEU A 1 315 ? 7.709 16.948 -10.135 1.00 94.88 315 LEU A O 1
ATOM 2546 N N . PRO A 1 316 ? 8.838 15.866 -8.515 1.00 94.75 316 PRO A N 1
ATOM 2547 C CA . PRO A 1 316 ? 9.711 16.997 -8.200 1.00 94.75 316 PRO A CA 1
ATOM 2548 C C . PRO A 1 316 ? 10.707 17.328 -9.320 1.00 94.75 316 PRO A C 1
ATOM 2550 O O . PRO A 1 316 ? 11.286 18.407 -9.291 1.00 94.75 316 PRO A O 1
ATOM 2553 N N . VAL A 1 317 ? 10.908 16.419 -10.280 1.00 96.44 317 VAL A N 1
ATOM 2554 C CA . VAL A 1 317 ? 11.635 16.683 -11.527 1.00 96.44 317 VAL A CA 1
ATOM 2555 C C . VAL A 1 317 ? 10.618 16.791 -12.650 1.00 96.44 317 VAL A C 1
ATOM 2557 O O . VAL A 1 317 ? 9.919 15.819 -12.949 1.00 96.44 317 VAL A O 1
ATOM 2560 N N . THR A 1 318 ? 10.527 17.969 -13.252 1.00 95.38 318 THR A N 1
ATOM 2561 C CA . THR A 1 318 ? 9.584 18.278 -14.332 1.00 95.38 318 THR A CA 1
ATOM 2562 C C . THR A 1 318 ? 9.994 17.633 -15.655 1.00 95.38 318 THR A C 1
ATOM 2564 O O . THR A 1 318 ? 11.146 17.231 -15.849 1.00 95.38 318 THR A O 1
ATOM 2567 N N . LYS A 1 319 ? 9.047 17.548 -16.597 1.00 95.06 319 LYS A N 1
ATOM 2568 C CA . LYS A 1 319 ? 9.326 17.113 -17.969 1.00 95.06 319 LYS A CA 1
ATOM 2569 C C . LYS A 1 319 ? 10.374 18.019 -18.617 1.00 95.06 319 LYS A C 1
ATOM 2571 O O . LYS A 1 319 ? 11.323 17.529 -19.214 1.00 95.06 319 LYS A O 1
ATOM 2576 N N . GLU A 1 320 ? 10.237 19.331 -18.464 1.00 95.25 320 GLU A N 1
ATOM 2577 C CA . GLU A 1 320 ? 11.121 20.324 -19.074 1.00 95.25 320 GLU A CA 1
ATOM 2578 C C . GLU A 1 320 ? 12.562 20.206 -18.563 1.00 95.25 320 GLU A C 1
ATOM 2580 O O . GLU A 1 320 ? 13.501 20.362 -19.342 1.00 95.25 320 GLU A O 1
ATOM 2585 N N . GLU A 1 321 ? 12.756 19.910 -17.275 1.00 96.06 321 GLU A N 1
ATOM 2586 C CA . GLU A 1 321 ? 14.082 19.649 -16.698 1.00 96.06 321 GLU A CA 1
ATOM 2587 C C . GLU A 1 321 ? 14.674 18.334 -17.213 1.00 96.06 321 GLU A C 1
ATOM 2589 O O . GLU A 1 321 ? 15.841 18.297 -17.606 1.00 96.06 321 GLU A O 1
ATOM 2594 N N . ALA A 1 322 ? 13.872 17.266 -17.261 1.00 95.12 322 ALA A N 1
ATOM 2595 C CA . ALA A 1 322 ? 14.303 15.963 -17.763 1.00 95.12 322 ALA A CA 1
ATOM 2596 C C . ALA A 1 322 ? 14.730 16.008 -19.238 1.00 95.12 322 ALA A C 1
ATOM 2598 O O . ALA A 1 322 ? 15.709 15.368 -19.608 1.00 95.12 322 ALA A O 1
ATOM 2599 N N . MET A 1 323 ? 14.062 16.815 -20.068 1.00 94.25 323 MET A N 1
ATOM 2600 C CA . MET A 1 323 ? 14.437 16.987 -21.477 1.00 94.25 323 MET A CA 1
ATOM 2601 C C . MET A 1 323 ? 15.738 17.784 -21.675 1.00 94.25 323 MET A C 1
ATOM 2603 O O . MET A 1 323 ? 16.325 17.731 -22.750 1.00 94.25 323 MET A O 1
ATOM 2607 N N . LYS A 1 324 ? 16.203 18.528 -20.662 1.00 93.94 324 LYS A N 1
ATOM 2608 C CA . LYS A 1 324 ? 17.415 19.365 -20.746 1.00 93.94 324 LYS A CA 1
ATOM 2609 C C . LYS A 1 324 ? 18.673 18.687 -20.203 1.00 93.94 324 LYS A C 1
ATOM 2611 O O . LYS A 1 324 ? 19.773 19.151 -20.488 1.00 93.94 324 LYS A O 1
ATOM 2616 N N . SER A 1 325 ? 18.540 17.634 -19.396 1.00 94.62 325 SER A N 1
ATOM 2617 C CA . SER A 1 325 ? 19.670 17.003 -18.706 1.00 94.62 325 SER A CA 1
ATOM 2618 C C . SER A 1 325 ? 19.476 15.501 -18.549 1.00 94.62 325 SER A C 1
ATOM 2620 O O . SER A 1 325 ? 18.467 15.057 -18.005 1.00 94.62 325 SER A O 1
ATOM 2622 N N . LYS A 1 326 ? 20.499 14.716 -18.918 1.00 92.38 326 LYS A N 1
ATOM 2623 C CA . LYS A 1 326 ? 20.527 13.258 -18.701 1.00 92.38 326 LYS A CA 1
ATOM 2624 C C . LYS A 1 326 ? 20.368 12.893 -17.223 1.00 92.38 326 LYS A C 1
ATOM 2626 O O . LYS A 1 326 ? 19.692 11.923 -16.900 1.00 92.38 326 LYS A O 1
ATOM 2631 N N . THR A 1 327 ? 20.937 13.687 -16.316 1.00 93.38 327 THR A N 1
ATOM 2632 C CA . THR A 1 327 ? 20.803 13.461 -14.869 1.00 93.38 327 THR A CA 1
ATOM 2633 C C . THR A 1 327 ? 19.365 13.677 -14.403 1.00 93.38 327 THR A C 1
ATOM 2635 O O . THR A 1 327 ? 18.831 12.847 -13.676 1.00 93.38 327 THR A O 1
ATOM 2638 N N . SER A 1 328 ? 18.703 14.744 -14.861 1.00 95.81 328 SER A N 1
ATOM 2639 C CA . SER A 1 328 ? 17.286 14.986 -14.553 1.00 95.81 328 SER A CA 1
ATOM 2640 C C . SER A 1 328 ? 16.381 13.928 -15.188 1.00 95.81 328 SER A C 1
ATOM 2642 O O . SER A 1 328 ? 15.402 13.507 -14.576 1.00 95.81 328 SER A O 1
ATOM 2644 N N . TRP A 1 329 ? 16.728 13.453 -16.386 1.00 95.88 329 TRP A N 1
ATOM 2645 C CA . TRP A 1 329 ? 16.058 12.331 -17.037 1.00 95.88 329 TRP A CA 1
ATOM 2646 C C . TRP A 1 329 ? 16.136 11.059 -16.177 1.00 95.88 329 TRP A C 1
ATOM 2648 O O . TRP A 1 329 ? 15.105 10.451 -15.892 1.00 95.88 329 TRP A O 1
ATOM 2658 N N . SER A 1 330 ? 17.335 10.711 -15.688 1.00 95.88 330 SER A N 1
ATOM 2659 C CA . SER A 1 330 ? 17.569 9.585 -14.768 1.00 95.88 330 SER A CA 1
ATOM 2660 C C . SER A 1 330 ? 16.782 9.737 -13.465 1.00 95.88 330 SER A C 1
ATOM 2662 O O . SER A 1 330 ? 16.008 8.846 -13.117 1.00 95.88 330 SER A O 1
ATOM 2664 N N . ASP A 1 331 ? 16.873 10.889 -12.789 1.00 97.06 331 ASP A N 1
ATOM 2665 C CA . ASP A 1 331 ? 16.144 11.138 -11.539 1.00 97.06 331 ASP A CA 1
ATOM 2666 C C . ASP A 1 331 ? 14.623 10.983 -11.736 1.00 97.06 331 ASP A C 1
ATOM 2668 O O . ASP A 1 331 ? 13.944 10.326 -10.941 1.00 97.06 331 ASP A O 1
ATOM 2672 N N . ARG A 1 332 ? 14.072 11.521 -12.831 1.00 96.56 332 ARG A N 1
ATOM 2673 C CA . ARG A 1 332 ? 12.645 11.396 -13.160 1.00 96.56 332 ARG A CA 1
ATOM 2674 C C . ARG A 1 332 ? 12.245 9.952 -13.477 1.00 96.56 332 ARG A C 1
ATOM 2676 O O . ARG A 1 332 ? 11.186 9.510 -13.019 1.00 96.56 332 ARG A O 1
ATOM 2683 N N . LEU A 1 333 ? 13.086 9.198 -14.193 1.00 96.12 333 LEU A N 1
ATOM 2684 C CA . LEU A 1 333 ? 12.869 7.768 -14.421 1.00 96.12 333 LEU A CA 1
ATOM 2685 C C . LEU A 1 333 ? 12.852 6.997 -13.096 1.00 96.12 333 LEU A C 1
ATOM 2687 O O . LEU A 1 333 ? 11.923 6.229 -12.847 1.00 96.12 333 LEU A O 1
ATOM 2691 N N . VAL A 1 334 ? 13.841 7.229 -12.229 1.00 95.94 334 VAL A N 1
ATOM 2692 C CA . VAL A 1 334 ? 13.970 6.555 -10.932 1.00 95.94 334 VAL A CA 1
ATOM 2693 C C . VAL A 1 334 ? 12.754 6.823 -10.050 1.00 95.94 334 VAL A C 1
ATOM 2695 O O . VAL A 1 334 ? 12.167 5.881 -9.517 1.00 95.94 334 VAL A O 1
ATOM 2698 N N . LEU A 1 335 ? 12.325 8.081 -9.922 1.00 95.94 335 LEU A N 1
ATOM 2699 C CA . LEU A 1 335 ? 11.149 8.437 -9.123 1.00 95.94 335 LEU A CA 1
ATOM 2700 C C . LEU A 1 335 ? 9.867 7.779 -9.659 1.00 95.94 335 LEU A C 1
ATOM 2702 O O . LEU A 1 335 ? 9.032 7.322 -8.876 1.00 95.94 335 LEU A O 1
ATOM 2706 N N . SER A 1 336 ? 9.726 7.683 -10.982 1.00 93.81 336 SER A N 1
ATOM 2707 C CA . SER A 1 336 ? 8.596 7.008 -11.627 1.00 93.81 336 SER A CA 1
ATOM 2708 C C . SER A 1 336 ? 8.617 5.493 -11.409 1.00 93.81 336 SER A C 1
ATOM 2710 O O . SER A 1 336 ? 7.613 4.899 -11.004 1.00 93.81 336 SER A O 1
ATOM 2712 N N . ARG A 1 337 ? 9.775 4.861 -11.623 1.00 91.75 337 ARG A N 1
ATOM 2713 C CA . ARG A 1 337 ? 9.980 3.415 -11.481 1.00 91.75 337 ARG A CA 1
ATOM 2714 C C . ARG A 1 337 ? 9.797 2.945 -10.043 1.00 91.75 337 ARG A C 1
ATOM 2716 O O . ARG A 1 337 ? 9.098 1.965 -9.810 1.00 91.75 337 ARG A O 1
ATOM 2723 N N . MET A 1 338 ? 10.387 3.658 -9.085 1.00 91.44 338 MET A N 1
ATOM 2724 C CA . MET A 1 338 ? 10.327 3.319 -7.659 1.00 91.44 338 MET A CA 1
ATOM 2725 C C . MET A 1 338 ? 8.961 3.633 -7.029 1.00 91.44 338 MET A C 1
ATOM 2727 O O . MET A 1 338 ? 8.753 3.363 -5.845 1.00 91.44 338 MET A O 1
ATOM 2731 N N . GLY A 1 339 ? 8.030 4.208 -7.801 1.00 92.00 339 GLY A N 1
ATOM 2732 C CA . GLY A 1 339 ? 6.696 4.562 -7.337 1.00 92.00 339 GLY A CA 1
ATOM 2733 C C . GLY A 1 339 ? 6.756 5.625 -6.251 1.00 92.00 339 GLY A C 1
ATOM 2734 O O . GLY A 1 339 ? 6.325 5.381 -5.129 1.00 92.00 339 GLY A O 1
ATOM 2735 N N . PHE A 1 340 ? 7.323 6.791 -6.554 1.00 95.75 340 PHE A N 1
ATOM 2736 C CA . PHE A 1 340 ? 7.369 7.900 -5.608 1.00 95.75 340 PHE A CA 1
ATOM 2737 C C . PHE A 1 340 ? 5.954 8.411 -5.303 1.00 95.75 340 PHE A C 1
ATOM 2739 O O . PHE A 1 340 ? 5.206 8.797 -6.207 1.00 95.75 340 PHE A O 1
ATOM 2746 N N . PHE A 1 341 ? 5.572 8.393 -4.028 1.00 94.88 341 PHE A N 1
ATOM 2747 C CA . PHE A 1 341 ? 4.221 8.721 -3.586 1.00 94.88 341 PHE A CA 1
ATOM 2748 C C . PHE A 1 341 ? 4.212 9.676 -2.398 1.00 94.88 341 PHE A C 1
ATOM 2750 O O . PHE A 1 341 ? 5.145 9.736 -1.596 1.00 94.88 341 PHE A O 1
ATOM 2757 N N . MET A 1 342 ? 3.096 10.385 -2.267 1.00 94.94 342 MET A N 1
ATOM 2758 C CA . MET A 1 342 ? 2.729 11.167 -1.095 1.00 94.94 342 MET A CA 1
ATOM 2759 C C . MET A 1 342 ? 1.690 10.399 -0.282 1.00 94.94 342 MET A C 1
ATOM 2761 O O . MET A 1 342 ? 0.717 9.893 -0.831 1.00 94.94 342 MET A O 1
ATOM 2765 N N . ARG A 1 343 ? 1.855 10.320 1.036 1.00 93.19 343 ARG A N 1
ATOM 2766 C CA . ARG A 1 343 ? 0.901 9.663 1.931 1.00 93.19 343 ARG A CA 1
ATOM 2767 C C . ARG A 1 343 ? 0.541 10.547 3.109 1.00 93.19 343 ARG A C 1
ATOM 2769 O O . ARG A 1 343 ? 1.396 11.216 3.681 1.00 93.19 343 ARG A O 1
ATOM 2776 N N . GLY A 1 344 ? -0.732 10.504 3.474 1.00 92.62 344 GLY A N 1
ATOM 2777 C CA . GLY A 1 344 ? -1.314 11.250 4.575 1.00 92.62 344 GLY A CA 1
ATOM 2778 C C . GLY A 1 344 ? -1.496 10.377 5.801 1.00 92.62 344 GLY A C 1
ATOM 2779 O O . GLY A 1 344 ? -2.047 9.279 5.723 1.00 92.62 344 GLY A O 1
ATOM 2780 N N . TYR A 1 345 ? -1.069 10.887 6.948 1.00 91.81 345 TYR A N 1
ATOM 2781 C CA . TYR A 1 345 ? -1.381 10.318 8.250 1.00 91.81 345 TYR A CA 1
ATOM 2782 C C . TYR A 1 345 ? -2.436 11.188 8.905 1.00 91.81 345 TYR A C 1
ATOM 2784 O O . TYR A 1 345 ? -2.159 12.277 9.406 1.00 91.81 345 TYR A O 1
ATOM 2792 N N . VAL A 1 346 ? -3.669 10.703 8.849 1.00 92.50 346 VAL A N 1
ATOM 2793 C CA . VAL A 1 346 ? -4.822 11.427 9.368 1.00 92.50 346 VAL A CA 1
ATOM 2794 C C . VAL A 1 346 ? -4.877 11.287 10.883 1.00 92.50 346 VAL A C 1
ATOM 2796 O O . VAL A 1 346 ? -4.902 10.184 11.429 1.00 92.50 346 VAL A O 1
ATOM 2799 N N . GLN A 1 347 ? -4.945 12.424 11.562 1.00 92.31 347 GLN A N 1
ATOM 2800 C CA . GLN A 1 347 ? -5.164 12.525 12.995 1.00 92.31 347 GLN A CA 1
ATOM 2801 C C . GLN A 1 347 ? -6.633 12.214 13.280 1.00 92.31 347 GLN A C 1
ATOM 2803 O O . GLN A 1 347 ? -7.464 13.115 13.293 1.00 92.31 347 GLN A O 1
ATOM 2808 N N . ARG A 1 348 ? -6.992 10.947 13.511 1.00 93.44 348 ARG A N 1
ATOM 2809 C CA . ARG A 1 348 ? -8.403 10.512 13.642 1.00 93.44 348 ARG A CA 1
ATOM 2810 C C . ARG A 1 348 ? -9.214 11.343 14.644 1.00 93.44 348 ARG A C 1
ATOM 2812 O O . ARG A 1 348 ? -10.355 11.706 14.371 1.00 93.44 348 ARG A O 1
ATOM 2819 N N . LYS A 1 349 ? -8.588 11.738 15.757 1.00 92.94 349 LYS A N 1
ATOM 2820 C CA . LYS A 1 349 ? -9.196 12.605 16.779 1.00 92.94 349 LYS A CA 1
ATOM 2821 C C . LYS A 1 349 ? -9.590 13.990 16.264 1.00 92.94 349 LYS A C 1
ATOM 2823 O O . LYS A 1 349 ? -10.586 14.531 16.732 1.00 92.94 349 LYS A O 1
ATOM 2828 N N . SER A 1 350 ? -8.843 14.542 15.307 1.00 93.31 350 SER A N 1
ATOM 2829 C CA . SER A 1 350 ? -9.120 15.861 14.720 1.00 93.31 350 SER A CA 1
ATOM 2830 C C . SER A 1 350 ? -10.454 15.921 13.990 1.00 93.31 350 SER A C 1
ATOM 2832 O O . SER A 1 350 ? -11.036 16.990 13.889 1.00 93.31 350 SER A O 1
ATOM 2834 N N . VAL A 1 351 ? -10.958 14.775 13.533 1.00 94.75 351 VAL A N 1
ATOM 2835 C CA . VAL A 1 351 ? -12.246 14.658 12.847 1.00 94.75 351 VAL A CA 1
ATOM 2836 C C . VAL A 1 351 ? -13.290 13.970 13.721 1.00 94.75 351 VAL A C 1
ATOM 2838 O O . VAL A 1 351 ? -14.351 13.624 13.238 1.00 94.75 351 VAL A O 1
ATOM 2841 N N . GLY A 1 352 ? -13.024 13.755 15.014 1.00 94.25 352 GLY A N 1
ATOM 2842 C CA . GLY A 1 352 ? -13.998 13.163 15.938 1.00 94.25 352 GLY A CA 1
ATOM 2843 C C . GLY A 1 352 ? -14.079 11.636 15.889 1.00 94.25 352 GLY A C 1
ATOM 2844 O O . GLY A 1 352 ? -15.044 11.059 16.384 1.00 94.25 352 GLY A O 1
ATOM 2845 N N . LEU A 1 353 ? -13.065 10.968 15.336 1.00 96.06 353 LEU A N 1
ATOM 2846 C CA . LEU A 1 353 ? -12.954 9.510 15.300 1.00 96.06 353 LEU A CA 1
ATOM 2847 C C . LEU A 1 353 ? -11.910 9.005 16.308 1.00 96.06 353 LEU A C 1
ATOM 2849 O O . LEU A 1 353 ? -10.994 9.720 16.720 1.00 96.06 353 LEU A O 1
ATOM 2853 N N . LYS A 1 354 ? -12.035 7.736 16.696 1.00 95.50 354 LYS A N 1
ATOM 2854 C CA . LYS A 1 354 ? -11.089 7.014 17.552 1.00 95.50 354 LYS A CA 1
ATOM 2855 C C . LYS A 1 354 ? -10.623 5.734 16.871 1.00 95.50 354 LYS A C 1
ATOM 2857 O O . LYS A 1 354 ? -11.372 5.118 16.116 1.00 95.50 354 LYS A O 1
ATOM 2862 N N . THR A 1 355 ? -9.407 5.320 17.207 1.00 96.19 355 THR A N 1
ATOM 2863 C CA . THR A 1 355 ? -8.825 4.053 16.762 1.00 96.19 355 THR A CA 1
ATOM 2864 C C . THR A 1 355 ? -9.036 2.989 17.841 1.00 96.19 355 THR A C 1
ATOM 2866 O O . THR A 1 355 ? -8.757 3.219 19.020 1.00 96.19 355 THR A O 1
ATOM 2869 N N . ALA A 1 356 ? -9.526 1.820 17.443 1.00 95.38 356 ALA A N 1
ATOM 2870 C CA . ALA A 1 356 ? -9.709 0.651 18.293 1.00 95.38 356 ALA A CA 1
ATOM 2871 C C . ALA A 1 356 ? -8.985 -0.546 17.671 1.00 95.38 356 ALA A C 1
ATOM 2873 O O . ALA A 1 356 ? -9.111 -0.796 16.473 1.00 95.38 356 ALA A O 1
ATOM 2874 N N . ILE A 1 357 ? -8.223 -1.282 18.476 1.00 94.12 357 ILE A N 1
ATOM 2875 C CA . ILE A 1 357 ? -7.434 -2.427 18.015 1.00 94.12 357 ILE A CA 1
ATOM 2876 C C . ILE A 1 357 ? -7.988 -3.699 18.632 1.00 94.12 357 ILE A C 1
ATOM 2878 O O . ILE A 1 357 ? -8.092 -3.805 19.850 1.00 94.12 357 ILE A O 1
ATOM 2882 N N . TYR A 1 358 ? -8.289 -4.679 17.792 1.00 91.38 358 TYR A N 1
ATOM 2883 C CA . TYR A 1 358 ? -8.483 -6.057 18.214 1.00 91.38 358 TYR A CA 1
ATOM 2884 C C . TYR A 1 358 ? -7.179 -6.833 18.020 1.00 91.38 358 TYR A C 1
ATOM 2886 O O . TYR A 1 358 ? -6.618 -6.804 16.925 1.00 91.38 358 TYR A O 1
ATOM 2894 N N . TYR A 1 359 ? -6.731 -7.548 19.053 1.00 88.94 359 TYR A N 1
ATOM 2895 C CA . TYR A 1 359 ? -5.639 -8.523 18.976 1.00 88.94 359 TYR A CA 1
ATOM 2896 C C . TYR A 1 359 ? -6.143 -9.871 19.510 1.00 88.94 359 TYR A C 1
ATOM 2898 O O . TYR A 1 359 ? -6.514 -9.994 20.679 1.00 88.94 359 TYR A O 1
ATOM 2906 N N . GLY A 1 360 ? -6.213 -10.903 18.667 1.00 84.94 360 GLY A N 1
ATOM 2907 C CA . GLY A 1 360 ? -6.767 -12.191 19.091 1.00 84.94 360 GLY A CA 1
ATOM 2908 C C . GLY A 1 360 ? -6.886 -13.237 17.989 1.00 84.94 360 GLY A C 1
ATOM 2909 O O . GLY A 1 360 ? -6.342 -13.077 16.910 1.00 84.94 360 GLY A O 1
ATOM 2910 N N . ALA A 1 361 ? -7.591 -14.333 18.269 1.00 73.69 361 ALA A N 1
ATOM 2911 C CA . ALA A 1 361 ? -7.655 -15.512 17.398 1.00 73.69 361 ALA A CA 1
ATOM 2912 C C . ALA A 1 361 ? -8.801 -15.492 16.364 1.00 73.69 361 ALA A C 1
ATOM 2914 O O . ALA A 1 361 ? -9.116 -16.527 15.788 1.00 73.69 361 ALA A O 1
ATOM 2915 N N . ALA A 1 362 ? -9.490 -14.369 16.162 1.00 63.88 362 ALA A N 1
ATOM 2916 C CA . ALA A 1 362 ? -10.758 -14.399 15.440 1.00 63.88 362 ALA A CA 1
ATOM 2917 C C . ALA A 1 362 ? -10.621 -14.194 13.928 1.00 63.88 362 ALA A C 1
ATOM 2919 O O . ALA A 1 362 ? -10.108 -13.168 13.494 1.00 63.88 362 ALA A O 1
ATOM 2920 N N . HIS A 1 363 ? -11.230 -15.096 13.156 1.00 60.03 363 HIS A N 1
ATOM 2921 C CA . HIS A 1 363 ? -11.907 -14.722 11.920 1.00 60.03 363 HIS A CA 1
ATOM 2922 C C . HIS A 1 363 ? -13.268 -14.130 12.304 1.00 60.03 363 HIS A C 1
ATOM 2924 O O . HIS A 1 363 ? -14.109 -14.809 12.880 1.00 60.03 363 HIS A O 1
ATOM 2930 N N . LYS A 1 364 ? -13.429 -12.831 12.067 1.00 74.19 364 LYS A N 1
ATOM 2931 C CA . LYS A 1 364 ? -14.692 -12.093 12.156 1.00 74.19 364 LYS A CA 1
ATOM 2932 C C . LYS A 1 364 ? -14.958 -11.492 10.792 1.00 74.19 364 LYS A C 1
ATOM 2934 O O . LYS A 1 364 ? -14.004 -11.107 10.110 1.00 74.19 364 LYS A O 1
ATOM 2939 N N . TRP A 1 365 ? -16.224 -11.358 10.433 1.00 83.62 365 TRP A N 1
ATOM 2940 C CA . TRP A 1 365 ? -16.614 -10.593 9.261 1.00 83.62 365 TRP A CA 1
ATOM 2941 C C . TRP A 1 365 ? -16.050 -9.173 9.343 1.00 83.62 365 TRP A C 1
ATOM 2943 O O . TRP A 1 365 ? -16.255 -8.493 10.360 1.00 83.62 365 TRP A O 1
ATOM 2953 N N . PRO A 1 366 ? -15.349 -8.703 8.293 1.00 87.44 366 PRO A N 1
ATOM 2954 C CA . PRO A 1 366 ? -14.950 -7.313 8.179 1.00 87.44 366 PRO A CA 1
ATOM 2955 C C . PRO A 1 366 ? -16.153 -6.392 8.376 1.00 87.44 366 PRO A C 1
ATOM 2957 O O . PRO A 1 366 ? -17.157 -6.483 7.676 1.00 87.44 366 PRO A O 1
ATOM 2960 N N . HIS A 1 367 ? -16.051 -5.503 9.357 1.00 90.94 367 HIS A N 1
ATOM 2961 C CA . HIS A 1 367 ? -17.072 -4.499 9.624 1.00 90.94 367 HIS A CA 1
ATOM 2962 C C . HIS A 1 367 ? -16.713 -3.189 8.917 1.00 90.94 367 HIS A C 1
ATOM 2964 O O . HIS A 1 367 ? -15.531 -2.874 8.798 1.00 90.94 367 HIS A O 1
ATOM 2970 N N . LYS A 1 368 ? -17.692 -2.338 8.575 1.00 91.50 368 LYS A N 1
ATOM 2971 C CA . LYS A 1 368 ? -17.451 -1.015 7.950 1.00 91.50 368 LYS A CA 1
ATOM 2972 C C . LYS A 1 368 ? -16.479 -0.097 8.713 1.00 91.50 368 LYS A C 1
ATOM 2974 O O . LYS A 1 368 ? -15.921 0.830 8.145 1.00 91.50 368 LYS A O 1
ATOM 2979 N N . HIS A 1 369 ? -16.205 -0.358 9.987 1.00 94.81 369 HIS A N 1
ATOM 2980 C CA . HIS A 1 369 ? -15.212 0.397 10.763 1.00 94.81 369 HIS A CA 1
ATOM 2981 C C . HIS A 1 369 ? -13.767 -0.090 10.549 1.00 94.81 369 HIS A C 1
ATOM 2983 O O . HIS A 1 369 ? -12.836 0.567 10.996 1.00 94.81 369 HIS A O 1
ATOM 2989 N N . LEU A 1 370 ? -13.549 -1.233 9.891 1.00 94.50 370 LEU A N 1
ATOM 2990 C CA . LEU A 1 370 ? -12.236 -1.856 9.722 1.00 94.50 370 LEU A CA 1
ATOM 2991 C C . LEU A 1 370 ? -11.371 -1.079 8.722 1.00 94.50 370 LEU A C 1
ATOM 2993 O O . LEU A 1 370 ? -11.653 -1.048 7.530 1.00 94.50 370 LEU A O 1
ATOM 2997 N N . GLU A 1 371 ? -10.277 -0.494 9.191 1.00 94.94 371 GLU A N 1
ATOM 2998 C CA . GLU A 1 371 ? -9.268 0.138 8.340 1.00 94.94 371 GLU A CA 1
ATOM 2999 C C . GLU A 1 371 ? -8.354 -0.911 7.695 1.00 94.94 371 GLU A C 1
ATOM 3001 O O . GLU A 1 371 ? -8.046 -0.836 6.506 1.00 94.94 371 GLU A O 1
ATOM 3006 N N . MET A 1 372 ? -7.894 -1.878 8.489 1.00 93.69 372 MET A N 1
ATOM 3007 C CA . MET A 1 372 ? -6.998 -2.942 8.045 1.00 93.69 372 MET A CA 1
ATOM 3008 C C . MET A 1 372 ? -7.073 -4.162 8.963 1.00 93.69 372 MET A C 1
ATOM 3010 O O . MET A 1 372 ? -7.419 -4.051 10.142 1.00 93.69 372 MET A O 1
ATOM 3014 N N . SER A 1 373 ? -6.667 -5.308 8.432 1.00 92.31 373 SER A N 1
ATOM 3015 C CA . SER A 1 373 ? -6.448 -6.543 9.173 1.00 92.31 373 SER A CA 1
ATOM 3016 C C . SER A 1 373 ? -5.126 -7.187 8.771 1.00 92.31 373 SER A C 1
ATOM 3018 O O . SER A 1 373 ? -4.772 -7.192 7.591 1.00 92.31 373 SER A O 1
ATOM 3020 N N . ALA A 1 374 ? -4.422 -7.774 9.732 1.00 91.56 374 ALA A N 1
ATOM 3021 C CA . ALA A 1 374 ? -3.179 -8.496 9.503 1.00 91.56 374 ALA A CA 1
ATOM 3022 C C . ALA A 1 374 ? -3.199 -9.852 10.215 1.00 91.56 374 ALA A C 1
ATOM 3024 O O . ALA A 1 374 ? -3.560 -9.923 11.392 1.00 91.56 374 ALA A O 1
ATOM 3025 N N . LYS A 1 375 ? -2.781 -10.911 9.516 1.00 89.31 375 LYS A N 1
ATOM 3026 C CA . LYS A 1 375 ? -2.478 -12.218 10.112 1.00 89.31 375 LYS A CA 1
ATOM 3027 C C . LYS A 1 375 ? -1.010 -12.235 10.523 1.00 89.31 375 LYS A C 1
ATOM 3029 O O . LYS A 1 375 ? -0.148 -11.775 9.772 1.00 89.31 375 LYS A O 1
ATOM 3034 N N . LEU A 1 376 ? -0.738 -12.726 11.726 1.00 89.25 376 LEU A N 1
ATOM 3035 C CA . LEU A 1 376 ? 0.595 -12.724 12.318 1.00 89.25 376 LEU A CA 1
ATOM 3036 C C . LEU A 1 376 ? 1.152 -14.144 12.433 1.00 89.25 376 LEU A C 1
ATOM 3038 O O . LEU A 1 376 ? 0.417 -15.075 12.753 1.00 89.25 376 LEU A O 1
ATOM 3042 N N . GLY A 1 377 ? 2.461 -14.289 12.237 1.00 84.19 377 GLY A N 1
ATOM 3043 C CA . GLY A 1 377 ? 3.164 -15.571 12.291 1.00 84.19 377 GLY A CA 1
ATOM 3044 C C . GLY A 1 377 ? 2.946 -16.445 11.050 1.00 84.19 377 GLY A C 1
ATOM 3045 O O . GLY A 1 377 ? 2.100 -16.156 10.199 1.00 84.19 377 GLY A O 1
ATOM 3046 N N . PHE A 1 378 ? 3.724 -17.522 10.946 1.00 72.38 378 PHE A N 1
ATOM 3047 C CA . PHE A 1 378 ? 3.673 -18.476 9.835 1.00 72.38 378 PHE A CA 1
ATOM 3048 C C . PHE A 1 378 ? 2.819 -19.704 10.190 1.00 72.38 378 PHE A C 1
ATOM 3050 O O . PHE A 1 378 ? 2.806 -20.127 11.341 1.00 72.38 378 PHE A O 1
ATOM 3057 N N . GLN A 1 379 ? 2.081 -20.225 9.199 1.00 57.28 379 GLN A N 1
ATOM 3058 C CA . GLN A 1 379 ? 1.467 -21.566 9.132 1.00 57.28 379 GLN A CA 1
ATOM 3059 C C . GLN A 1 379 ? 1.089 -22.248 10.471 1.00 57.28 379 GLN A C 1
ATOM 3061 O O . GLN A 1 379 ? 1.492 -23.369 10.751 1.00 57.28 379 GLN A O 1
ATOM 3066 N N . THR A 1 380 ? 0.249 -21.604 11.287 1.00 57.81 380 THR A N 1
ATOM 3067 C CA . THR A 1 380 ? -0.438 -22.264 12.412 1.00 57.81 380 THR A CA 1
ATOM 3068 C C . THR A 1 380 ? -1.950 -22.155 12.238 1.00 57.81 380 THR A C 1
ATOM 3070 O O . THR A 1 380 ? -2.462 -21.145 11.741 1.00 57.81 380 THR A O 1
ATOM 3073 N N . SER A 1 381 ? -2.684 -23.182 12.674 1.00 54.31 381 SER A N 1
ATOM 3074 C CA . SER A 1 381 ? -4.154 -23.230 12.620 1.00 54.31 381 SER A CA 1
ATOM 3075 C C . SER A 1 381 ? -4.834 -22.144 13.471 1.00 54.31 381 SER A C 1
ATOM 3077 O O . SER A 1 381 ? -6.017 -21.874 13.289 1.00 54.31 381 SER A O 1
ATOM 3079 N N . LYS A 1 382 ? -4.094 -21.477 14.3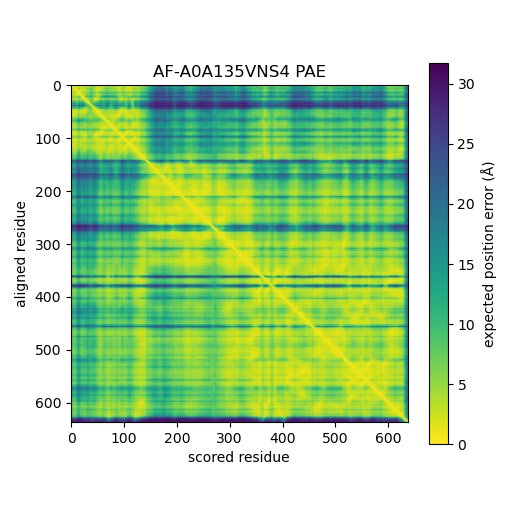73 1.00 68.25 382 LYS A N 1
ATOM 3080 C CA . LYS A 1 382 ? -4.586 -20.413 15.271 1.00 68.25 382 LYS A CA 1
ATOM 3081 C C . LYS A 1 382 ? -3.683 -19.173 15.286 1.00 68.25 382 LYS A C 1
ATOM 3083 O O . LYS A 1 382 ? -3.418 -18.605 16.345 1.00 68.25 382 LYS A O 1
ATOM 3088 N N . ALA A 1 383 ? -3.187 -18.757 14.123 1.00 77.25 383 ALA A N 1
ATOM 3089 C CA . ALA A 1 383 ? -2.348 -17.565 14.024 1.00 77.25 383 ALA A CA 1
ATOM 3090 C C . ALA A 1 383 ? -3.112 -16.313 14.523 1.00 77.25 383 ALA A C 1
ATOM 3092 O O . ALA A 1 383 ? -4.254 -16.096 14.098 1.00 77.25 383 ALA A O 1
ATOM 3093 N N . PRO A 1 384 ? -2.534 -15.489 15.420 1.00 87.12 384 PRO A N 1
ATOM 3094 C CA . PRO A 1 384 ? -3.215 -14.304 15.916 1.00 87.12 384 PRO A CA 1
ATOM 3095 C C . PRO A 1 384 ? -3.433 -13.290 14.792 1.00 87.12 384 PRO A C 1
ATOM 3097 O O . PRO A 1 384 ? -2.647 -13.173 13.850 1.00 87.12 384 PRO A O 1
ATOM 3100 N N . GLN A 1 385 ? -4.517 -12.538 14.912 1.00 88.31 385 GLN A N 1
ATOM 3101 C CA . GLN A 1 385 ? -4.914 -11.492 13.991 1.00 88.31 385 GLN A CA 1
ATOM 3102 C C . GLN A 1 385 ? -4.956 -10.152 14.707 1.00 88.31 385 GLN A C 1
ATOM 3104 O O . GLN A 1 385 ? -5.365 -10.050 15.868 1.00 88.31 385 GLN A O 1
ATOM 3109 N N . VAL A 1 386 ? -4.572 -9.121 13.967 1.00 91.88 386 VAL A N 1
ATOM 3110 C CA . VAL A 1 386 ? -4.754 -7.725 14.343 1.00 91.88 386 VAL A CA 1
ATOM 3111 C C . VAL A 1 386 ? -5.805 -7.128 13.435 1.00 91.88 386 VAL A C 1
ATOM 3113 O O . VAL A 1 386 ? -5.701 -7.244 12.217 1.00 91.88 386 VAL A O 1
ATOM 3116 N N . GLN A 1 387 ? -6.790 -6.456 14.017 1.00 92.69 387 GLN A N 1
ATOM 3117 C CA . GLN A 1 387 ? -7.735 -5.632 13.273 1.00 92.69 387 GLN A CA 1
ATOM 3118 C C . GLN A 1 387 ? -7.694 -4.218 13.829 1.00 92.69 387 GLN A C 1
ATOM 3120 O O . GLN A 1 387 ? -7.832 -4.014 15.035 1.00 92.69 387 GLN A O 1
ATOM 3125 N N . ILE A 1 388 ? -7.501 -3.244 12.947 1.00 94.75 388 ILE A N 1
ATOM 3126 C CA . ILE A 1 388 ? -7.500 -1.828 13.303 1.00 94.75 388 ILE A CA 1
ATOM 3127 C C . ILE A 1 388 ? -8.790 -1.230 12.782 1.00 94.75 388 ILE A C 1
ATOM 3129 O O . ILE A 1 388 ? -9.070 -1.284 11.585 1.00 94.75 388 ILE A O 1
ATOM 3133 N N . MET A 1 389 ? -9.576 -0.677 13.692 1.00 95.81 389 MET A N 1
ATOM 3134 C CA . MET A 1 389 ? -10.870 -0.085 13.406 1.00 95.81 389 MET A CA 1
ATOM 3135 C C . MET A 1 389 ? -10.860 1.401 13.734 1.00 95.81 389 MET A C 1
ATOM 3137 O O . MET A 1 389 ? -10.218 1.829 14.691 1.00 95.81 389 MET A O 1
ATOM 3141 N N . VAL A 1 390 ? -11.618 2.170 12.963 1.00 96.69 390 VAL A N 1
ATOM 3142 C CA . VAL A 1 390 ? -11.825 3.602 13.152 1.00 96.69 390 VAL A CA 1
ATOM 3143 C C . VAL A 1 390 ? -13.318 3.844 13.290 1.00 96.69 390 VAL A C 1
ATOM 3145 O O . VAL A 1 390 ? -14.084 3.446 12.418 1.00 96.69 390 VAL A O 1
ATOM 3148 N N . MET A 1 391 ? -13.740 4.448 14.398 1.00 96.12 391 MET A N 1
ATOM 3149 C CA . MET A 1 391 ? -15.159 4.633 14.722 1.00 96.12 391 MET A CA 1
ATOM 3150 C C . MET A 1 391 ? -15.374 5.837 15.657 1.00 96.12 391 MET A C 1
ATOM 3152 O O . MET A 1 391 ? -14.423 6.264 16.323 1.00 96.12 391 MET A O 1
ATOM 3156 N N . PRO A 1 392 ? -16.590 6.404 15.734 1.00 96.38 392 PRO A N 1
ATOM 3157 C CA . PRO A 1 392 ? -16.882 7.495 16.662 1.00 96.38 392 PRO A CA 1
ATOM 3158 C C . PRO A 1 392 ? -16.856 7.041 18.139 1.00 96.38 392 PRO A C 1
ATOM 3160 O O . PRO A 1 392 ? -16.969 5.847 18.430 1.00 96.38 392 PRO A O 1
ATOM 3163 N N . PRO A 1 393 ? -16.709 7.968 19.110 1.00 94.62 393 PRO A N 1
ATOM 3164 C CA . PRO A 1 393 ? -16.546 7.634 20.528 1.00 94.62 393 PRO A CA 1
ATOM 3165 C C . PRO A 1 393 ? -17.654 6.753 21.121 1.00 94.62 393 PRO A C 1
ATOM 3167 O O . PRO A 1 393 ? -17.352 5.798 21.831 1.00 94.62 393 PRO A O 1
ATOM 3170 N N . ASN A 1 394 ? -18.915 7.029 20.786 1.00 94.94 394 ASN A N 1
ATOM 3171 C CA . ASN A 1 394 ? -20.074 6.251 21.234 1.00 94.94 394 ASN A CA 1
ATOM 3172 C C . ASN A 1 394 ? -20.044 4.795 20.725 1.00 94.94 394 ASN A C 1
ATOM 3174 O O . ASN A 1 394 ? -20.391 3.867 21.455 1.00 94.94 394 ASN A O 1
ATOM 3178 N N . ALA A 1 395 ? -19.593 4.576 19.488 1.00 94.88 395 ALA A N 1
ATOM 3179 C CA . ALA A 1 395 ? -19.394 3.246 18.924 1.00 94.88 395 ALA A CA 1
ATOM 3180 C C . ALA A 1 395 ? -18.277 2.494 19.657 1.00 94.88 395 ALA A C 1
ATOM 3182 O O . ALA A 1 395 ? -18.474 1.332 20.017 1.00 94.88 395 ALA A O 1
ATOM 3183 N N . VAL A 1 396 ? -17.151 3.166 19.947 1.00 94.12 396 VAL A N 1
ATOM 3184 C CA . VAL A 1 396 ? -16.055 2.578 20.738 1.00 94.12 396 VAL A CA 1
ATOM 3185 C C . VAL A 1 396 ? -16.573 2.084 22.082 1.00 94.12 396 VAL A C 1
ATOM 3187 O O . VAL A 1 396 ? -16.334 0.933 22.428 1.00 94.12 396 VAL A O 1
ATOM 3190 N N . GLU A 1 397 ? -17.306 2.922 22.815 1.00 92.25 397 GLU A N 1
ATOM 3191 C CA . GLU A 1 397 ? -17.817 2.580 24.146 1.00 92.25 397 GLU A CA 1
ATOM 3192 C C . GLU A 1 397 ? -18.711 1.337 24.118 1.00 92.25 397 GLU A C 1
ATOM 3194 O O . GLU A 1 397 ? -18.525 0.417 24.920 1.00 92.25 397 GLU A O 1
ATOM 3199 N N . ARG A 1 398 ? -19.641 1.264 23.156 1.00 93.25 398 ARG A N 1
ATOM 3200 C CA . ARG A 1 398 ? -20.515 0.096 22.964 1.00 93.25 398 ARG A CA 1
ATOM 3201 C C . ARG A 1 398 ? -19.717 -1.167 22.653 1.00 93.25 398 ARG A C 1
ATOM 3203 O O . ARG A 1 398 ? -19.986 -2.216 23.230 1.00 93.25 398 ARG A O 1
ATOM 3210 N N . VAL A 1 399 ? -18.726 -1.062 21.769 1.00 91.06 399 VAL A N 1
ATOM 3211 C CA . VAL A 1 399 ? -17.870 -2.186 21.380 1.00 91.06 399 VAL A CA 1
ATOM 3212 C C . VAL A 1 399 ? -17.037 -2.676 22.561 1.00 91.06 399 VAL A C 1
ATOM 3214 O O . VAL A 1 399 ? -17.007 -3.876 22.813 1.00 91.06 399 VAL A O 1
ATOM 3217 N N . THR A 1 400 ? -16.407 -1.779 23.322 1.00 90.94 400 THR A N 1
ATOM 3218 C CA . THR A 1 400 ? -15.547 -2.151 24.459 1.00 90.94 400 THR A CA 1
ATOM 3219 C C . THR A 1 400 ? -16.302 -2.807 25.607 1.00 90.94 400 THR A C 1
ATOM 3221 O O . THR A 1 400 ? -15.725 -3.625 26.315 1.00 90.94 400 THR A O 1
ATOM 3224 N N . ARG A 1 401 ? -17.596 -2.497 25.780 1.00 88.50 401 ARG A N 1
ATOM 3225 C CA . ARG A 1 401 ? -18.445 -3.148 26.792 1.00 88.50 401 ARG A CA 1
ATOM 3226 C C . ARG A 1 401 ? -18.687 -4.629 26.496 1.00 88.50 401 ARG A C 1
ATOM 3228 O O . ARG A 1 401 ? -18.911 -5.396 27.421 1.00 88.50 401 ARG A O 1
ATOM 3235 N N . ILE A 1 402 ? -18.653 -5.022 25.223 1.00 86.25 402 ILE A N 1
ATOM 3236 C CA . ILE A 1 402 ? -19.013 -6.377 24.779 1.00 86.25 402 ILE A CA 1
ATOM 3237 C C . ILE A 1 402 ? -17.766 -7.176 24.382 1.00 86.25 402 ILE A C 1
ATOM 3239 O O . ILE A 1 402 ? -17.646 -8.362 24.678 1.00 86.25 402 ILE A O 1
ATOM 3243 N N . LEU A 1 403 ? -16.801 -6.532 23.726 1.00 83.94 403 LEU A N 1
ATOM 3244 C CA . LEU A 1 403 ? -15.577 -7.156 23.241 1.00 83.94 403 LEU A CA 1
ATOM 3245 C C . LEU A 1 403 ? -14.386 -6.844 24.152 1.00 83.94 403 LEU A C 1
ATOM 3247 O O . LEU A 1 403 ? -13.692 -5.849 23.960 1.00 83.94 403 LEU A O 1
ATOM 3251 N N . LYS A 1 404 ? -14.086 -7.766 25.079 1.00 79.94 404 LYS A N 1
ATOM 3252 C CA . LYS A 1 404 ? -13.000 -7.630 26.075 1.00 79.94 404 LYS A CA 1
ATOM 3253 C C . LYS A 1 404 ? -11.577 -7.513 25.482 1.00 79.94 404 LYS A C 1
ATOM 3255 O O . LYS A 1 404 ? -10.688 -7.017 26.156 1.00 79.94 404 LYS A O 1
ATOM 3260 N N . LYS A 1 405 ? -11.341 -7.936 24.229 1.00 85.38 405 LYS A N 1
ATOM 3261 C CA . LYS A 1 405 ? -10.021 -7.876 23.541 1.00 85.38 405 LYS A CA 1
ATOM 3262 C C . LYS A 1 405 ? -9.830 -6.633 22.657 1.00 85.38 405 LYS A C 1
ATOM 3264 O O . LYS A 1 405 ? -9.100 -6.681 21.668 1.00 85.38 405 LYS A O 1
ATOM 3269 N N . ILE A 1 406 ? -10.563 -5.558 22.943 1.00 90.44 406 ILE A N 1
ATOM 3270 C CA . ILE A 1 406 ? -10.463 -4.293 22.212 1.00 90.44 406 ILE A CA 1
ATOM 3271 C C . ILE A 1 406 ? -9.660 -3.290 23.030 1.00 90.44 406 ILE A C 1
ATOM 3273 O O . ILE A 1 406 ? -10.045 -2.925 24.136 1.00 90.44 406 ILE A O 1
ATOM 3277 N N . HIS A 1 407 ? -8.581 -2.791 22.438 1.00 93.69 407 HIS A N 1
ATOM 3278 C CA . HIS A 1 407 ? -7.734 -1.757 23.013 1.00 93.69 407 HIS A CA 1
ATOM 3279 C C . HIS A 1 407 ? -8.055 -0.417 22.352 1.00 93.69 407 HIS A C 1
ATOM 3281 O O . HIS A 1 407 ? -7.903 -0.252 21.139 1.00 93.69 407 HIS A O 1
ATOM 3287 N N . VAL A 1 408 ? -8.514 0.548 23.149 1.00 95.38 408 VAL A N 1
ATOM 3288 C CA . VAL A 1 408 ? -8.808 1.905 22.671 1.00 95.38 408 VAL A CA 1
ATOM 3289 C C . VAL A 1 408 ? -7.531 2.726 22.659 1.00 95.38 408 VAL A C 1
ATOM 3291 O O . VAL A 1 408 ? -6.873 2.896 23.688 1.00 95.38 408 VAL A O 1
ATOM 3294 N N . ILE A 1 409 ? -7.199 3.264 21.493 1.00 95.31 409 ILE A N 1
ATOM 3295 C CA . ILE A 1 409 ? -5.963 4.003 21.275 1.00 95.31 409 ILE A CA 1
ATOM 3296 C C . ILE A 1 409 ? -6.181 5.476 21.580 1.00 95.31 409 ILE A C 1
ATOM 3298 O O . ILE A 1 409 ? -7.107 6.115 21.079 1.00 95.31 409 ILE A O 1
ATOM 3302 N N . ASP A 1 410 ? -5.298 6.016 22.410 1.00 91.50 410 ASP A N 1
ATOM 3303 C CA . ASP A 1 410 ? -5.315 7.421 22.798 1.00 91.50 410 ASP A CA 1
ATOM 3304 C C . ASP A 1 410 ? -4.240 8.228 22.069 1.00 91.50 410 ASP A C 1
ATOM 3306 O O . ASP A 1 410 ? -4.384 9.435 21.868 1.00 91.50 410 ASP A O 1
ATOM 3310 N N . TRP A 1 411 ? -3.160 7.580 21.653 1.00 93.38 411 TRP A N 1
ATOM 3311 C CA . TRP A 1 411 ? -2.097 8.231 20.910 1.00 93.38 411 TRP A CA 1
ATOM 3312 C C . TRP A 1 411 ? -1.550 7.292 19.849 1.00 93.38 411 TRP A C 1
ATOM 3314 O O . TRP A 1 411 ? -1.261 6.131 20.127 1.00 93.38 411 TRP A O 1
ATOM 3324 N N . GLU A 1 412 ? -1.404 7.802 18.635 1.00 94.19 412 GLU A N 1
ATOM 3325 C CA . GLU A 1 412 ? -0.773 7.077 17.547 1.00 94.19 412 GLU A CA 1
ATOM 3326 C C . GLU A 1 412 ? 0.163 7.985 16.764 1.00 94.19 412 GLU A C 1
ATOM 3328 O O . GLU A 1 412 ? -0.067 9.190 16.648 1.00 94.19 412 GLU A O 1
ATOM 3333 N N . MET A 1 413 ? 1.232 7.395 16.246 1.00 93.50 413 MET A N 1
ATOM 3334 C CA . MET A 1 413 ? 2.236 8.103 15.470 1.00 93.50 413 MET A CA 1
ATOM 3335 C C . MET A 1 413 ? 2.850 7.181 14.430 1.00 93.50 413 MET A C 1
ATOM 3337 O O . MET A 1 413 ? 3.012 5.983 14.659 1.00 93.50 413 MET A O 1
ATOM 3341 N N . SER A 1 414 ? 3.211 7.750 13.285 1.00 92.19 414 SER A N 1
ATOM 3342 C CA . SER A 1 414 ? 3.980 7.057 12.255 1.00 92.19 414 SER A CA 1
ATOM 3343 C C . SER A 1 414 ? 5.290 7.783 12.004 1.00 92.19 414 SER A C 1
ATOM 3345 O O . SER A 1 414 ? 5.332 9.009 12.011 1.00 92.19 414 SER A O 1
ATOM 3347 N N . SER A 1 415 ? 6.353 7.028 11.758 1.00 92.56 415 SER A N 1
ATOM 3348 C CA . SER A 1 415 ? 7.664 7.563 11.420 1.00 92.56 415 SER A CA 1
ATOM 3349 C C . SER A 1 415 ? 8.272 6.818 10.241 1.00 92.56 415 SER A C 1
ATOM 3351 O O . SER A 1 415 ? 8.077 5.611 10.073 1.00 92.56 415 SER A O 1
ATOM 3353 N N . LEU A 1 416 ? 9.065 7.549 9.465 1.00 92.12 416 LEU A N 1
ATOM 3354 C CA . LEU A 1 416 ? 9.857 7.049 8.352 1.00 92.12 416 LEU A CA 1
ATOM 3355 C C . LEU A 1 416 ? 11.262 7.655 8.457 1.00 92.12 416 LEU A C 1
ATOM 3357 O O . LEU A 1 416 ? 11.415 8.870 8.350 1.00 92.12 416 LEU A O 1
ATOM 3361 N N . HIS A 1 417 ? 12.276 6.816 8.655 1.00 91.62 417 HIS A N 1
ATOM 3362 C CA . HIS A 1 417 ? 13.661 7.232 8.900 1.00 91.62 417 HIS A CA 1
ATOM 3363 C C . HIS A 1 417 ? 14.559 6.890 7.724 1.00 91.62 417 HIS A C 1
ATOM 3365 O O . HIS A 1 417 ? 15.336 5.939 7.756 1.00 91.62 417 HIS A O 1
ATOM 3371 N N . LEU A 1 418 ? 14.464 7.701 6.673 1.00 91.31 418 LEU A N 1
ATOM 3372 C CA . LEU A 1 418 ? 15.238 7.503 5.445 1.00 91.31 418 LEU A CA 1
ATOM 3373 C C . LEU A 1 418 ? 16.753 7.656 5.649 1.00 91.31 418 LEU A C 1
ATOM 3375 O O . LEU A 1 418 ? 17.533 7.088 4.894 1.00 91.31 418 LEU A O 1
ATOM 3379 N N . SER A 1 419 ? 17.183 8.370 6.693 1.00 90.62 419 SER A N 1
ATOM 3380 C CA . SER A 1 419 ? 18.601 8.522 7.048 1.00 90.62 419 SER A CA 1
ATOM 3381 C C . SER A 1 419 ? 19.267 7.224 7.516 1.00 90.62 419 SER A C 1
ATOM 3383 O O . SER A 1 419 ? 20.492 7.163 7.565 1.00 90.62 419 SER A O 1
ATOM 3385 N N . LEU A 1 420 ? 18.491 6.184 7.847 1.00 92.81 420 LEU A N 1
ATOM 3386 C CA . LEU A 1 420 ? 19.022 4.873 8.232 1.00 92.81 420 LEU A CA 1
ATOM 3387 C C . LEU A 1 420 ? 19.483 4.037 7.030 1.00 92.81 420 LEU A C 1
ATOM 3389 O O . LEU A 1 420 ? 20.073 2.974 7.223 1.00 92.81 420 LEU A O 1
ATOM 3393 N N . TYR A 1 421 ? 19.213 4.471 5.799 1.00 92.75 421 TYR A N 1
ATOM 3394 C CA . TYR A 1 421 ? 19.712 3.794 4.611 1.00 92.75 421 TYR A CA 1
ATOM 3395 C C . TYR A 1 421 ? 21.152 4.222 4.314 1.00 92.75 421 TYR A C 1
ATOM 3397 O O . TYR A 1 421 ? 21.452 5.396 4.089 1.00 92.75 421 TYR A O 1
ATOM 3405 N N . ASN A 1 422 ? 22.059 3.252 4.290 1.00 89.94 422 ASN A N 1
ATOM 3406 C CA . ASN A 1 422 ? 23.449 3.467 3.936 1.00 89.94 422 ASN A CA 1
ATOM 3407 C C . ASN A 1 422 ? 23.628 3.292 2.423 1.00 89.94 422 ASN A C 1
ATOM 3409 O O . ASN A 1 422 ? 23.699 2.166 1.933 1.00 89.94 422 ASN A O 1
ATOM 3413 N N . ASN A 1 423 ? 23.770 4.412 1.709 1.00 85.50 423 ASN A N 1
ATOM 3414 C CA . ASN A 1 423 ? 23.981 4.439 0.256 1.00 85.50 423 ASN A CA 1
ATOM 3415 C C . ASN A 1 423 ? 25.250 3.693 -0.195 1.00 85.50 423 ASN A C 1
ATOM 3417 O O . ASN A 1 423 ? 25.271 3.136 -1.287 1.00 85.50 423 ASN A O 1
ATOM 3421 N N . ARG A 1 424 ? 26.320 3.677 0.617 1.00 85.50 424 ARG A N 1
ATOM 3422 C CA . ARG A 1 424 ? 27.574 2.988 0.250 1.00 85.50 424 ARG A CA 1
ATOM 3423 C C . ARG A 1 424 ? 27.375 1.476 0.230 1.00 85.50 424 ARG A C 1
ATOM 3425 O O . ARG A 1 424 ? 27.820 0.810 -0.693 1.00 85.50 424 ARG A O 1
ATOM 3432 N N . ASN A 1 425 ? 26.656 0.965 1.225 1.00 85.25 425 ASN A N 1
ATOM 3433 C CA . ASN A 1 425 ? 26.452 -0.470 1.419 1.00 85.25 425 ASN A CA 1
ATOM 3434 C C . ASN A 1 425 ? 25.095 -0.958 0.880 1.00 85.25 425 ASN A C 1
ATOM 3436 O O . ASN A 1 425 ? 24.744 -2.116 1.084 1.00 85.25 425 ASN A O 1
ATOM 3440 N N . ARG A 1 426 ? 24.302 -0.068 0.264 1.00 85.25 426 ARG A N 1
ATOM 3441 C CA . ARG A 1 426 ? 22.956 -0.322 -0.282 1.00 85.25 426 ARG A CA 1
ATOM 3442 C C . ARG A 1 426 ? 22.042 -1.108 0.673 1.00 85.25 426 ARG A C 1
ATOM 3444 O O . ARG A 1 426 ? 21.341 -2.046 0.263 1.00 85.25 426 ARG A O 1
ATOM 3451 N N . ARG A 1 427 ? 22.097 -0.767 1.966 1.00 88.25 427 ARG A N 1
ATOM 3452 C CA . ARG A 1 427 ? 21.411 -1.490 3.050 1.00 88.25 427 ARG A CA 1
ATOM 3453 C C . ARG A 1 427 ? 20.885 -0.558 4.129 1.00 88.25 427 ARG A C 1
ATOM 3455 O O . ARG A 1 427 ? 21.470 0.486 4.411 1.00 88.25 427 ARG A O 1
ATOM 3462 N N . TRP A 1 428 ? 19.820 -0.989 4.786 1.00 90.50 428 TRP A N 1
ATOM 3463 C CA . TRP A 1 428 ? 19.291 -0.335 5.975 1.00 90.50 428 TRP A CA 1
ATOM 3464 C C . TRP A 1 428 ? 20.127 -0.714 7.195 1.00 90.50 428 TRP A C 1
ATOM 3466 O O . TRP A 1 428 ? 20.304 -1.892 7.486 1.00 90.50 428 TRP A O 1
ATOM 3476 N N . SER A 1 429 ? 20.644 0.274 7.919 1.00 89.69 429 SER A N 1
ATOM 3477 C CA . SER A 1 429 ? 21.386 0.048 9.157 1.00 89.69 429 SER A CA 1
ATOM 3478 C C . SER A 1 429 ? 20.526 0.405 10.359 1.00 89.69 429 SER A C 1
ATOM 3480 O O . SER A 1 429 ? 20.172 1.571 10.541 1.00 89.69 429 SER A O 1
ATOM 3482 N N . ILE A 1 430 ? 20.229 -0.585 11.200 1.00 91.00 430 ILE A N 1
ATOM 3483 C CA . ILE A 1 430 ? 19.576 -0.365 12.492 1.00 91.00 430 ILE A CA 1
ATOM 3484 C C . ILE A 1 430 ? 20.483 -0.812 13.630 1.00 91.00 430 ILE A C 1
ATOM 3486 O O . ILE A 1 430 ? 21.268 -1.748 13.487 1.00 91.00 430 ILE A O 1
ATOM 3490 N N . ASN A 1 431 ? 20.349 -0.157 14.780 1.00 89.25 431 ASN A N 1
ATOM 3491 C CA . ASN A 1 431 ? 21.019 -0.582 15.999 1.00 89.25 431 ASN A CA 1
ATOM 3492 C C . ASN A 1 431 ? 20.027 -1.344 16.889 1.00 89.25 431 ASN A C 1
ATOM 3494 O O . ASN A 1 431 ? 19.348 -0.748 17.729 1.00 89.25 431 ASN A O 1
ATOM 3498 N N . SER A 1 432 ? 19.957 -2.667 16.708 1.00 89.00 432 SER A N 1
ATOM 3499 C CA . SER A 1 432 ? 19.060 -3.544 17.473 1.00 89.00 432 SER A CA 1
ATOM 3500 C C . SER A 1 432 ? 19.288 -3.444 18.983 1.00 89.00 432 SER A C 1
ATOM 3502 O O . SER A 1 432 ? 18.328 -3.487 19.748 1.00 89.00 432 SER A O 1
ATOM 3504 N N . SER A 1 433 ? 20.527 -3.203 19.430 1.00 89.75 433 SER A N 1
ATOM 3505 C CA . SER A 1 433 ? 20.830 -3.062 20.861 1.00 89.75 433 SER A CA 1
ATOM 3506 C C . SER A 1 433 ? 20.137 -1.853 21.500 1.00 89.75 433 SER A C 1
ATOM 3508 O O . SER A 1 433 ? 19.717 -1.932 22.651 1.00 89.75 433 SER A O 1
ATOM 3510 N N . ILE A 1 434 ? 19.949 -0.752 20.758 1.00 92.31 434 ILE A N 1
ATOM 3511 C CA . ILE A 1 434 ? 19.218 0.430 21.246 1.00 92.31 434 ILE A CA 1
ATOM 3512 C C . ILE A 1 434 ? 17.723 0.125 21.383 1.00 92.31 434 ILE A C 1
ATOM 3514 O O . ILE A 1 434 ? 17.081 0.609 22.317 1.00 92.31 434 ILE A O 1
ATOM 3518 N N . LEU A 1 435 ? 17.164 -0.673 20.469 1.00 92.69 435 LEU A N 1
ATOM 3519 C CA . LEU A 1 435 ? 15.775 -1.123 20.558 1.00 92.69 435 LEU A CA 1
ATOM 3520 C C . LEU A 1 435 ? 15.588 -2.029 21.780 1.00 92.69 435 LEU A C 1
ATOM 3522 O O . LEU A 1 435 ? 14.696 -1.773 22.582 1.00 92.69 435 LEU A O 1
ATOM 3526 N N . ILE A 1 436 ? 16.476 -3.001 21.984 1.00 91.50 436 ILE A N 1
ATOM 3527 C CA . ILE A 1 436 ? 16.411 -3.947 23.107 1.00 91.50 436 ILE A CA 1
ATOM 3528 C C . ILE A 1 436 ? 16.579 -3.224 24.455 1.00 91.50 436 ILE A C 1
ATOM 3530 O O . ILE A 1 436 ? 15.678 -3.261 25.290 1.00 91.50 436 ILE A O 1
ATOM 3534 N N . LYS A 1 437 ? 17.656 -2.443 24.630 1.00 92.69 437 LYS A N 1
ATOM 3535 C CA . LYS A 1 437 ? 17.937 -1.677 25.866 1.00 92.69 437 LYS A CA 1
ATOM 3536 C C . LYS A 1 437 ? 16.914 -0.579 26.168 1.00 92.69 437 LYS A C 1
ATOM 3538 O O . LYS A 1 437 ? 16.969 0.064 27.215 1.00 92.69 437 LYS A O 1
ATOM 3543 N N . SER A 1 438 ? 15.990 -0.286 25.251 1.00 93.81 438 SER A N 1
ATOM 3544 C CA . SER A 1 438 ? 14.942 0.702 25.518 1.00 93.81 438 SER A CA 1
ATOM 3545 C C . SER A 1 438 ? 13.917 0.225 26.547 1.00 93.81 438 SER A C 1
ATOM 3547 O O . SER A 1 438 ? 13.289 1.076 27.176 1.00 93.81 438 SER A O 1
ATOM 3549 N N . LEU A 1 439 ? 13.799 -1.089 26.767 1.00 92.06 439 LEU A N 1
ATOM 3550 C CA . LEU A 1 439 ? 12.931 -1.687 27.788 1.00 92.06 439 LEU A CA 1
ATOM 3551 C C . LEU A 1 439 ? 13.368 -1.335 29.218 1.00 92.06 439 LEU A C 1
ATOM 3553 O O . LEU A 1 439 ? 12.521 -1.145 30.084 1.00 92.06 439 LEU A O 1
ATOM 3557 N N . GLU A 1 440 ? 14.669 -1.141 29.436 1.00 91.25 440 GLU A N 1
ATOM 3558 C CA . GLU A 1 440 ? 15.250 -0.741 30.729 1.00 91.25 440 GLU A CA 1
ATOM 3559 C C . GLU A 1 440 ? 15.043 0.757 31.029 1.00 91.25 440 GLU A C 1
ATOM 3561 O O . GLU A 1 440 ? 15.229 1.238 32.150 1.00 91.25 440 GLU A O 1
ATOM 3566 N N . ARG A 1 441 ? 14.687 1.545 30.007 1.00 91.94 441 ARG A N 1
ATOM 3567 C CA . ARG A 1 441 ? 14.571 3.002 30.105 1.00 91.94 441 ARG A CA 1
ATOM 3568 C C . ARG A 1 441 ? 13.152 3.425 30.459 1.00 91.94 441 ARG A C 1
ATOM 3570 O O . ARG A 1 441 ? 12.167 2.781 30.115 1.00 91.94 441 ARG A O 1
ATOM 3577 N N . LYS A 1 442 ? 13.054 4.593 31.098 1.00 91.88 442 LYS A N 1
ATOM 3578 C CA . LYS A 1 442 ? 11.784 5.161 31.555 1.00 91.88 442 LYS A CA 1
ATOM 3579 C C . LYS A 1 442 ? 11.349 6.348 30.698 1.00 91.88 442 LYS A C 1
ATOM 3581 O O . LYS A 1 442 ? 12.108 7.307 30.541 1.00 91.88 442 LYS A O 1
ATOM 3586 N N . ARG A 1 443 ? 10.127 6.305 30.160 1.00 94.62 443 ARG A N 1
ATOM 3587 C CA . ARG A 1 443 ? 9.508 7.405 29.399 1.00 94.62 443 ARG A CA 1
ATOM 3588 C C . ARG A 1 443 ? 8.019 7.510 29.680 1.00 94.62 443 ARG A C 1
ATOM 3590 O O . ARG A 1 443 ? 7.368 6.510 29.918 1.00 94.62 443 ARG A O 1
ATOM 3597 N N . SER A 1 444 ? 7.459 8.713 29.615 1.00 94.31 444 SER A N 1
ATOM 3598 C CA . SER A 1 444 ? 6.011 8.910 29.757 1.00 94.31 444 SER A CA 1
ATOM 3599 C C . SER A 1 444 ? 5.334 9.201 28.420 1.00 94.31 444 SER A C 1
ATOM 3601 O O . SER A 1 444 ? 5.942 9.759 27.505 1.00 94.31 444 SER A O 1
ATOM 3603 N N . LEU A 1 445 ? 4.033 8.913 28.330 1.00 92.88 445 LEU A N 1
ATOM 3604 C CA . LEU A 1 445 ? 3.218 9.264 27.163 1.00 92.88 445 LEU A CA 1
ATOM 3605 C C . LEU A 1 445 ? 3.233 10.777 26.875 1.00 92.88 445 LEU A C 1
ATOM 3607 O O . LEU A 1 445 ? 3.238 11.196 25.718 1.00 92.88 445 LEU A O 1
ATOM 3611 N N . ARG A 1 446 ? 3.309 11.612 27.922 1.00 92.69 446 ARG A N 1
ATOM 3612 C CA . ARG A 1 446 ? 3.462 13.071 27.790 1.00 92.69 446 ARG A CA 1
ATOM 3613 C C . ARG A 1 446 ? 4.759 13.439 27.066 1.00 92.69 446 ARG A C 1
ATOM 3615 O O . ARG A 1 446 ? 4.737 14.311 26.206 1.00 92.69 446 ARG A O 1
ATOM 3622 N N . GLN A 1 447 ? 5.869 12.767 27.376 1.00 94.12 447 GLN A N 1
ATOM 3623 C CA . GLN A 1 447 ? 7.135 12.998 26.674 1.00 94.12 447 GLN A CA 1
ATOM 3624 C C . GLN A 1 447 ? 7.033 12.622 25.191 1.00 94.12 447 GLN A C 1
ATOM 3626 O O . GLN A 1 447 ? 7.529 13.373 24.360 1.00 94.12 447 GLN A O 1
ATOM 3631 N N . LEU A 1 448 ? 6.342 11.527 24.849 1.00 94.12 448 LEU A N 1
ATOM 3632 C CA . LEU A 1 448 ? 6.119 11.151 23.446 1.00 94.12 448 LEU A CA 1
ATOM 3633 C C . LEU A 1 448 ? 5.295 12.196 22.691 1.00 94.12 448 LEU A C 1
ATOM 3635 O O . LEU A 1 448 ? 5.652 12.566 21.577 1.00 94.12 448 LEU A O 1
ATOM 3639 N N . ARG A 1 449 ? 4.231 12.716 23.312 1.00 92.19 449 ARG A N 1
ATOM 3640 C CA . ARG A 1 449 ? 3.412 13.793 22.733 1.00 92.19 449 ARG A CA 1
ATOM 3641 C C . ARG A 1 449 ? 4.200 15.071 22.501 1.00 92.19 449 ARG A C 1
ATOM 3643 O O . ARG A 1 449 ? 3.998 15.725 21.488 1.00 92.19 449 ARG A O 1
ATOM 3650 N N . ASN A 1 450 ? 5.085 15.424 23.426 1.00 92.12 450 ASN A N 1
ATOM 3651 C CA . ASN A 1 450 ? 5.930 16.603 23.266 1.00 92.12 450 ASN A CA 1
ATOM 3652 C C . ASN A 1 450 ? 6.960 16.412 22.143 1.00 92.12 450 ASN A C 1
ATOM 3654 O O . ASN A 1 450 ? 7.294 17.366 21.455 1.00 92.12 450 ASN A O 1
ATOM 3658 N N . GLU A 1 451 ? 7.467 15.191 21.969 1.00 94.62 451 GLU A N 1
ATOM 3659 C CA . GLU A 1 451 ? 8.546 14.890 21.027 1.00 94.62 451 GLU A CA 1
ATOM 3660 C C . GLU A 1 451 ? 8.063 14.670 19.590 1.00 94.62 451 GLU A C 1
ATOM 3662 O O . GLU A 1 451 ? 8.695 15.152 18.657 1.00 94.62 451 GLU A O 1
ATOM 3667 N N . PHE A 1 452 ? 6.957 13.949 19.401 1.00 91.12 452 PHE A N 1
ATOM 3668 C CA . PHE A 1 452 ? 6.432 13.622 18.069 1.00 91.12 452 PHE A CA 1
ATOM 3669 C C . PHE A 1 452 ? 5.120 14.341 17.741 1.00 91.12 452 PHE A C 1
ATOM 3671 O O . PHE A 1 452 ? 4.605 14.216 16.633 1.00 91.12 452 PHE A O 1
ATOM 3678 N N . GLY A 1 453 ? 4.553 15.079 18.693 1.00 87.62 453 GLY A N 1
ATOM 3679 C CA . GLY A 1 453 ? 3.266 15.739 18.531 1.00 87.62 453 GLY A CA 1
ATOM 3680 C C . GLY A 1 453 ? 2.068 14.805 18.721 1.00 87.62 453 GLY A C 1
ATOM 3681 O O . GLY A 1 453 ? 2.110 13.775 19.404 1.00 87.62 453 GLY A O 1
ATOM 3682 N N . GLY A 1 454 ? 0.953 15.220 18.128 1.00 81.88 454 GLY A N 1
ATOM 3683 C CA . GLY A 1 454 ? -0.357 14.587 18.236 1.00 81.88 454 GLY A CA 1
ATOM 3684 C C . GLY A 1 454 ? -1.459 15.633 18.369 1.00 81.88 454 GLY A C 1
ATOM 3685 O O . GLY A 1 454 ? -1.192 16.815 18.597 1.00 81.88 454 GLY A O 1
ATOM 3686 N N . TRP A 1 455 ? -2.710 15.202 18.227 1.00 83.19 455 TRP A N 1
ATOM 3687 C CA . TRP A 1 455 ? -3.852 16.098 18.387 1.00 83.19 455 TRP A CA 1
ATOM 3688 C C . TRP A 1 455 ? -3.934 16.650 19.816 1.00 83.19 455 TRP A C 1
ATOM 3690 O O . TRP A 1 455 ? -4.116 15.898 20.773 1.00 83.19 455 TRP A O 1
ATOM 3700 N N . GLN A 1 456 ? -3.843 17.973 19.955 1.00 79.00 456 GLN A N 1
ATOM 3701 C CA . GLN A 1 456 ? -3.843 18.679 21.243 1.00 79.00 456 GLN A CA 1
ATOM 3702 C C . GLN A 1 456 ? -5.262 18.949 21.778 1.00 79.00 456 GLN A C 1
ATOM 3704 O O . GLN A 1 456 ? -5.512 19.984 22.384 1.00 79.00 456 GLN A O 1
ATOM 3709 N N . ASN A 1 457 ? -6.204 18.031 21.534 1.00 67.94 457 ASN A N 1
ATOM 3710 C CA . ASN A 1 457 ? -7.599 18.122 21.988 1.00 67.94 457 ASN A CA 1
ATOM 3711 C C . ASN A 1 457 ? -8.309 19.447 21.634 1.00 67.94 457 ASN A C 1
ATOM 3713 O O . ASN A 1 457 ? -9.126 19.935 22.411 1.00 67.94 457 ASN A O 1
ATOM 3717 N N . LYS A 1 458 ? -8.046 20.013 20.447 1.00 76.81 458 LYS A N 1
ATOM 3718 C CA . LYS A 1 458 ? -8.959 21.012 19.870 1.00 76.81 458 LYS A CA 1
ATOM 3719 C C . LYS A 1 458 ? -10.290 20.325 19.525 1.00 76.81 458 LYS A C 1
ATOM 3721 O O . LYS A 1 458 ? -10.317 19.104 19.327 1.00 76.81 458 LYS A O 1
ATOM 3726 N N . SER A 1 459 ? -11.378 21.090 19.455 1.00 87.00 459 SER A N 1
ATOM 3727 C CA . SER A 1 459 ? -12.677 20.563 19.024 1.00 87.00 459 SER A CA 1
ATOM 3728 C C . SER A 1 459 ? -12.557 19.870 17.660 1.00 87.00 459 SER A C 1
ATOM 3730 O O . SER A 1 459 ? -11.829 20.378 16.799 1.00 87.00 459 SER A O 1
ATOM 3732 N N . PRO A 1 460 ? -13.233 18.724 17.452 1.00 92.12 460 PRO A N 1
ATOM 3733 C CA . PRO A 1 460 ? -13.271 18.065 16.156 1.00 92.12 460 PRO A CA 1
ATOM 3734 C C . PRO A 1 460 ? -13.715 19.007 15.038 1.00 92.12 460 PRO A C 1
ATOM 3736 O O . PRO A 1 460 ? -14.615 19.826 15.213 1.00 92.12 460 PRO A O 1
ATOM 3739 N N . ILE A 1 461 ? -13.093 18.857 13.879 1.00 93.00 461 ILE A N 1
ATOM 3740 C CA . ILE A 1 461 ? -13.421 19.573 12.656 1.00 93.00 461 ILE A CA 1
ATOM 3741 C C . ILE A 1 461 ? -14.438 18.740 11.881 1.00 93.00 461 ILE A C 1
ATOM 3743 O O . ILE A 1 461 ? -14.225 17.547 11.659 1.00 93.00 461 ILE A O 1
ATOM 3747 N N . SER A 1 462 ? -15.526 19.380 11.454 1.00 92.12 462 SER A N 1
ATOM 3748 C CA . SER A 1 462 ? -16.490 18.754 10.550 1.00 92.12 462 SER A CA 1
ATOM 3749 C C . SER A 1 462 ? -15.886 18.576 9.156 1.00 92.12 462 SER A C 1
ATOM 3751 O O . SER A 1 462 ? -15.197 19.466 8.650 1.00 92.12 462 SER A O 1
ATOM 3753 N N . ILE A 1 463 ? -16.137 17.413 8.560 1.00 94.81 463 ILE A N 1
ATOM 3754 C CA . ILE A 1 463 ? -15.608 16.980 7.267 1.00 94.81 463 ILE A CA 1
ATOM 3755 C C . ILE A 1 463 ? -16.793 16.725 6.340 1.00 94.81 463 ILE A C 1
ATOM 3757 O O . ILE A 1 463 ? -17.729 16.024 6.711 1.00 94.81 463 ILE A O 1
ATOM 3761 N N . ASN A 1 464 ? -16.749 17.272 5.127 1.00 94.50 464 ASN A N 1
ATOM 3762 C CA . ASN A 1 464 ? -17.766 17.004 4.107 1.00 94.50 464 ASN A CA 1
ATOM 3763 C C . ASN A 1 464 ? -17.408 15.771 3.247 1.00 94.50 464 ASN A C 1
ATOM 3765 O O . ASN A 1 464 ? -16.293 15.251 3.309 1.00 94.50 464 ASN A O 1
ATOM 3769 N N . GLN A 1 465 ? -18.332 15.319 2.391 1.00 93.44 465 GLN A N 1
ATOM 3770 C CA . GLN A 1 465 ? -18.122 14.144 1.527 1.00 93.44 465 GLN A CA 1
ATOM 3771 C C . GLN A 1 465 ? -16.912 14.274 0.587 1.00 93.44 465 GLN A C 1
ATOM 3773 O O . GLN A 1 465 ? -16.184 13.305 0.359 1.00 93.44 465 GLN A O 1
ATOM 3778 N N . ARG A 1 466 ? -16.639 15.481 0.072 1.00 93.88 466 ARG A N 1
ATOM 3779 C CA . ARG A 1 466 ? -15.461 15.735 -0.770 1.00 93.88 466 ARG A CA 1
ATOM 3780 C C . ARG A 1 466 ? -14.176 15.522 0.026 1.00 93.88 466 ARG A C 1
ATOM 3782 O O . ARG A 1 466 ? -13.292 14.803 -0.426 1.00 93.88 466 ARG A O 1
ATOM 3789 N N . GLN A 1 467 ? -14.092 16.089 1.221 1.00 95.50 467 GLN A N 1
ATOM 3790 C CA . GLN A 1 467 ? -12.945 15.945 2.110 1.00 95.50 467 GLN A CA 1
ATOM 3791 C C . GLN A 1 467 ? -12.776 14.504 2.590 1.00 95.50 467 GLN A C 1
ATOM 3793 O O . GLN A 1 467 ? -11.655 14.009 2.601 1.00 95.50 467 GLN A O 1
ATOM 3798 N N . ALA A 1 468 ? -13.863 13.793 2.904 1.00 95.38 468 ALA A N 1
ATOM 3799 C CA . ALA A 1 468 ? -13.817 12.366 3.226 1.00 95.38 468 ALA A CA 1
ATOM 3800 C C . ALA A 1 468 ? -13.186 11.554 2.084 1.00 95.38 468 ALA A C 1
ATOM 3802 O O . ALA A 1 468 ? -12.310 10.722 2.320 1.00 95.38 468 ALA A O 1
ATOM 3803 N N . LYS A 1 469 ? -13.547 11.867 0.835 1.00 93.19 469 LYS A N 1
ATOM 3804 C CA . LYS A 1 469 ? -12.949 11.253 -0.353 1.00 93.19 469 LYS A CA 1
ATOM 3805 C C . LYS A 1 469 ? -11.461 11.574 -0.505 1.00 93.19 469 LYS A C 1
ATOM 3807 O O . LYS A 1 469 ? -10.681 10.674 -0.799 1.00 93.19 469 LYS A O 1
ATOM 3812 N N . ILE A 1 470 ? -11.037 12.811 -0.242 1.00 94.38 470 ILE A N 1
ATOM 3813 C CA . ILE A 1 470 ? -9.608 13.173 -0.227 1.00 94.38 470 ILE A CA 1
ATOM 3814 C C . ILE A 1 470 ? -8.851 12.441 0.893 1.00 94.38 470 ILE A C 1
ATOM 3816 O O . ILE A 1 470 ? -7.750 11.941 0.661 1.00 94.38 470 ILE A O 1
ATOM 3820 N N . LEU A 1 471 ? -9.443 12.320 2.086 1.00 95.62 471 LEU A N 1
ATOM 3821 C CA . LEU A 1 471 ? -8.857 11.580 3.206 1.00 95.62 471 LEU A CA 1
ATOM 3822 C C . LEU A 1 471 ? -8.690 10.089 2.881 1.00 95.62 471 LEU A C 1
ATOM 3824 O O . LEU A 1 471 ? -7.666 9.506 3.245 1.00 95.62 471 LEU A O 1
ATOM 3828 N N . ASP A 1 472 ? -9.653 9.480 2.186 1.00 93.31 472 ASP A N 1
ATOM 3829 C CA . ASP A 1 472 ? -9.571 8.091 1.717 1.00 93.31 472 ASP A CA 1
ATOM 3830 C C . ASP A 1 472 ? -8.386 7.888 0.766 1.00 93.31 472 ASP A C 1
ATOM 3832 O O . ASP A 1 472 ? -7.539 7.019 0.996 1.00 93.31 472 ASP A O 1
ATOM 3836 N N . LEU A 1 473 ? -8.281 8.751 -0.250 1.00 90.94 473 LEU A N 1
ATOM 3837 C CA . LEU A 1 473 ? -7.210 8.729 -1.248 1.00 90.94 473 LEU A CA 1
ATOM 3838 C C . LEU A 1 473 ? -5.822 8.828 -0.611 1.00 90.94 473 LEU A C 1
ATOM 3840 O O . LEU A 1 473 ? -4.934 8.007 -0.850 1.00 90.94 473 LEU A O 1
ATOM 3844 N N . ILE A 1 474 ? -5.636 9.841 0.234 1.00 93.44 474 ILE A N 1
ATOM 3845 C CA . ILE A 1 474 ? -4.320 10.164 0.776 1.00 93.44 474 ILE A CA 1
ATOM 3846 C C . ILE A 1 474 ? -3.877 9.191 1.877 1.00 93.44 474 ILE A C 1
ATOM 3848 O O . ILE A 1 474 ? -2.677 8.997 2.075 1.00 93.44 474 ILE A O 1
ATOM 3852 N N . SER A 1 475 ? -4.819 8.541 2.577 1.00 90.75 475 SER A N 1
ATOM 3853 C CA . SER A 1 475 ? -4.513 7.565 3.638 1.00 90.75 475 SER A CA 1
ATOM 3854 C C . SER A 1 475 ? -3.836 6.301 3.102 1.00 90.75 475 SER A C 1
ATOM 3856 O O . SER A 1 475 ? -2.997 5.698 3.790 1.00 90.75 475 SER A O 1
ATOM 3858 N N . TRP A 1 476 ? -4.199 5.888 1.884 1.00 84.25 476 TRP A N 1
ATOM 3859 C CA . TRP A 1 476 ? -3.525 4.806 1.170 1.00 84.25 476 TRP A CA 1
ATOM 3860 C C . TRP A 1 476 ? -2.200 5.298 0.564 1.00 84.25 476 TRP A C 1
ATOM 3862 O O . TRP A 1 476 ? -1.144 4.750 0.895 1.00 84.25 476 TRP A O 1
ATOM 3872 N N . GLY A 1 477 ? -2.250 6.387 -0.210 1.00 90.88 477 GLY A N 1
ATOM 3873 C CA . GLY A 1 477 ? -1.097 7.045 -0.829 1.00 90.88 477 GLY A CA 1
ATOM 3874 C C . GLY A 1 477 ? -1.382 7.468 -2.274 1.00 90.88 477 GLY A C 1
ATOM 3875 O O . GLY A 1 477 ? -2.078 6.781 -3.008 1.00 90.88 477 GLY A O 1
ATOM 3876 N N . LEU A 1 478 ? -0.846 8.603 -2.707 1.00 93.19 478 LEU A N 1
ATOM 3877 C CA . LEU A 1 478 ? -0.981 9.105 -4.072 1.00 93.19 478 LEU A CA 1
ATOM 3878 C C . LEU A 1 478 ? 0.369 9.043 -4.784 1.00 93.19 478 LEU A C 1
ATOM 3880 O O . LEU A 1 478 ? 1.296 9.763 -4.408 1.00 93.19 478 LEU A O 1
ATOM 3884 N N . TYR A 1 479 ? 0.488 8.200 -5.811 1.00 94.12 479 TYR A N 1
ATOM 3885 C CA . TYR A 1 479 ? 1.659 8.193 -6.688 1.00 94.12 479 TYR A CA 1
ATOM 3886 C C . TYR A 1 479 ? 1.718 9.498 -7.477 1.00 94.12 479 TYR A C 1
ATOM 3888 O O . TYR A 1 479 ? 0.756 9.875 -8.148 1.00 94.12 479 TYR A O 1
ATOM 3896 N N . LEU A 1 480 ? 2.853 10.194 -7.413 1.00 94.62 480 LEU A N 1
ATOM 3897 C CA . LEU A 1 480 ? 2.970 11.515 -8.032 1.00 94.62 480 LEU A CA 1
ATOM 3898 C C . LEU A 1 480 ? 2.927 11.441 -9.563 1.00 94.62 480 LEU A C 1
ATOM 3900 O O . LEU A 1 480 ? 2.363 12.324 -10.197 1.00 94.62 480 LEU A O 1
ATOM 3904 N N . THR A 1 481 ? 3.438 10.358 -10.153 1.00 93.12 481 THR A N 1
ATOM 3905 C CA . THR A 1 481 ? 3.311 10.081 -11.594 1.00 93.12 481 THR A CA 1
ATOM 3906 C C . THR A 1 481 ? 1.860 9.937 -12.036 1.00 93.12 481 THR A C 1
ATOM 3908 O O . THR A 1 481 ? 1.471 10.408 -13.102 1.00 93.12 481 THR A O 1
ATOM 3911 N N . SER A 1 482 ? 1.044 9.288 -11.214 1.00 91.75 482 SER A N 1
ATOM 3912 C CA . SER A 1 482 ? -0.367 9.030 -11.486 1.00 91.75 482 SER A CA 1
ATOM 3913 C C . SER A 1 482 ? -1.245 10.256 -11.267 1.00 91.75 482 SER A C 1
ATOM 3915 O O . SER A 1 482 ? -2.261 10.410 -11.942 1.00 91.75 482 SER A O 1
ATOM 3917 N N . LEU A 1 483 ? -0.853 11.149 -10.352 1.00 92.06 483 LEU A N 1
ATOM 3918 C CA . LEU A 1 483 ? -1.433 12.488 -10.286 1.00 92.06 483 LEU A CA 1
ATOM 3919 C C . LEU A 1 483 ? -1.076 13.267 -11.554 1.00 92.06 483 LEU A C 1
ATOM 3921 O O . LEU A 1 483 ? -1.978 13.701 -12.258 1.00 92.06 483 LEU A O 1
ATOM 3925 N N . GLU A 1 484 ? 0.203 13.346 -11.918 1.00 92.12 484 GLU A N 1
ATOM 3926 C CA . GLU A 1 484 ? 0.669 14.084 -13.101 1.00 92.12 484 GLU A CA 1
ATOM 3927 C C . GLU A 1 484 ? 0.014 13.613 -14.416 1.00 92.12 484 GLU A C 1
ATOM 3929 O O . GLU A 1 484 ? -0.288 14.425 -15.286 1.00 92.12 484 GLU A O 1
ATOM 3934 N N . THR A 1 485 ? -0.283 12.315 -14.537 1.00 90.19 485 THR A N 1
ATOM 3935 C CA . THR A 1 485 ? -0.966 11.704 -15.698 1.00 90.19 485 THR A CA 1
ATOM 3936 C C . THR A 1 485 ? -2.494 11.638 -15.566 1.00 90.19 485 THR A C 1
ATOM 3938 O O . THR A 1 485 ? -3.160 10.992 -16.373 1.00 90.19 485 THR A O 1
ATOM 3941 N N . ASN A 1 486 ? -3.076 12.311 -14.567 1.00 90.94 486 ASN A N 1
ATOM 3942 C CA . ASN A 1 486 ? -4.520 12.400 -14.313 1.00 90.94 486 ASN A CA 1
ATOM 3943 C C . ASN A 1 486 ? -5.238 11.058 -14.059 1.00 90.94 486 ASN A C 1
ATOM 3945 O O . ASN A 1 486 ? -6.466 11.010 -14.093 1.00 90.94 486 ASN A O 1
ATOM 3949 N N . GLN A 1 487 ? -4.527 9.972 -13.737 1.00 89.94 487 GLN A N 1
ATOM 3950 C CA . GLN A 1 487 ? -5.140 8.655 -13.492 1.00 89.94 487 GLN A CA 1
ATOM 3951 C C . GLN A 1 487 ? -6.129 8.691 -12.319 1.00 89.94 487 GLN A C 1
ATOM 3953 O O . GLN A 1 487 ? -7.254 8.199 -12.429 1.00 89.94 487 GLN A O 1
ATOM 3958 N N . TYR A 1 488 ? -5.752 9.346 -11.216 1.00 90.31 488 TYR A N 1
ATOM 3959 C CA . TYR A 1 488 ? -6.662 9.554 -10.086 1.00 90.31 488 TYR A CA 1
ATOM 3960 C C . TYR A 1 488 ? -7.844 10.446 -10.460 1.00 90.31 488 TYR A C 1
ATOM 3962 O O . TYR A 1 488 ? -8.967 10.184 -10.032 1.00 90.31 488 TYR A O 1
ATOM 3970 N N . SER A 1 489 ? -7.603 11.479 -11.271 1.00 89.88 489 SER A N 1
ATOM 3971 C CA . SER A 1 489 ? -8.656 12.393 -11.697 1.00 89.88 489 SER A CA 1
ATOM 3972 C C . SER A 1 489 ? -9.725 11.677 -12.513 1.00 89.88 489 SER A C 1
ATOM 3974 O O . SER A 1 489 ? -10.911 11.810 -12.211 1.00 89.88 489 SER A O 1
ATOM 3976 N N . ASN A 1 490 ? -9.296 10.837 -13.456 1.00 88.62 490 ASN A N 1
ATOM 3977 C CA . ASN A 1 490 ? -10.168 10.041 -14.311 1.00 88.62 490 ASN A CA 1
ATOM 3978 C C . ASN A 1 490 ? -10.974 9.014 -13.506 1.00 88.62 490 ASN A C 1
ATOM 3980 O O . ASN A 1 490 ? -12.183 8.904 -13.686 1.00 88.62 490 ASN A O 1
ATOM 3984 N N . TYR A 1 491 ? -10.327 8.289 -12.588 1.00 87.56 491 TYR A N 1
ATOM 3985 C CA . TYR A 1 491 ? -11.000 7.243 -11.815 1.00 87.56 491 TYR A CA 1
ATOM 3986 C C . TYR A 1 491 ? -11.972 7.809 -10.771 1.00 87.56 491 TYR A C 1
ATOM 3988 O O . TYR A 1 491 ? -13.081 7.306 -10.595 1.00 87.56 491 TYR A O 1
ATOM 3996 N N . PHE A 1 492 ? -11.573 8.867 -10.060 1.00 84.12 492 PHE A N 1
ATOM 3997 C CA . PHE A 1 492 ? -12.379 9.436 -8.981 1.00 84.12 492 PHE A CA 1
ATOM 3998 C C . PHE A 1 492 ? -13.283 10.584 -9.428 1.00 84.12 492 PHE A C 1
ATOM 4000 O O . PHE A 1 492 ? -14.094 11.030 -8.618 1.00 84.12 492 PHE A O 1
ATOM 4007 N N . ASN A 1 493 ? -13.184 11.066 -10.667 1.00 89.19 493 ASN A N 1
ATOM 4008 C CA . ASN A 1 493 ? -13.893 12.254 -11.146 1.00 89.19 493 ASN A CA 1
ATOM 4009 C C . ASN A 1 493 ? -13.662 13.481 -10.233 1.00 89.19 493 ASN A C 1
ATOM 4011 O O . ASN A 1 493 ? -14.596 14.160 -9.804 1.00 89.19 493 ASN A O 1
ATOM 4015 N N . ILE A 1 494 ? -12.401 13.718 -9.853 1.00 90.38 494 ILE A N 1
ATOM 4016 C CA . ILE A 1 494 ? -11.967 14.891 -9.074 1.00 90.38 494 ILE A CA 1
ATOM 4017 C C . ILE A 1 494 ? -10.756 15.500 -9.766 1.00 90.38 494 ILE A C 1
ATOM 4019 O O . ILE A 1 494 ? -9.776 14.810 -10.018 1.00 90.38 494 ILE A O 1
ATOM 4023 N N . LYS A 1 495 ? -10.782 16.803 -10.050 1.00 92.06 495 LYS A N 1
ATOM 4024 C CA . LYS A 1 495 ? -9.630 17.502 -10.638 1.00 92.06 495 LYS A CA 1
ATOM 4025 C C . LYS A 1 495 ? -8.447 17.523 -9.664 1.00 92.06 495 LYS A C 1
ATOM 4027 O O . LYS A 1 495 ? -8.641 17.792 -8.483 1.00 92.06 495 LYS A O 1
ATOM 4032 N N . ASN A 1 496 ? -7.225 17.342 -10.164 1.00 90.88 496 ASN A N 1
ATOM 4033 C CA . ASN A 1 496 ? -6.013 17.364 -9.334 1.00 90.88 496 ASN A CA 1
ATOM 4034 C C . ASN A 1 496 ? -5.847 18.653 -8.519 1.00 90.88 496 ASN A C 1
ATOM 4036 O O . ASN A 1 496 ? -5.447 18.576 -7.364 1.00 90.88 496 ASN A O 1
ATOM 4040 N N . GLN A 1 497 ? -6.221 19.811 -9.076 1.00 92.69 497 GLN A N 1
ATOM 4041 C CA . GLN A 1 497 ? -6.189 21.080 -8.339 1.00 92.69 497 GLN A CA 1
ATOM 4042 C C . GLN A 1 497 ? -7.051 21.022 -7.070 1.00 92.69 497 GLN A C 1
ATOM 4044 O O . GLN A 1 497 ? -6.618 21.429 -6.004 1.00 92.69 497 GLN A O 1
ATOM 4049 N N . VAL A 1 498 ? -8.242 20.420 -7.160 1.00 93.50 498 VAL A N 1
ATOM 4050 C CA . VAL A 1 498 ? -9.137 20.254 -6.004 1.00 93.50 498 VAL A CA 1
ATOM 4051 C C . VAL A 1 498 ? -8.523 19.309 -4.970 1.00 93.50 498 VAL A C 1
ATOM 4053 O O . VAL A 1 498 ? -8.690 19.522 -3.774 1.00 93.50 498 VAL A O 1
ATOM 4056 N N . ILE A 1 499 ? -7.804 18.271 -5.413 1.00 93.44 499 I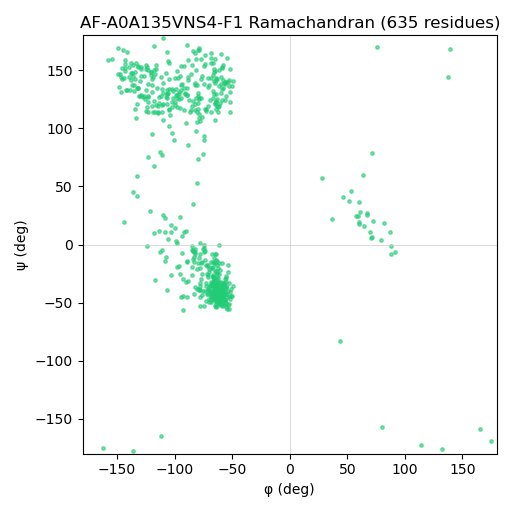LE A N 1
ATOM 4057 C CA . ILE A 1 499 ? -7.057 17.390 -4.505 1.00 93.44 499 ILE A CA 1
ATOM 4058 C C . ILE A 1 499 ? -5.998 18.206 -3.758 1.00 93.44 499 ILE A C 1
ATOM 4060 O O . ILE A 1 499 ? -5.907 18.105 -2.540 1.00 93.44 499 ILE A O 1
ATOM 4064 N N . GLU A 1 500 ? -5.222 19.023 -4.468 1.00 93.81 500 GLU A N 1
ATOM 4065 C CA . GLU A 1 500 ? -4.182 19.867 -3.876 1.00 93.81 500 GLU A CA 1
ATOM 4066 C C . GLU A 1 500 ? -4.745 20.857 -2.852 1.00 93.81 500 GLU A C 1
ATOM 4068 O O . GLU A 1 500 ? -4.293 20.865 -1.706 1.00 93.81 500 GLU A O 1
ATOM 4073 N N . ASP A 1 501 ? -5.770 21.620 -3.236 1.00 95.00 501 ASP A N 1
ATOM 4074 C CA . ASP A 1 501 ? -6.391 22.650 -2.400 1.00 95.00 501 ASP A CA 1
ATOM 4075 C C . ASP A 1 501 ? -6.947 22.053 -1.095 1.00 95.00 501 ASP A C 1
ATOM 4077 O O . ASP A 1 501 ? -6.706 22.571 -0.001 1.00 95.00 501 ASP A O 1
ATOM 4081 N N . GLU A 1 502 ? -7.642 20.914 -1.178 1.00 95.44 502 GLU A N 1
ATOM 4082 C CA . GLU A 1 502 ? -8.182 20.234 0.005 1.00 95.44 502 GLU A CA 1
ATOM 4083 C C . GLU A 1 502 ? -7.071 19.633 0.879 1.00 95.44 502 GLU A C 1
ATOM 4085 O O . GLU A 1 502 ? -7.176 19.651 2.106 1.00 95.44 502 GLU A O 1
ATOM 4090 N N . LEU A 1 503 ? -5.979 19.128 0.292 1.00 95.44 503 LEU A N 1
ATOM 4091 C CA . LEU A 1 503 ? -4.832 18.645 1.066 1.00 95.44 503 LEU A CA 1
ATOM 4092 C C . LEU A 1 503 ? -4.128 19.783 1.818 1.00 95.44 503 LEU A C 1
ATOM 4094 O O . LEU A 1 503 ? -3.756 19.591 2.980 1.00 95.44 503 LEU A O 1
ATOM 4098 N N . VAL A 1 504 ? -3.974 20.957 1.193 1.00 95.12 504 VAL A N 1
ATOM 4099 C CA . VAL A 1 504 ? -3.470 22.175 1.851 1.00 95.12 504 VAL A CA 1
ATOM 4100 C C . VAL A 1 504 ? -4.376 22.529 3.025 1.00 95.12 504 VAL A C 1
ATOM 4102 O O . VAL A 1 504 ? -3.903 22.606 4.162 1.00 95.12 504 VAL A O 1
ATOM 4105 N N . HIS A 1 505 ? -5.680 22.630 2.771 1.00 94.62 505 HIS A N 1
ATOM 4106 C CA . HIS A 1 505 ? -6.676 22.999 3.769 1.00 94.62 505 HIS A CA 1
ATOM 4107 C C . HIS A 1 505 ? -6.710 22.043 4.974 1.00 94.62 505 HIS A C 1
ATOM 4109 O O . HIS A 1 505 ? -6.674 22.470 6.133 1.00 94.62 505 HIS A O 1
ATOM 4115 N N . LEU A 1 506 ? -6.751 20.730 4.726 1.00 94.81 506 LEU A N 1
ATOM 4116 C CA . LEU A 1 506 ? -6.784 19.707 5.776 1.00 94.81 506 LEU A CA 1
ATOM 4117 C C . LEU A 1 506 ? -5.493 19.702 6.603 1.00 94.81 506 LEU A C 1
ATOM 4119 O O . LEU A 1 506 ? -5.536 19.515 7.822 1.00 94.81 506 LEU A O 1
ATOM 4123 N N . ARG A 1 507 ? -4.342 19.935 5.968 1.00 93.38 507 ARG A N 1
ATOM 4124 C CA . ARG A 1 507 ? -3.058 20.032 6.663 1.00 93.38 507 ARG A CA 1
ATOM 4125 C C . ARG A 1 507 ? -2.972 21.278 7.544 1.00 93.38 507 ARG A C 1
ATOM 4127 O O . ARG A 1 507 ? -2.550 21.160 8.690 1.00 93.38 507 ARG A O 1
ATOM 4134 N N . GLU A 1 508 ? -3.383 22.446 7.052 1.00 92.06 508 GLU A N 1
ATOM 4135 C CA . GLU A 1 508 ? -3.394 23.702 7.826 1.00 92.06 508 GLU A CA 1
ATOM 4136 C C . GLU A 1 508 ? -4.286 23.604 9.066 1.00 92.06 508 GLU A C 1
ATOM 4138 O O . GLU A 1 508 ? -3.938 24.085 10.145 1.00 92.06 508 GLU A O 1
ATOM 4143 N N . LYS A 1 509 ? -5.403 22.883 8.945 1.00 91.62 509 LYS A N 1
ATOM 4144 C CA . LYS A 1 509 ? -6.287 22.558 10.068 1.00 91.62 509 LYS A CA 1
ATOM 4145 C C . LYS A 1 509 ? -5.732 21.487 11.020 1.00 91.62 509 LYS A C 1
ATOM 4147 O O . LYS A 1 509 ? -6.340 21.212 12.055 1.00 91.62 509 LYS A O 1
ATOM 4152 N N . GLY A 1 510 ? -4.589 20.880 10.703 1.00 90.62 510 GLY A N 1
ATOM 4153 C CA . GLY A 1 510 ? -3.970 19.819 11.497 1.00 90.62 510 GLY A CA 1
ATOM 4154 C C . GLY A 1 510 ? -4.707 18.478 11.430 1.00 90.62 510 GLY A C 1
ATOM 4155 O O . GLY A 1 510 ? -4.525 17.645 12.319 1.00 90.62 510 GLY A O 1
ATOM 4156 N N . VAL A 1 511 ? -5.537 18.262 10.402 1.00 93.25 511 VAL A N 1
ATOM 4157 C CA . VAL A 1 511 ? -6.272 17.002 10.203 1.00 93.25 511 VAL A CA 1
ATOM 4158 C C . VAL A 1 511 ? -5.344 15.881 9.753 1.00 93.25 511 VAL A C 1
ATOM 4160 O O . VAL A 1 511 ? -5.541 14.723 10.119 1.00 93.25 511 VAL A O 1
ATOM 4163 N N . LEU A 1 512 ? -4.311 16.205 8.981 1.00 92.25 512 LEU A N 1
ATOM 4164 C CA . LEU A 1 512 ? -3.349 15.232 8.478 1.00 92.25 512 LEU A CA 1
ATOM 4165 C C . LEU A 1 512 ? -1.930 15.798 8.445 1.00 92.25 512 LEU A C 1
ATOM 4167 O O . LEU A 1 512 ? -1.732 17.006 8.328 1.00 92.25 512 LEU A O 1
ATOM 4171 N N . SER A 1 513 ? -0.945 14.905 8.509 1.00 90.69 513 SER A N 1
ATOM 4172 C CA . SER A 1 513 ? 0.432 15.181 8.094 1.00 90.69 513 SER A CA 1
ATOM 4173 C C . SER A 1 513 ? 0.735 14.448 6.791 1.00 90.69 513 SER A C 1
ATOM 4175 O O . SER A 1 513 ? 0.211 13.361 6.554 1.00 90.69 513 SER A O 1
ATOM 4177 N N . LEU A 1 514 ? 1.576 15.031 5.938 1.00 92.00 514 LEU A N 1
ATOM 4178 C CA . LEU A 1 514 ? 1.961 14.448 4.652 1.00 92.00 514 LEU A CA 1
ATOM 4179 C C . LEU A 1 514 ? 3.417 14.013 4.691 1.00 92.00 514 LEU A C 1
ATOM 4181 O O . LEU A 1 514 ? 4.263 14.726 5.223 1.00 92.00 514 LEU A O 1
ATOM 4185 N N . HIS A 1 515 ? 3.694 12.852 4.107 1.00 92.12 515 HIS A N 1
ATOM 4186 C CA . HIS A 1 515 ? 5.046 12.351 3.920 1.00 92.12 515 HIS A CA 1
ATOM 4187 C C . HIS A 1 515 ? 5.223 11.805 2.509 1.00 92.12 515 HIS A C 1
ATOM 4189 O O . HIS A 1 515 ? 4.383 11.055 2.011 1.00 92.12 515 HIS A O 1
ATOM 4195 N N . TYR A 1 516 ? 6.356 12.129 1.906 1.00 94.50 516 TYR A N 1
ATOM 4196 C CA . TYR A 1 516 ? 6.815 11.585 0.640 1.00 94.50 516 TYR A CA 1
ATOM 4197 C C . TYR A 1 516 ? 7.734 10.396 0.877 1.00 94.50 516 TYR A C 1
ATOM 4199 O O . TYR A 1 516 ? 8.584 10.419 1.777 1.00 94.50 516 TYR A O 1
ATOM 4207 N N . SER A 1 517 ? 7.552 9.347 0.081 1.00 93.25 517 SER A N 1
ATOM 4208 C CA . SER A 1 517 ? 8.339 8.122 0.160 1.00 93.25 517 SER A CA 1
ATOM 4209 C C . SER A 1 517 ? 8.204 7.287 -1.117 1.00 93.25 517 SER A C 1
ATOM 4211 O O . SER A 1 517 ? 7.563 7.687 -2.085 1.00 93.25 517 SER A O 1
ATOM 4213 N N . SER A 1 518 ? 8.806 6.105 -1.098 1.00 92.06 518 SER A N 1
ATOM 4214 C CA . SER A 1 518 ? 8.608 5.036 -2.069 1.00 92.06 518 SER A CA 1
ATOM 4215 C C . SER A 1 518 ? 8.471 3.701 -1.346 1.00 92.06 518 SER A C 1
ATOM 4217 O O . SER A 1 518 ? 8.469 3.617 -0.112 1.00 92.06 518 SER A O 1
ATOM 4219 N N . VAL A 1 519 ? 8.337 2.626 -2.117 1.00 85.62 519 VAL A N 1
ATOM 4220 C CA . VAL A 1 519 ? 8.407 1.277 -1.566 1.00 85.62 519 VAL A CA 1
ATOM 4221 C C . VAL A 1 519 ? 9.812 1.039 -1.003 1.00 85.62 519 VAL A C 1
ATOM 4223 O O . VAL A 1 519 ? 10.809 1.049 -1.720 1.00 85.62 519 VAL A O 1
ATOM 4226 N N . LEU A 1 520 ? 9.892 0.830 0.312 1.00 85.75 520 LEU A N 1
ATOM 4227 C CA . LEU A 1 520 ? 11.145 0.487 0.981 1.00 85.75 520 LEU A CA 1
ATOM 4228 C C . LEU A 1 520 ? 11.450 -1.000 0.758 1.00 85.75 520 LEU A C 1
ATOM 4230 O O . LEU A 1 520 ? 10.768 -1.857 1.319 1.00 85.75 520 LEU A O 1
ATOM 4234 N N . HIS A 1 521 ? 12.463 -1.292 -0.053 1.00 82.38 521 HIS A N 1
ATOM 4235 C CA . HIS A 1 521 ? 12.943 -2.655 -0.303 1.00 82.38 521 HIS A CA 1
ATOM 4236 C C . HIS A 1 521 ? 13.899 -3.140 0.802 1.00 82.38 521 HIS A C 1
ATOM 4238 O O . HIS A 1 521 ? 14.440 -2.321 1.550 1.00 82.38 521 HIS A O 1
ATOM 4244 N N . LYS A 1 522 ? 14.150 -4.461 0.853 1.00 81.06 522 LYS A N 1
ATOM 4245 C CA . LYS A 1 522 ? 15.063 -5.135 1.806 1.00 81.06 522 LYS A CA 1
ATOM 4246 C C . LYS A 1 522 ? 14.680 -4.944 3.280 1.00 81.06 522 LYS A C 1
ATOM 4248 O O . LYS A 1 522 ? 15.535 -4.736 4.141 1.00 81.06 522 LYS A O 1
ATOM 4253 N N . LEU A 1 523 ? 13.381 -4.925 3.557 1.00 88.56 523 LEU A N 1
ATOM 4254 C CA . LEU A 1 523 ? 12.838 -4.834 4.904 1.00 88.56 523 LEU A CA 1
ATOM 4255 C C . LEU A 1 523 ? 11.679 -5.815 5.042 1.00 88.56 523 LEU A C 1
ATOM 4257 O O . LEU A 1 523 ? 10.787 -5.839 4.194 1.00 88.56 523 LEU A O 1
ATOM 4261 N N . THR A 1 524 ? 11.624 -6.518 6.166 1.00 88.25 524 THR A N 1
ATOM 4262 C CA . THR A 1 524 ? 10.484 -7.356 6.534 1.00 88.25 524 THR A CA 1
ATOM 4263 C C . THR A 1 524 ? 9.552 -6.626 7.493 1.00 88.25 524 THR A C 1
ATOM 4265 O O . THR A 1 524 ? 9.976 -5.766 8.269 1.00 88.25 524 THR A O 1
ATOM 4268 N N . SER A 1 525 ? 8.258 -6.939 7.417 1.00 91.94 525 SER A N 1
ATOM 4269 C CA . SER A 1 525 ? 7.230 -6.313 8.250 1.00 91.94 525 SER A CA 1
ATOM 4270 C C . SER A 1 525 ? 6.960 -7.150 9.498 1.00 91.94 525 SER A C 1
ATOM 4272 O O . SER A 1 525 ? 6.609 -8.326 9.409 1.00 91.94 525 SER A O 1
ATOM 4274 N N . ALA A 1 526 ? 7.054 -6.517 10.662 1.00 92.69 526 ALA A N 1
ATOM 4275 C CA . ALA A 1 526 ? 6.792 -7.120 11.959 1.00 92.69 526 ALA A CA 1
ATOM 4276 C C . ALA A 1 526 ? 5.671 -6.381 12.693 1.00 92.69 526 ALA A C 1
ATOM 4278 O O . ALA A 1 526 ? 5.495 -5.165 12.565 1.00 92.69 526 ALA A O 1
ATOM 4279 N N . CYS A 1 527 ? 4.928 -7.132 13.495 1.00 95.06 527 CYS A N 1
ATOM 4280 C CA . CYS A 1 527 ? 3.952 -6.622 14.436 1.00 95.06 527 CYS A CA 1
ATOM 4281 C C . CYS A 1 527 ? 4.379 -7.006 15.850 1.00 95.06 527 CYS A C 1
ATOM 4283 O O . CYS A 1 527 ? 4.580 -8.181 16.155 1.00 95.06 527 CYS A O 1
ATOM 4285 N N . ILE A 1 528 ? 4.521 -6.001 16.704 1.00 95.44 528 ILE A N 1
ATOM 4286 C CA . ILE A 1 528 ? 4.910 -6.148 18.097 1.00 95.44 528 ILE A CA 1
ATOM 4287 C C . ILE A 1 528 ? 3.744 -5.650 18.940 1.00 95.44 528 ILE A C 1
ATOM 4289 O O . ILE A 1 528 ? 3.390 -4.472 18.899 1.00 95.44 528 ILE A O 1
ATOM 4293 N N . PHE A 1 529 ? 3.136 -6.563 19.681 1.00 95.50 529 PHE A N 1
ATOM 4294 C CA . PHE A 1 529 ? 2.129 -6.256 20.681 1.00 95.50 529 PHE A CA 1
ATOM 4295 C C . PHE A 1 529 ? 2.788 -6.316 22.055 1.00 95.50 529 PHE A C 1
ATOM 4297 O O . PHE A 1 529 ? 3.439 -7.309 22.380 1.00 95.50 529 PHE A O 1
ATOM 4304 N N . VAL A 1 530 ? 2.663 -5.245 22.832 1.00 96.19 530 VAL A N 1
ATOM 4305 C CA . VAL A 1 530 ? 3.339 -5.107 24.121 1.00 96.19 530 VAL A CA 1
ATOM 4306 C C . VAL A 1 530 ? 2.364 -4.641 25.197 1.00 96.19 530 VAL A C 1
ATOM 4308 O O . VAL A 1 530 ? 1.595 -3.706 24.979 1.00 96.19 530 VAL A O 1
ATOM 4311 N N . GLU A 1 531 ? 2.419 -5.285 26.358 1.00 95.94 531 GLU A N 1
ATOM 4312 C CA . GLU A 1 531 ? 1.605 -5.007 27.540 1.00 95.94 531 GLU A CA 1
ATOM 4313 C C . GLU A 1 531 ? 2.484 -5.002 28.792 1.00 95.94 531 GLU A C 1
ATOM 4315 O O . GLU A 1 531 ? 3.285 -5.906 29.007 1.00 95.94 531 GLU A O 1
ATOM 4320 N N . GLY A 1 532 ? 2.355 -3.986 29.640 1.00 95.94 532 GLY A N 1
ATOM 4321 C CA . GLY A 1 532 ? 3.145 -3.898 30.863 1.00 95.94 532 GLY A CA 1
ATOM 4322 C C . GLY A 1 532 ? 3.113 -2.514 31.505 1.00 95.94 532 GLY A C 1
ATOM 4323 O O . GLY A 1 532 ? 2.202 -1.719 31.256 1.00 95.94 532 GLY A O 1
ATOM 4324 N N . PRO A 1 533 ? 4.101 -2.186 32.354 1.00 95.69 533 PRO A N 1
ATOM 4325 C CA . PRO A 1 533 ? 4.204 -0.863 32.945 1.00 95.69 533 PRO A CA 1
ATOM 4326 C C . PRO A 1 533 ? 4.335 0.225 31.869 1.00 95.69 533 PRO A C 1
ATOM 4328 O O . PRO A 1 533 ? 5.089 0.092 30.907 1.00 95.69 533 PRO A O 1
ATOM 4331 N N . SER A 1 534 ? 3.632 1.344 32.071 1.00 95.62 534 SER A N 1
ATOM 4332 C CA . SER A 1 534 ? 3.527 2.441 31.091 1.00 95.62 534 SER A CA 1
ATOM 4333 C C . SER A 1 534 ? 4.888 2.958 30.602 1.00 95.62 534 SER A C 1
ATOM 4335 O O . SER A 1 534 ? 5.062 3.343 29.446 1.00 95.62 534 SER A O 1
ATOM 4337 N N . SER A 1 535 ? 5.882 2.932 31.490 1.00 95.56 535 SER A N 1
ATOM 4338 C CA . SER A 1 535 ? 7.175 3.564 31.270 1.00 95.56 535 SER A CA 1
ATOM 4339 C C . SER A 1 535 ? 8.097 2.811 30.286 1.00 95.56 535 SER A C 1
ATOM 4341 O O . SER A 1 535 ? 8.497 3.417 29.284 1.00 95.56 535 SER A O 1
ATOM 4343 N N . PRO A 1 536 ? 8.366 1.500 30.473 1.00 95.56 536 PRO A N 1
ATOM 4344 C CA . PRO A 1 536 ? 8.990 0.644 29.461 1.00 95.56 536 PRO A CA 1
ATOM 4345 C C . PRO A 1 536 ? 8.242 0.625 28.124 1.00 95.56 536 PRO A C 1
ATOM 4347 O O . PRO A 1 536 ? 8.863 0.751 27.070 1.00 95.56 536 PRO A O 1
ATOM 4350 N N . VAL A 1 537 ? 6.905 0.541 28.145 1.00 96.75 537 VAL A N 1
ATOM 4351 C CA . VAL A 1 537 ? 6.076 0.489 26.925 1.00 96.75 537 VAL A CA 1
ATOM 4352 C C . VAL A 1 537 ? 6.237 1.758 26.086 1.00 96.75 537 VAL A C 1
ATOM 4354 O O . VAL A 1 537 ? 6.472 1.689 24.873 1.00 96.75 537 VAL A O 1
ATOM 4357 N N . CYS A 1 538 ? 6.165 2.931 26.721 1.00 97.00 538 CYS A N 1
ATOM 4358 C CA . CYS A 1 538 ? 6.397 4.209 26.053 1.00 97.00 538 CYS A CA 1
ATOM 4359 C C . CYS A 1 538 ? 7.850 4.349 25.570 1.00 97.00 538 CYS A C 1
ATOM 4361 O O . CYS A 1 538 ? 8.097 4.903 24.497 1.00 97.00 538 CYS A O 1
ATOM 4363 N N . SER A 1 539 ? 8.818 3.842 26.336 1.00 97.12 539 SER A N 1
ATOM 4364 C CA . SER A 1 539 ? 10.235 3.881 25.967 1.00 97.12 539 SER A CA 1
ATOM 4365 C C . SER A 1 539 ? 10.540 3.021 24.736 1.00 97.12 539 SER A C 1
ATOM 4367 O O . SER A 1 539 ? 11.179 3.499 23.794 1.00 97.12 539 SER A O 1
ATOM 4369 N N . LEU A 1 540 ? 10.002 1.800 24.687 1.00 97.12 540 LEU A N 1
ATOM 4370 C CA . LEU A 1 540 ? 10.101 0.910 23.533 1.00 97.12 540 LEU A CA 1
ATOM 4371 C C . LEU A 1 540 ? 9.460 1.533 22.293 1.00 97.12 540 LEU A C 1
ATOM 4373 O O . LEU A 1 540 ? 10.088 1.637 21.239 1.00 97.12 540 LEU A O 1
ATOM 4377 N N . SER A 1 541 ? 8.231 2.025 22.452 1.00 97.44 541 SER A N 1
ATOM 4378 C CA . SER A 1 541 ? 7.470 2.715 21.409 1.00 97.44 541 SER A CA 1
ATOM 4379 C C . SER A 1 541 ? 8.259 3.877 20.794 1.00 97.44 541 SER A C 1
ATOM 4381 O O . SER A 1 541 ? 8.365 3.993 19.573 1.00 97.44 541 SER A O 1
ATOM 4383 N N . ARG A 1 542 ? 8.897 4.700 21.634 1.00 97.00 542 ARG A N 1
ATOM 4384 C CA . ARG A 1 542 ? 9.806 5.765 21.191 1.00 97.00 542 ARG A CA 1
ATOM 4385 C C . ARG A 1 542 ? 10.992 5.233 20.401 1.00 97.00 542 ARG A C 1
ATOM 4387 O O . ARG A 1 542 ? 11.386 5.851 19.418 1.00 97.00 542 ARG A O 1
ATOM 4394 N N . SER A 1 543 ? 11.608 4.152 20.874 1.00 96.69 543 SER A N 1
ATOM 4395 C CA . SER A 1 543 ? 12.813 3.595 20.263 1.00 96.69 543 SER A CA 1
ATOM 4396 C C . SER A 1 543 ? 12.533 3.158 18.826 1.00 96.69 543 SER A C 1
ATOM 4398 O O . SER A 1 543 ? 13.248 3.569 17.913 1.00 96.69 543 SER A O 1
ATOM 4400 N N . PHE A 1 544 ? 11.419 2.458 18.592 1.00 96.81 544 PHE A N 1
ATOM 4401 C CA . PHE A 1 544 ? 10.969 2.117 17.239 1.00 96.81 544 PHE A CA 1
ATOM 4402 C C . PHE A 1 544 ? 10.667 3.355 16.393 1.00 96.81 544 PHE A C 1
ATOM 4404 O O . PHE A 1 544 ? 11.129 3.442 15.257 1.00 96.81 544 PHE A O 1
ATOM 4411 N N . LEU A 1 545 ? 9.986 4.356 16.961 1.00 95.62 545 LEU A N 1
ATOM 4412 C CA . LEU A 1 545 ? 9.728 5.630 16.280 1.00 95.62 545 LEU A CA 1
ATOM 4413 C C . LEU A 1 545 ? 10.982 6.448 15.961 1.00 95.62 545 LEU A C 1
ATOM 4415 O O . LEU A 1 545 ? 10.848 7.467 15.295 1.00 95.62 545 LEU A O 1
ATOM 4419 N N . LYS A 1 546 ? 12.175 6.080 16.440 1.00 95.06 546 LYS A N 1
ATOM 4420 C CA . LYS A 1 546 ? 13.434 6.794 16.161 1.00 95.06 546 LYS A CA 1
ATOM 4421 C C . LYS A 1 546 ? 14.463 5.986 15.395 1.00 95.06 546 LYS A C 1
ATOM 4423 O O . LYS A 1 546 ? 15.300 6.565 14.711 1.00 95.06 546 LYS A O 1
ATOM 4428 N N . HIS A 1 547 ? 14.462 4.677 15.593 1.00 94.94 547 HIS A N 1
ATOM 4429 C CA . HIS A 1 547 ? 15.580 3.819 15.219 1.00 94.94 547 HIS A CA 1
ATOM 4430 C C . HIS A 1 547 ? 15.171 2.679 14.283 1.00 94.94 547 HIS A C 1
ATOM 4432 O O . HIS A 1 547 ? 16.039 1.921 13.857 1.00 94.94 547 HIS A O 1
ATOM 4438 N N . ALA A 1 548 ? 13.885 2.569 13.928 1.00 94.88 548 ALA A N 1
ATOM 4439 C CA . ALA A 1 548 ? 13.426 1.672 12.872 1.00 94.88 548 ALA A CA 1
ATOM 4440 C C . ALA A 1 548 ? 13.206 2.435 11.547 1.00 94.88 548 ALA A C 1
ATOM 4442 O O . ALA A 1 548 ? 12.702 3.557 11.580 1.00 94.88 548 ALA A O 1
ATOM 4443 N N . PRO A 1 549 ? 13.509 1.837 10.376 1.00 94.19 549 PRO A N 1
ATOM 4444 C CA . PRO A 1 549 ? 13.295 2.442 9.060 1.00 94.19 549 PRO A CA 1
ATOM 4445 C C . PRO A 1 549 ? 11.875 2.961 8.862 1.00 94.19 549 PRO A C 1
ATOM 4447 O O . PRO A 1 549 ? 11.673 4.055 8.341 1.00 94.19 549 PRO A O 1
ATOM 4450 N N . SER A 1 550 ? 10.881 2.206 9.333 1.00 94.25 550 SER A N 1
ATOM 4451 C CA . SER A 1 550 ? 9.517 2.705 9.476 1.00 94.25 550 SER A CA 1
ATOM 4452 C C . SER A 1 550 ? 8.831 2.078 10.680 1.00 94.25 550 SER A C 1
ATOM 4454 O O . SER A 1 550 ? 9.048 0.902 10.991 1.00 94.25 550 SER A O 1
ATOM 4456 N N . ALA A 1 551 ? 7.993 2.857 11.353 1.00 95.44 551 ALA A N 1
ATOM 4457 C CA . ALA A 1 551 ? 7.196 2.392 12.477 1.00 95.44 551 ALA A CA 1
ATOM 4458 C C . ALA A 1 551 ? 5.847 3.109 12.499 1.00 95.44 551 ALA A C 1
ATOM 4460 O O . ALA A 1 551 ? 5.755 4.299 12.212 1.00 95.44 551 ALA A O 1
ATOM 4461 N N . ASN A 1 552 ? 4.802 2.380 12.861 1.00 95.31 552 ASN A N 1
ATOM 4462 C CA . ASN A 1 552 ? 3.509 2.913 13.240 1.00 95.31 552 ASN A CA 1
ATOM 4463 C C . ASN A 1 552 ? 3.188 2.376 14.634 1.00 95.31 552 ASN A C 1
ATOM 4465 O O . ASN A 1 552 ? 3.114 1.165 14.841 1.00 95.31 552 ASN A O 1
ATOM 4469 N N . VAL A 1 553 ? 3.052 3.292 15.580 1.00 97.00 553 VAL A N 1
ATOM 4470 C CA . VAL A 1 553 ? 2.899 3.013 17.001 1.00 97.00 553 VAL A CA 1
ATOM 4471 C C . VAL A 1 553 ? 1.533 3.488 17.447 1.00 97.00 553 VAL A C 1
ATOM 4473 O O . VAL A 1 553 ? 1.135 4.607 17.129 1.00 97.00 553 VAL A O 1
ATOM 4476 N N . ARG A 1 554 ? 0.837 2.655 18.218 1.00 96.81 554 ARG A N 1
ATOM 4477 C CA . ARG A 1 554 ? -0.477 2.949 18.792 1.00 96.81 554 ARG A CA 1
ATOM 4478 C C . ARG A 1 554 ? -0.485 2.584 20.261 1.00 96.81 554 ARG A C 1
ATOM 4480 O O . ARG A 1 554 ? -0.273 1.425 20.583 1.00 96.81 554 ARG A O 1
ATOM 4487 N N . ILE A 1 555 ? -0.750 3.557 21.125 1.00 96.69 555 ILE A N 1
ATOM 4488 C CA . ILE A 1 555 ? -0.669 3.426 22.580 1.00 96.69 555 ILE A CA 1
ATOM 4489 C C . ILE A 1 555 ? -2.037 3.712 23.213 1.00 96.69 555 ILE A C 1
ATOM 4491 O O . ILE A 1 555 ? -2.737 4.659 22.831 1.00 96.69 555 ILE A O 1
ATOM 4495 N N . THR A 1 556 ? -2.417 2.897 24.196 1.00 95.81 556 THR A N 1
ATOM 4496 C CA . THR A 1 556 ? -3.625 3.090 25.013 1.00 95.81 556 THR A CA 1
ATOM 4497 C C . THR A 1 556 ? -3.521 4.311 25.932 1.00 95.81 556 THR A C 1
ATOM 4499 O O . THR A 1 556 ? -2.446 4.860 26.166 1.00 95.81 556 THR A O 1
ATOM 4502 N N . LYS A 1 557 ? -4.656 4.756 26.487 1.00 90.81 557 LYS A N 1
ATOM 4503 C CA . LYS A 1 557 ? -4.731 5.954 27.349 1.00 90.81 557 LYS A CA 1
ATOM 4504 C C . LYS A 1 557 ? -3.826 5.891 28.586 1.00 90.81 557 LYS A C 1
ATOM 4506 O O . LYS A 1 557 ? -3.268 6.906 28.988 1.00 90.81 557 LYS A O 1
ATOM 4511 N N . ASP A 1 558 ? -3.685 4.717 29.188 1.00 92.44 558 ASP A N 1
ATOM 4512 C CA . ASP A 1 558 ? -2.831 4.479 30.358 1.00 92.44 558 ASP A CA 1
ATOM 4513 C C . ASP A 1 558 ? -1.350 4.248 29.999 1.00 92.44 558 ASP A C 1
ATOM 4515 O O . ASP A 1 558 ? -0.485 4.168 30.876 1.00 92.44 558 ASP A O 1
ATOM 4519 N N . GLY A 1 559 ? -1.036 4.153 28.706 1.00 93.56 559 GLY A N 1
ATOM 4520 C CA . GLY A 1 559 ? 0.300 3.859 28.210 1.00 93.56 559 GLY A CA 1
ATOM 4521 C C . GLY A 1 559 ? 0.768 2.428 28.459 1.00 93.56 559 GLY A C 1
ATOM 4522 O O . GLY A 1 559 ? 1.928 2.145 28.187 1.00 93.56 559 GLY A O 1
ATOM 4523 N N . LYS A 1 560 ? -0.087 1.542 28.986 1.00 95.75 560 LYS A N 1
ATOM 4524 C CA . LYS A 1 560 ? 0.296 0.179 29.384 1.00 95.75 560 LYS A CA 1
ATOM 4525 C C . LYS A 1 560 ? 0.268 -0.824 28.238 1.00 95.75 560 LYS A C 1
ATOM 4527 O O . LYS A 1 560 ? 0.923 -1.854 28.336 1.00 95.75 560 LYS A O 1
ATOM 4532 N N . THR A 1 561 ? -0.443 -0.522 27.155 1.00 96.62 561 THR A N 1
ATOM 4533 C CA . THR A 1 561 ? -0.488 -1.365 25.960 1.00 96.62 561 THR A CA 1
ATOM 4534 C C . THR A 1 561 ? -0.051 -0.566 24.741 1.00 96.62 561 THR A C 1
ATOM 4536 O O . THR A 1 561 ? -0.457 0.587 24.556 1.00 96.62 561 THR A O 1
ATOM 4539 N N . SER A 1 562 ? 0.757 -1.186 23.884 1.00 97.44 562 SER A N 1
ATOM 4540 C CA . SER A 1 562 ? 1.134 -0.625 22.591 1.00 97.44 562 SER A CA 1
ATOM 4541 C C . SER A 1 562 ? 1.119 -1.685 21.492 1.00 97.44 562 SER A C 1
ATOM 4543 O O . SER A 1 562 ? 1.500 -2.836 21.697 1.00 97.44 562 SER A O 1
ATOM 4545 N N . LEU A 1 563 ? 0.670 -1.279 20.307 1.00 97.44 563 LEU A N 1
ATOM 4546 C CA . LEU A 1 563 ? 0.847 -2.022 19.067 1.00 97.44 563 LEU A CA 1
ATOM 4547 C C . LEU A 1 563 ? 1.841 -1.257 18.194 1.00 97.44 563 LEU A C 1
ATOM 4549 O O . LEU A 1 563 ? 1.587 -0.116 17.803 1.00 97.44 563 LEU A O 1
ATOM 4553 N N . ILE A 1 564 ? 2.945 -1.908 17.849 1.00 97.50 564 ILE A N 1
ATOM 4554 C CA . ILE A 1 564 ? 3.990 -1.376 16.981 1.00 97.50 564 ILE A CA 1
ATOM 4555 C C . ILE A 1 564 ? 4.008 -2.216 15.706 1.00 97.50 564 ILE A C 1
ATOM 4557 O O . ILE A 1 564 ? 4.353 -3.393 15.722 1.00 97.50 564 ILE A O 1
ATOM 4561 N N . MET A 1 565 ? 3.640 -1.615 14.581 1.00 96.25 565 MET A N 1
ATOM 4562 C CA . MET A 1 565 ? 3.851 -2.198 13.257 1.00 96.25 565 MET A CA 1
ATOM 4563 C C . MET A 1 565 ? 5.086 -1.552 12.649 1.00 96.25 565 MET A C 1
ATOM 4565 O O . MET A 1 565 ? 5.126 -0.336 12.486 1.00 96.25 565 MET A O 1
ATOM 4569 N N . THR A 1 566 ? 6.105 -2.335 12.324 1.00 95.62 566 THR A N 1
ATOM 4570 C CA . THR A 1 566 ? 7.401 -1.804 11.896 1.00 95.62 566 THR A CA 1
ATOM 4571 C C . THR A 1 566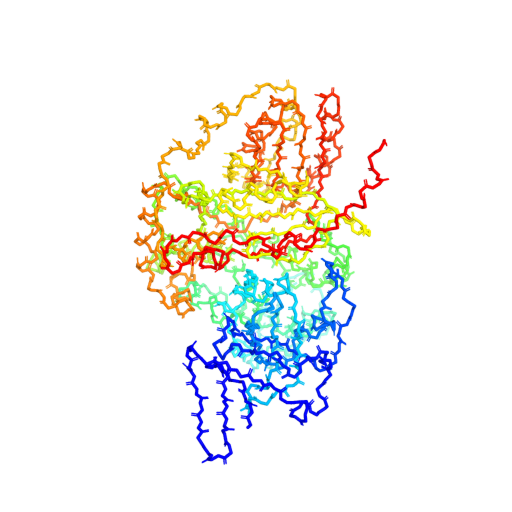 ? 7.959 -2.584 10.720 1.00 95.62 566 THR A C 1
ATOM 4573 O O . THR A 1 566 ? 7.601 -3.741 10.508 1.00 95.62 566 THR A O 1
ATOM 4576 N N . ARG A 1 567 ? 8.832 -1.938 9.946 1.00 93.44 567 ARG A N 1
ATOM 4577 C CA . ARG A 1 567 ? 9.672 -2.616 8.962 1.00 93.44 567 ARG A CA 1
ATOM 4578 C C . ARG A 1 567 ? 11.123 -2.549 9.401 1.00 93.44 567 ARG A C 1
ATOM 4580 O O . ARG A 1 567 ? 11.620 -1.455 9.673 1.00 93.44 567 ARG A O 1
ATOM 4587 N N . ILE A 1 568 ? 11.777 -3.701 9.440 1.00 92.31 568 ILE A N 1
ATOM 4588 C CA . ILE A 1 568 ? 13.153 -3.878 9.910 1.00 92.31 568 ILE A CA 1
ATOM 4589 C C . ILE A 1 568 ? 13.970 -4.664 8.876 1.00 92.31 568 ILE A C 1
ATOM 4591 O O . ILE A 1 568 ? 13.379 -5.422 8.106 1.00 92.31 568 ILE A O 1
ATOM 4595 N N . PRO A 1 569 ? 15.299 -4.476 8.819 1.00 90.50 569 PRO A N 1
ATOM 4596 C CA . PRO A 1 569 ? 16.167 -5.258 7.941 1.00 90.50 569 PRO A CA 1
ATOM 4597 C C . PRO A 1 569 ? 16.028 -6.750 8.237 1.00 90.50 569 PRO A C 1
ATOM 4599 O O . PRO A 1 569 ? 15.923 -7.139 9.400 1.00 90.50 569 PRO A O 1
ATOM 4602 N N . GLU A 1 570 ? 15.997 -7.575 7.195 1.00 81.94 570 GLU A N 1
ATOM 4603 C CA . GLU A 1 570 ? 15.769 -9.022 7.315 1.00 81.94 570 GLU A CA 1
ATOM 4604 C C . GLU A 1 570 ? 16.850 -9.704 8.160 1.00 81.94 570 GLU A C 1
ATOM 4606 O O . GLU A 1 570 ? 16.520 -10.486 9.050 1.00 81.94 570 GLU A O 1
ATOM 4611 N N . ASP A 1 571 ? 18.111 -9.298 7.990 1.00 82.06 571 ASP A N 1
ATOM 4612 C CA . ASP A 1 571 ? 19.267 -9.762 8.771 1.00 82.06 571 ASP A CA 1
ATOM 4613 C C . ASP A 1 571 ? 19.183 -9.405 10.264 1.00 82.06 571 ASP A C 1
ATOM 4615 O O . ASP A 1 571 ? 19.891 -9.982 11.083 1.00 82.06 571 ASP A O 1
ATOM 4619 N N . LYS A 1 572 ? 18.327 -8.445 10.636 1.00 86.19 572 LYS A N 1
ATOM 4620 C CA . LYS A 1 572 ? 18.070 -8.043 12.030 1.00 86.19 572 LYS A CA 1
ATOM 4621 C C . LYS A 1 572 ? 16.722 -8.493 12.553 1.00 86.19 572 LYS A C 1
ATOM 4623 O O . LYS A 1 572 ? 16.469 -8.375 13.753 1.00 86.19 572 LYS A O 1
ATOM 4628 N N . ALA A 1 573 ? 15.848 -8.976 11.678 1.00 84.69 573 ALA A N 1
ATOM 4629 C CA . ALA A 1 573 ? 14.506 -9.363 12.052 1.00 84.69 573 ALA A CA 1
ATOM 4630 C C . ALA A 1 573 ? 14.520 -10.579 12.964 1.00 84.69 573 ALA A C 1
ATOM 4632 O O . ALA A 1 573 ? 13.869 -10.546 14.001 1.00 84.69 573 ALA A O 1
ATOM 4633 N N . TYR A 1 574 ? 15.302 -11.603 12.625 1.00 79.75 574 TYR A N 1
ATOM 4634 C CA . TYR A 1 574 ? 15.415 -12.802 13.450 1.00 79.75 574 TYR A CA 1
ATOM 4635 C C . TYR A 1 574 ? 15.874 -12.466 14.877 1.00 79.75 574 TYR A C 1
ATOM 4637 O O . TYR A 1 574 ? 15.176 -12.789 15.840 1.00 79.75 574 TYR A O 1
ATOM 4645 N N . ASP A 1 575 ? 16.971 -11.717 15.012 1.00 79.56 575 ASP A N 1
ATOM 4646 C CA . ASP A 1 575 ? 17.513 -11.296 16.310 1.00 79.56 575 ASP A CA 1
ATOM 4647 C C . ASP A 1 575 ? 16.488 -10.496 17.123 1.00 79.56 575 ASP A C 1
ATOM 4649 O O . ASP A 1 575 ? 16.272 -10.748 18.305 1.00 79.56 575 ASP A O 1
ATOM 4653 N N . LEU A 1 576 ? 15.813 -9.526 16.497 1.00 86.19 576 LEU A N 1
ATOM 4654 C CA . LEU A 1 576 ? 14.834 -8.697 17.197 1.00 86.19 576 LEU A CA 1
ATOM 4655 C C . LEU A 1 576 ? 13.583 -9.481 17.592 1.00 86.19 576 LEU A C 1
ATOM 4657 O O . LEU A 1 576 ? 13.058 -9.266 18.679 1.00 86.19 576 LEU A O 1
ATOM 4661 N N . LEU A 1 577 ? 13.091 -10.370 16.731 1.00 85.75 577 LEU A N 1
ATOM 4662 C CA . LEU A 1 577 ? 11.881 -11.145 17.000 1.00 85.75 577 LEU A CA 1
ATOM 4663 C C . LEU A 1 577 ? 12.105 -12.225 18.070 1.00 85.75 577 LEU A C 1
ATOM 4665 O O . LEU A 1 577 ? 11.150 -12.589 18.750 1.00 85.75 577 LEU A O 1
ATOM 4669 N N . THR A 1 578 ? 13.341 -12.700 18.248 1.00 84.75 578 THR A N 1
ATOM 4670 C CA . THR A 1 578 ? 13.696 -13.737 19.233 1.00 84.75 578 THR A CA 1
ATOM 4671 C C . THR A 1 578 ? 14.181 -13.162 20.566 1.00 84.75 578 THR A C 1
ATOM 4673 O O . THR A 1 578 ? 13.715 -13.593 21.617 1.00 84.75 578 THR A O 1
ATOM 4676 N N . VAL A 1 579 ? 15.056 -12.150 20.547 1.00 89.56 579 VAL A N 1
ATOM 4677 C CA . VAL A 1 579 ? 15.692 -11.599 21.761 1.00 89.56 579 VAL A CA 1
ATOM 4678 C C . VAL A 1 579 ? 14.799 -10.588 22.480 1.00 89.56 579 VAL A C 1
ATOM 4680 O O . VAL A 1 579 ? 14.773 -10.538 23.710 1.00 89.56 579 VAL A O 1
ATOM 4683 N N . LEU A 1 580 ? 14.040 -9.768 21.743 1.00 90.88 580 LEU A N 1
ATOM 4684 C CA . LEU A 1 580 ? 13.228 -8.707 22.349 1.00 90.88 580 LEU A CA 1
ATOM 4685 C C . LEU A 1 580 ? 12.159 -9.238 23.328 1.00 90.88 580 LEU A C 1
ATOM 4687 O O . LEU A 1 580 ? 12.012 -8.631 24.390 1.00 90.88 580 LEU A O 1
ATOM 4691 N N . PRO A 1 581 ? 11.432 -10.343 23.044 1.00 92.06 581 PRO A N 1
ATOM 4692 C CA . PRO A 1 581 ? 10.503 -10.936 24.009 1.00 92.06 581 PRO A CA 1
ATOM 4693 C C . PRO A 1 581 ? 11.175 -11.417 25.299 1.00 92.06 581 PRO A C 1
ATOM 4695 O O . PRO A 1 581 ? 10.615 -11.225 26.377 1.00 92.06 581 PRO A O 1
ATOM 4698 N N . GLN A 1 582 ? 12.377 -11.996 25.204 1.00 89.75 582 GLN A N 1
ATOM 4699 C CA . GLN A 1 582 ? 13.121 -12.485 26.367 1.00 89.75 582 GLN A CA 1
ATOM 4700 C C . GLN A 1 582 ? 13.474 -11.332 27.317 1.00 89.75 582 GLN A C 1
ATOM 4702 O O . GLN A 1 582 ? 13.092 -11.353 28.485 1.00 89.75 582 GLN A O 1
ATOM 4707 N N . VAL A 1 583 ? 14.097 -10.274 26.789 1.00 90.12 583 VAL A N 1
ATOM 4708 C CA . VAL A 1 583 ? 14.475 -9.086 27.578 1.00 90.12 583 VAL A CA 1
ATOM 4709 C C . VAL A 1 583 ? 13.244 -8.344 28.113 1.00 90.12 583 VAL A C 1
ATOM 4711 O O . VAL A 1 583 ? 13.273 -7.769 29.201 1.00 90.12 583 VAL A O 1
ATOM 4714 N N . ALA A 1 584 ? 12.128 -8.354 27.378 1.00 91.50 584 ALA A N 1
ATOM 4715 C CA . ALA A 1 584 ? 10.875 -7.772 27.856 1.00 91.50 584 ALA A CA 1
ATOM 4716 C C . ALA A 1 584 ? 10.346 -8.505 29.096 1.00 91.50 584 ALA A C 1
ATOM 4718 O O . ALA A 1 584 ? 9.977 -7.849 30.073 1.00 91.50 584 ALA A O 1
ATOM 4719 N N . SER A 1 585 ? 10.386 -9.841 29.090 1.00 91.94 585 SER A N 1
ATOM 4720 C CA . SER A 1 585 ? 9.960 -10.660 30.227 1.00 91.94 585 SER A CA 1
ATOM 4721 C C . SER A 1 585 ? 10.770 -10.349 31.490 1.00 91.94 585 SER A C 1
ATOM 4723 O O . SER A 1 585 ? 10.191 -10.198 32.563 1.00 91.94 585 SER A O 1
ATOM 4725 N N . GLU A 1 586 ? 12.088 -10.173 31.362 1.00 90.81 586 GLU A N 1
ATOM 4726 C CA . GLU A 1 586 ? 12.984 -9.790 32.469 1.00 90.81 586 GLU A CA 1
ATOM 4727 C C . GLU A 1 586 ? 12.628 -8.420 33.079 1.00 90.81 586 GLU A C 1
ATOM 4729 O O . GLU A 1 586 ? 12.879 -8.170 34.255 1.00 90.81 586 GLU A O 1
ATOM 4734 N N . ASN A 1 587 ? 11.985 -7.542 32.303 1.00 88.31 587 ASN A N 1
ATOM 4735 C CA . ASN A 1 587 ? 11.554 -6.207 32.722 1.00 88.31 587 ASN A CA 1
ATOM 4736 C C . ASN A 1 587 ? 10.057 -6.135 33.096 1.00 88.31 587 ASN A C 1
ATOM 4738 O O . ASN A 1 587 ? 9.496 -5.040 33.202 1.00 88.31 587 ASN A O 1
ATOM 4742 N N . GLY A 1 588 ? 9.387 -7.280 33.282 1.00 90.56 588 GLY A N 1
ATOM 4743 C CA . GLY A 1 588 ? 7.962 -7.338 33.635 1.00 90.56 588 GLY A CA 1
ATOM 4744 C C . GLY A 1 588 ? 7.032 -6.846 32.521 1.00 90.56 588 GLY A C 1
ATOM 4745 O O . GLY A 1 588 ? 5.951 -6.321 32.793 1.00 90.56 588 GLY A O 1
ATOM 4746 N N . VAL A 1 589 ? 7.468 -6.965 31.265 1.00 94.25 589 VAL A N 1
ATOM 4747 C CA . VAL A 1 589 ? 6.721 -6.565 30.073 1.00 94.25 589 VAL A CA 1
ATOM 4748 C C . VAL A 1 589 ? 6.369 -7.811 29.267 1.00 94.25 589 VAL A C 1
ATOM 4750 O O . VAL A 1 589 ? 7.240 -8.546 28.809 1.00 94.25 589 VAL A O 1
ATOM 4753 N N . HIS A 1 590 ? 5.079 -8.025 29.033 1.00 94.69 590 HIS A N 1
ATOM 4754 C CA . HIS A 1 590 ? 4.602 -9.062 28.130 1.00 94.69 590 HIS A CA 1
ATOM 4755 C C . HIS A 1 590 ? 4.697 -8.566 26.689 1.00 94.69 590 HIS A C 1
ATOM 4757 O O . HIS A 1 590 ? 4.013 -7.618 26.302 1.00 94.69 590 HIS A O 1
ATOM 4763 N N . LEU A 1 591 ? 5.553 -9.190 25.883 1.00 94.25 591 LEU A N 1
ATOM 4764 C CA . LEU A 1 591 ? 5.802 -8.773 24.507 1.00 94.25 591 LEU A CA 1
ATOM 4765 C C . LEU A 1 591 ? 5.666 -9.953 23.552 1.00 94.25 591 LEU A C 1
ATOM 4767 O O . LEU A 1 591 ? 6.293 -10.995 23.719 1.00 94.25 591 LEU A O 1
ATOM 4771 N N . ARG A 1 592 ? 4.867 -9.761 22.503 1.00 91.75 592 ARG A N 1
ATOM 4772 C CA . ARG A 1 592 ? 4.732 -10.695 21.385 1.00 91.75 592 ARG A CA 1
ATOM 4773 C C . ARG A 1 592 ? 5.163 -10.005 20.107 1.00 91.75 592 ARG A C 1
ATOM 4775 O O . ARG A 1 592 ? 4.495 -9.079 19.655 1.00 91.75 592 ARG A O 1
ATOM 4782 N N . ALA A 1 593 ? 6.256 -10.475 19.522 1.00 91.56 593 ALA A N 1
ATOM 4783 C CA . ALA A 1 593 ? 6.769 -9.992 18.252 1.00 91.56 593 ALA A CA 1
ATOM 4784 C C . ALA A 1 593 ? 6.591 -11.083 17.195 1.00 91.56 593 ALA A C 1
ATOM 4786 O O . ALA A 1 593 ? 7.099 -12.188 17.352 1.00 91.56 593 ALA A O 1
ATOM 4787 N N . LEU A 1 594 ? 5.836 -10.791 16.138 1.00 90.75 594 LEU A N 1
ATOM 4788 C CA . LEU A 1 594 ? 5.540 -11.749 15.077 1.00 90.75 594 LEU A CA 1
ATOM 4789 C C . LEU A 1 594 ? 5.677 -11.090 13.700 1.00 90.75 594 LEU A C 1
ATOM 4791 O O . LEU A 1 594 ? 5.308 -9.921 13.542 1.00 90.75 594 LEU A O 1
ATOM 4795 N N . PRO A 1 595 ? 6.152 -11.824 12.682 1.00 90.06 595 PRO A N 1
ATOM 4796 C CA . PRO A 1 595 ? 6.113 -11.347 11.307 1.00 90.06 595 PRO A CA 1
ATOM 4797 C C . PRO A 1 595 ? 4.661 -11.228 10.832 1.00 90.06 595 PRO A C 1
ATOM 4799 O O . PRO A 1 595 ? 3.780 -11.965 11.283 1.00 90.06 595 PRO A O 1
ATOM 4802 N N . ILE A 1 596 ? 4.402 -10.300 9.914 1.00 89.56 596 ILE A N 1
ATOM 4803 C CA . ILE A 1 596 ? 3.094 -10.174 9.262 1.00 89.56 596 ILE A CA 1
ATOM 4804 C C . ILE A 1 596 ? 3.073 -11.116 8.057 1.00 89.56 596 ILE A C 1
ATOM 4806 O O . ILE A 1 596 ? 3.812 -10.895 7.102 1.00 89.56 596 ILE A O 1
ATOM 4810 N N . SER A 1 597 ? 2.231 -12.150 8.095 1.00 85.56 597 SER A N 1
ATOM 4811 C CA . SER A 1 597 ? 2.134 -13.146 7.017 1.00 85.56 597 SER A CA 1
ATOM 4812 C C . SER A 1 597 ? 1.111 -12.781 5.951 1.00 85.56 597 SER A C 1
ATOM 4814 O O . SER A 1 597 ? 1.303 -13.087 4.779 1.00 85.56 597 SER A O 1
ATOM 4816 N N . SER A 1 598 ? 0.032 -12.096 6.327 1.00 86.00 598 SER A N 1
ATOM 4817 C CA . SER A 1 598 ? -0.897 -11.517 5.360 1.00 86.00 598 SER A CA 1
ATOM 4818 C C . SER A 1 598 ? -1.471 -10.200 5.861 1.00 86.00 598 SER A C 1
ATOM 4820 O O . SER A 1 598 ? -1.573 -9.954 7.065 1.00 86.00 598 SER A O 1
ATOM 4822 N N . TYR A 1 599 ? -1.825 -9.331 4.919 1.00 88.38 599 TYR A N 1
ATOM 4823 C CA . TYR A 1 599 ? -2.312 -7.985 5.184 1.00 88.38 599 TYR A CA 1
ATOM 4824 C C . TYR A 1 599 ? -3.433 -7.636 4.211 1.00 88.38 599 TYR A C 1
ATOM 4826 O O . TYR A 1 599 ? -3.300 -7.825 3.003 1.00 88.38 599 TYR A O 1
ATOM 4834 N N . ILE A 1 600 ? -4.523 -7.087 4.738 1.00 89.75 600 ILE A N 1
ATOM 4835 C CA . ILE A 1 600 ? -5.641 -6.568 3.953 1.00 89.75 600 ILE A CA 1
ATOM 4836 C C . ILE A 1 600 ? -5.983 -5.182 4.489 1.00 89.75 600 ILE A C 1
ATOM 4838 O O . ILE A 1 600 ? -6.069 -4.982 5.699 1.00 89.75 600 ILE A O 1
ATOM 4842 N N . ALA A 1 601 ? -6.191 -4.223 3.591 1.00 92.19 601 ALA A N 1
ATOM 4843 C CA . ALA A 1 601 ? -6.584 -2.867 3.945 1.00 92.19 601 ALA A CA 1
ATOM 4844 C C . ALA A 1 601 ? -7.802 -2.399 3.157 1.00 92.19 601 ALA A C 1
ATOM 4846 O O . ALA A 1 601 ? -8.046 -2.844 2.033 1.00 92.19 601 ALA A O 1
ATOM 4847 N N . TYR A 1 602 ? -8.549 -1.504 3.794 1.00 93.31 602 TYR A N 1
ATOM 4848 C CA . TYR A 1 602 ? -9.829 -0.974 3.346 1.00 93.31 602 TYR A CA 1
ATOM 4849 C C . TYR A 1 602 ? -9.878 0.543 3.563 1.00 93.31 602 TYR A C 1
ATOM 4851 O O . TYR A 1 602 ? -10.842 1.068 4.125 1.00 93.31 602 TYR A O 1
ATOM 4859 N N . ARG A 1 603 ? -8.805 1.250 3.200 1.00 92.88 603 ARG A N 1
ATOM 4860 C CA . ARG A 1 603 ? -8.657 2.698 3.396 1.00 92.88 603 ARG A CA 1
ATOM 4861 C C . ARG A 1 603 ? -9.273 3.524 2.274 1.00 92.88 603 ARG A C 1
ATOM 4863 O O . ARG A 1 603 ? -9.672 4.644 2.544 1.00 92.88 603 ARG A O 1
ATOM 4870 N N . ASN A 1 604 ? -9.392 2.984 1.061 1.00 88.62 604 ASN A N 1
ATOM 4871 C CA . ASN A 1 604 ? -9.848 3.732 -0.120 1.00 88.62 604 ASN A CA 1
ATOM 4872 C C . ASN A 1 604 ? -11.322 4.186 -0.086 1.00 88.62 604 ASN A C 1
ATOM 4874 O O . ASN A 1 604 ? -11.751 4.923 -0.973 1.00 88.62 604 ASN A O 1
ATOM 4878 N N . ASN A 1 605 ? -12.114 3.741 0.891 1.00 91.75 605 ASN A N 1
ATOM 4879 C CA . ASN A 1 605 ? -13.474 4.241 1.107 1.00 91.75 605 ASN A CA 1
ATOM 4880 C C . ASN A 1 605 ? -13.862 4.338 2.592 1.00 91.75 605 ASN A C 1
ATOM 4882 O O . ASN A 1 605 ? -15.047 4.313 2.912 1.00 91.75 605 ASN A O 1
ATOM 4886 N N . LEU A 1 606 ? -12.887 4.370 3.505 1.00 95.12 606 LEU A N 1
ATOM 4887 C CA . LEU A 1 606 ? -13.116 4.335 4.950 1.00 95.12 606 LEU A CA 1
ATOM 4888 C C . LEU A 1 606 ? -13.898 5.548 5.466 1.00 95.12 606 LEU A C 1
ATOM 4890 O O . LEU A 1 606 ? -14.838 5.367 6.227 1.00 95.12 606 LEU A O 1
ATOM 4894 N N . TYR A 1 607 ? -13.515 6.769 5.111 1.00 95.50 607 TYR A N 1
ATOM 4895 C CA . TYR A 1 607 ? -14.200 7.967 5.588 1.00 95.50 607 TYR A CA 1
ATOM 4896 C C . TYR A 1 607 ? -15.518 8.163 4.854 1.00 95.50 607 TYR A C 1
ATOM 4898 O O . TYR A 1 607 ? -16.517 8.410 5.513 1.00 95.50 607 TYR A O 1
ATOM 4906 N N . GLN A 1 608 ? -15.558 7.987 3.528 1.00 93.75 608 GLN A N 1
ATOM 4907 C CA . GLN A 1 608 ? -16.811 8.106 2.771 1.00 93.75 608 GLN A CA 1
ATOM 4908 C C . GLN A 1 608 ? -17.878 7.128 3.267 1.00 93.75 608 GLN A C 1
ATOM 4910 O O . GLN A 1 608 ? -19.021 7.520 3.455 1.00 93.75 608 GLN A O 1
ATOM 4915 N N . ARG A 1 609 ? -17.519 5.864 3.537 1.00 92.06 609 ARG A N 1
ATOM 4916 C CA . ARG A 1 609 ? -18.503 4.875 4.011 1.00 92.06 609 ARG A CA 1
ATOM 4917 C C . ARG A 1 609 ? -18.949 5.089 5.458 1.00 92.06 609 ARG A C 1
ATOM 4919 O O . ARG A 1 609 ? -19.923 4.476 5.878 1.00 92.06 609 ARG A O 1
ATOM 4926 N N . LEU A 1 610 ? -18.196 5.863 6.242 1.00 94.50 610 LEU A N 1
ATOM 4927 C CA . LEU A 1 610 ? -18.542 6.188 7.626 1.00 94.50 610 LEU A CA 1
ATOM 4928 C C . LEU A 1 610 ? -19.220 7.552 7.750 1.00 94.50 610 LEU A C 1
ATOM 4930 O O . LEU A 1 610 ? -19.848 7.800 8.773 1.00 94.50 610 LEU A O 1
ATOM 4934 N N . LEU A 1 611 ? -19.079 8.442 6.771 1.00 95.69 611 LEU A N 1
ATOM 4935 C CA . LEU A 1 611 ? -19.693 9.761 6.799 1.00 95.69 611 LEU A CA 1
ATOM 4936 C C . LEU A 1 611 ? -21.126 9.673 6.277 1.00 95.69 611 LEU A C 1
ATOM 4938 O O . LEU A 1 611 ? -21.351 9.313 5.122 1.00 95.69 611 LEU A O 1
ATOM 4942 N N . LYS A 1 612 ? -22.089 10.024 7.125 1.00 93.19 612 LYS A N 1
ATOM 4943 C CA . LYS A 1 612 ? -23.501 10.095 6.750 1.00 93.19 612 LYS A CA 1
ATOM 4944 C C . LYS A 1 612 ? -23.822 11.387 6.001 1.00 93.19 612 LYS A C 1
ATOM 4946 O O . LYS A 1 612 ? -23.055 12.349 6.026 1.00 93.19 612 LYS A O 1
ATOM 4951 N N . ASP A 1 613 ? -25.003 11.423 5.394 1.00 88.69 613 ASP A N 1
ATOM 4952 C CA . ASP A 1 613 ? -25.514 12.594 4.671 1.00 88.69 613 ASP A CA 1
ATOM 4953 C C . ASP A 1 613 ? -25.704 13.821 5.579 1.00 88.69 613 ASP A C 1
ATOM 4955 O O . ASP A 1 613 ? -25.529 14.951 5.132 1.00 88.69 613 ASP A O 1
ATOM 4959 N N . ASP A 1 614 ? -25.982 13.606 6.870 1.00 90.81 614 ASP A N 1
ATOM 4960 C CA . ASP A 1 614 ? -26.088 14.663 7.888 1.00 90.81 614 ASP A CA 1
ATOM 4961 C C . ASP A 1 614 ? -24.723 15.188 8.387 1.00 90.81 614 ASP A C 1
ATOM 4963 O O . ASP A 1 614 ? -24.665 16.054 9.260 1.00 90.81 614 ASP A O 1
ATOM 4967 N N . GLY A 1 615 ? -23.612 14.666 7.853 1.00 89.81 615 GLY A N 1
ATOM 4968 C CA . GLY A 1 615 ? -22.250 15.034 8.242 1.00 89.81 615 GLY A CA 1
ATOM 4969 C C . GLY A 1 615 ? -21.758 14.387 9.542 1.00 89.81 615 GLY A C 1
ATOM 4970 O O . GLY A 1 615 ? -20.647 14.682 9.988 1.00 89.81 615 GLY A O 1
ATOM 4971 N N . THR A 1 616 ? -22.543 13.501 10.163 1.00 94.38 616 THR A N 1
ATOM 4972 C CA . THR A 1 616 ? -22.125 12.740 11.346 1.00 94.38 616 THR A CA 1
ATOM 4973 C C . THR A 1 616 ? -21.436 11.429 10.969 1.00 94.38 616 THR A C 1
ATOM 4975 O O . THR A 1 616 ? -21.606 10.887 9.875 1.00 94.38 616 THR A O 1
ATOM 4978 N N . TRP A 1 617 ? -20.644 10.889 11.897 1.00 96.25 617 TRP A N 1
ATOM 4979 C CA . TRP A 1 617 ? -20.025 9.578 11.722 1.00 96.25 617 TRP A CA 1
ATOM 4980 C C . TRP A 1 617 ? -20.988 8.454 12.084 1.00 96.25 617 TRP A C 1
ATOM 4982 O O . TRP A 1 617 ? -21.660 8.476 13.119 1.00 96.25 617 TRP A O 1
ATOM 4992 N N . ASP A 1 618 ? -21.000 7.424 11.254 1.00 94.06 618 ASP A N 1
ATOM 4993 C CA . ASP A 1 618 ? -21.743 6.205 11.486 1.00 94.06 618 ASP A CA 1
ATOM 4994 C C . ASP A 1 618 ? -21.242 5.496 12.747 1.00 94.06 618 ASP A C 1
ATOM 4996 O O . ASP A 1 618 ? -20.080 5.117 12.860 1.00 94.06 618 ASP A O 1
ATOM 5000 N N . ALA A 1 619 ? -22.138 5.358 13.723 1.00 94.00 619 ALA A N 1
ATOM 5001 C CA . ALA A 1 619 ? -21.873 4.736 15.013 1.00 94.00 619 ALA A CA 1
ATOM 5002 C C . ALA A 1 619 ? -22.500 3.339 15.142 1.00 94.00 619 ALA A C 1
ATOM 5004 O O . ALA A 1 619 ? -22.492 2.738 16.223 1.00 94.00 619 ALA A O 1
ATOM 5005 N N . ASP A 1 620 ? -23.101 2.824 14.070 1.00 91.50 620 ASP A N 1
ATOM 5006 C C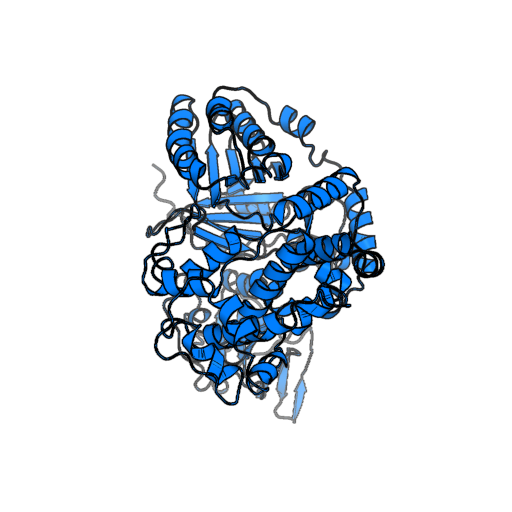A . ASP A 1 620 ? -23.752 1.528 14.097 1.00 91.50 620 ASP A CA 1
ATOM 5007 C C . ASP A 1 620 ? -22.718 0.399 14.049 1.00 91.50 620 ASP A C 1
ATOM 5009 O O . ASP A 1 620 ? -22.062 0.146 13.041 1.00 91.50 620 ASP A O 1
ATOM 5013 N N . VAL A 1 621 ? -22.595 -0.277 15.187 1.00 90.62 621 VAL A N 1
ATOM 5014 C CA . VAL A 1 621 ? -21.703 -1.414 15.444 1.00 90.62 621 VAL A CA 1
ATOM 5015 C C . VAL A 1 621 ? -22.474 -2.709 15.687 1.00 90.62 621 VAL A C 1
ATOM 5017 O O . VAL A 1 621 ? -21.898 -3.695 16.137 1.00 90.62 621 VAL A O 1
ATOM 5020 N N . SER A 1 622 ? -23.781 -2.731 15.420 1.00 87.50 622 SER A N 1
ATOM 5021 C CA . SER A 1 622 ? -24.612 -3.914 15.686 1.00 87.50 622 SER A CA 1
ATOM 5022 C C . SER A 1 622 ? -24.148 -5.143 14.899 1.00 87.50 622 SER A C 1
ATOM 5024 O O . SER A 1 622 ? -24.101 -6.225 15.473 1.00 87.50 622 SER A O 1
ATOM 5026 N N . GLY A 1 623 ? -23.690 -4.974 13.652 1.00 84.88 623 GLY A N 1
ATOM 5027 C CA . GLY A 1 623 ? -23.086 -6.054 12.864 1.00 84.88 623 GLY A CA 1
ATOM 5028 C C . GLY A 1 623 ? -21.750 -6.559 13.424 1.00 84.88 623 GLY A C 1
ATOM 5029 O O . GLY A 1 623 ? -21.390 -7.706 13.204 1.00 84.88 623 GLY A O 1
ATOM 5030 N N . LEU A 1 624 ? -20.999 -5.739 14.163 1.00 87.50 624 LEU A N 1
ATOM 5031 C CA . LEU A 1 624 ? -19.779 -6.179 14.853 1.00 87.50 624 LEU A CA 1
ATOM 5032 C C . LEU A 1 624 ? -20.108 -6.924 16.156 1.00 87.50 624 LEU A C 1
ATOM 5034 O O . LEU A 1 624 ? -19.446 -7.899 16.509 1.00 87.50 624 LEU A O 1
ATOM 5038 N N . ILE A 1 625 ? -21.125 -6.446 16.876 1.00 86.62 625 ILE A N 1
ATOM 5039 C CA . ILE A 1 625 ? -21.579 -6.992 18.159 1.00 86.62 625 ILE A CA 1
ATOM 5040 C C . ILE A 1 625 ? -22.309 -8.329 17.976 1.00 86.62 625 ILE A C 1
ATOM 5042 O O . ILE A 1 625 ? -22.144 -9.226 18.797 1.00 86.62 625 ILE A O 1
ATOM 5046 N N . SER A 1 626 ? -23.066 -8.506 16.892 1.00 82.81 626 SER A N 1
ATOM 5047 C CA . SER A 1 626 ? -23.789 -9.755 16.614 1.00 82.81 626 SER A CA 1
ATOM 5048 C C . SER A 1 626 ? -22.872 -10.954 16.351 1.00 82.81 626 SER A C 1
ATOM 5050 O O . SER A 1 626 ? -23.312 -12.093 16.431 1.00 82.81 626 SER A O 1
ATOM 5052 N N . GLN A 1 627 ? -21.586 -10.717 16.082 1.00 80.75 627 GLN A N 1
ATOM 5053 C CA . GLN A 1 627 ? -20.589 -11.770 15.863 1.00 80.75 627 GLN A CA 1
ATOM 5054 C C . GLN A 1 627 ? -19.990 -12.320 17.169 1.00 80.75 627 GLN A C 1
ATOM 5056 O O . GLN A 1 627 ? -19.139 -13.214 17.143 1.00 80.75 627 GLN A O 1
ATOM 5061 N N . VAL A 1 628 ? -20.345 -11.750 18.324 1.00 77.25 628 VAL A N 1
ATOM 5062 C CA . VAL A 1 628 ? -19.780 -12.158 19.612 1.00 77.25 628 VAL A CA 1
ATOM 5063 C C . VAL A 1 628 ? -20.464 -13.427 20.097 1.00 77.25 628 VAL A C 1
ATOM 5065 O O . VAL A 1 628 ? -21.668 -13.434 20.329 1.00 77.25 628 VAL A O 1
ATOM 5068 N N . ARG A 1 629 ? -19.682 -14.491 20.320 1.00 65.88 629 ARG A N 1
ATOM 5069 C CA . ARG A 1 629 ? -20.129 -15.596 21.174 1.00 65.88 629 ARG A CA 1
ATOM 5070 C C . ARG A 1 629 ? -20.279 -15.036 22.582 1.00 65.88 629 ARG A C 1
ATOM 5072 O O . ARG A 1 629 ? -19.271 -14.730 23.220 1.00 65.88 629 ARG A O 1
ATOM 5079 N N . LEU A 1 630 ? -21.511 -14.863 23.048 1.00 52.06 630 LEU A N 1
ATOM 5080 C CA . LEU A 1 630 ? -21.746 -14.744 24.479 1.00 52.06 630 LEU A CA 1
ATOM 5081 C C . LEU A 1 630 ? -21.273 -16.072 25.081 1.00 52.06 630 LEU A C 1
ATOM 5083 O O . LEU A 1 630 ? -21.736 -17.133 24.663 1.00 52.06 630 LEU A O 1
ATOM 5087 N N . LEU A 1 631 ? -20.284 -16.027 25.976 1.00 42.00 631 LEU A N 1
ATOM 5088 C CA . LEU A 1 631 ? -20.009 -17.185 26.822 1.00 42.00 631 LEU A CA 1
ATOM 5089 C C . LEU A 1 631 ? -21.323 -17.514 27.554 1.00 42.00 631 LEU A C 1
ATOM 5091 O O . LEU A 1 631 ? -22.016 -16.570 27.955 1.00 42.00 631 LEU A O 1
ATOM 5095 N N . PRO A 1 632 ? -21.705 -18.796 27.688 1.00 34.91 632 PRO A N 1
ATOM 5096 C CA . PRO A 1 632 ? -22.817 -19.171 28.551 1.00 34.91 632 PRO A CA 1
ATOM 5097 C C . PRO A 1 632 ? -22.630 -18.507 29.916 1.00 34.91 632 PRO A C 1
ATOM 5099 O O . PRO A 1 632 ? -21.501 -18.415 30.399 1.00 34.91 632 PRO A O 1
ATOM 5102 N N . LYS A 1 633 ? -23.721 -18.027 30.519 1.00 39.62 633 LYS A N 1
ATOM 5103 C CA . LYS A 1 633 ? -23.708 -17.322 31.812 1.00 39.62 633 LYS A CA 1
ATOM 5104 C C . LYS A 1 633 ? -23.182 -18.164 32.990 1.00 39.62 633 LYS A C 1
ATOM 5106 O O . LYS A 1 633 ? -23.058 -17.616 34.074 1.00 39.62 633 LYS A O 1
ATOM 5111 N N . ASP A 1 634 ? -22.805 -19.421 32.765 1.00 36.59 634 ASP A N 1
ATOM 5112 C CA . ASP A 1 634 ? -22.469 -20.395 33.808 1.00 36.59 634 ASP A CA 1
ATOM 5113 C C . ASP A 1 634 ? -20.972 -20.759 33.860 1.00 36.59 634 ASP A C 1
ATOM 5115 O O . ASP A 1 634 ? -20.609 -21.844 34.300 1.00 36.59 634 ASP A O 1
ATOM 5119 N N . VAL A 1 635 ? -20.080 -19.878 33.391 1.00 37.12 635 VAL A N 1
ATOM 5120 C CA . VAL A 1 635 ? -18.625 -20.031 33.603 1.00 37.12 635 VAL A CA 1
ATOM 5121 C C . VAL A 1 635 ? -18.021 -18.707 34.081 1.00 37.12 635 VAL A C 1
ATOM 5123 O O . VAL A 1 635 ? -17.168 -18.107 33.427 1.00 37.12 635 VAL A O 1
ATOM 5126 N N . GLU A 1 636 ? -18.523 -18.221 35.211 1.00 31.28 636 GLU A N 1
ATOM 5127 C CA . GLU A 1 636 ? -17.748 -17.415 36.156 1.00 31.28 636 GLU A CA 1
ATOM 5128 C C . GLU A 1 636 ? -17.740 -18.192 37.476 1.00 31.28 636 GLU A C 1
ATOM 5130 O O . GLU A 1 636 ? -18.702 -18.116 38.229 1.00 31.28 636 GLU A O 1
ATOM 5135 N N . ASP A 1 637 ? -16.674 -18.969 37.682 1.00 32.12 637 ASP A N 1
ATOM 5136 C CA . ASP A 1 637 ? -16.089 -19.313 38.984 1.00 32.12 637 ASP A CA 1
ATOM 5137 C C . ASP A 1 637 ? -14.565 -19.407 38.808 1.00 32.12 637 ASP A C 1
ATOM 5139 O O . ASP A 1 637 ? -14.115 -20.109 37.864 1.00 32.12 637 ASP A O 1
#

Sequence (637 aa):
MLKYWREGPEIKLEDGTTIRGATDVSFRIPKHHLGGIKTLEFDENELISFRPILILKMRYSSRPVGEDMMYPASTGNWIVHVVDGVPNVIFTIQSLVNDNRFLLSISDIEDGVLIDAYLIHKYEVSLLSMKRDLVVHKDIFHSRTERPEIFDLLTSESPSWPFIASLVEDVTIPNLTIKDTIRETLEPLVPSSFPQPIRTQVLAFLGWLRKSEIPNEDPIVFRTRYSSADVFRTLVEGHLLCLIDGVKPPPYVRIMMMADQGLLELTDRPIPETEIQNPWVRAEVKIQEMFPDMMKCVIKYAQTLNTQGKILTKLPVTKEEAMKSKTSWSDRLVLSRMGFFMRGYVQRKSVGLKTAIYYGAAHKWPHKHLEMSAKLGFQTSKAPQVQIMVMPPNAVERVTRILKKIHVIDWEMSSLHLSLYNNRNRRWSINSSILIKSLERKRSLRQLRNEFGGWQNKSPISINQRQAKILDLISWGLYLTSLETNQYSNYFNIKNQVIEDELVHLREKGVLSLHYSSVLHKLTSACIFVEGPSSPVCSLSRSFLKHAPSANVRITKDGKTSLIMTRIPEDKAYDLLTVLPQVASENGVHLRALPISSYIAYRNNLYQRLLKDDGTWDADVSGLISQVRLLPKDVED

Nearest PDB structures (foldseek):
  4z2r-assembly1_A-4  TM=3.843E-01  e=8.918E-01  Pseudomonas nitroreducens HBP1
  5boi-assembly1_A  TM=3.617E-01  e=8.635E+00  Priestia megaterium QM B1551

Mean predicted aligned error: 8.42 Å